Protein AF-0000000071175880 (afdb_homodimer)

Foldseek 3Di:
DQQAQKWKDQPPDDIDRPWDDPPDFKTKDKAAQQPPGFKMKMFTPPNDFAPPQKWKWKWKWFQDVVDDTDTDTFAIAHPVRGMDMGTCVVVPPPPPPPPPPPPVDDPPPSRSMMMMMMGMDGPVVRVVVRVVVVVVVVVVLVVLLVVVLVVLVVVLVVVCVPDDDPVVCVVDVVDDDDDNVVSVVVNVVVNVQCVVPVCVVVVVD/DQQAQKWKDQPPDDIDRPWDDPPDFKTKDKAAQQPPGFKMKMFTPPNDFAPPQKWKWKWKFFQDVVDDTDTDTFAIAHPVRGMDMGTCVVVPPPPPDPDPPPPVDDPPPSRSMMMMMMGMDGPVVRVVVRVVVVVVVVVVLVVLLVVVLVVLVVVLVVVCVPDDDPVVCVVDVVDDDDDNVVSVVVNVVVNVQCVVPVCVVVVVD

Nearest PDB structures (foldseek):
  3ww0-assembly1_B  TM=6.959E-01  e=1.616E-18  Homo sapiens
  3wvz-assembly1_A  TM=6.122E-01  e=1.719E-18  Homo sapiens
  3wvz-assembly1_B  TM=6.053E-01  e=6.033E-19  Homo sapiens
  3ww0-assembly1_A  TM=6.142E-01  e=4.897E-18  Homo sapiens
  6oe6-assembly1_A  TM=3.733E-01  e=2.068E+00  Leptospira interrogans serovar Copenhageni str. Fiocruz L1-130

Sequence (410 aa):
MANAMFGVIVSGRQVQTNFEFNGSTQFLITIPDADNINHIVVFLTGATLFPDGMAGLVYFSWPDPFAPPSFQLLGCLSNEKPSAIFKISNLKRSGEGDQVNSFPFGTQAISHVAQIGISIEPINIVAQQNQILESASESNKAKFVEFTEKTVQYLFNYVCSFSVSPTQALQNPNEPYIPMSAIKNWYETFRRKLELNPNFWQALNMANAMFGVIVSGRQVQTNFEFNGSTQFLITIPDADNINHIVVFLTGATLFPDGMAGLVYFSWPDPFAPPSFQLLGCLSNEKPSAIFKISNLKRSGEGDQVNSFPFGTQAISHVAQIGISIEPINIVAQQNQILESASESNKAKFVEFTEKTVQYLFNYVCSFSVSPTQALQNPNEPYIPMSAIKNWYETFRRKLELNPNFWQALN

Solvent-accessible surface area (backbone atoms only — not comparable to full-atom values): 22180 Å² total; per-residue (Å²): 115,66,78,28,42,46,35,37,30,46,65,33,34,64,62,44,42,80,56,43,70,76,80,79,47,42,34,37,37,78,39,73,71,39,84,78,49,44,40,38,35,42,31,37,61,71,59,45,75,62,58,88,69,36,24,31,37,33,28,38,23,55,52,39,78,88,41,78,72,55,72,38,80,75,46,65,37,32,82,85,29,22,19,39,73,42,78,42,56,80,66,55,60,78,71,66,60,82,75,67,68,77,68,86,74,83,80,68,74,68,52,47,40,25,36,40,34,37,37,55,38,50,39,70,58,48,52,53,53,48,50,53,52,52,51,50,52,52,48,49,54,51,48,43,48,51,40,50,50,51,50,53,49,49,52,51,49,56,54,54,67,55,49,33,48,21,75,60,34,51,77,42,71,89,44,47,25,24,49,44,67,55,55,51,50,50,52,52,51,48,51,52,46,43,70,74,29,76,55,42,77,69,57,58,101,115,66,78,27,41,46,33,36,30,46,64,32,35,65,63,43,44,78,56,43,71,75,80,77,46,43,34,37,38,78,40,69,72,40,83,77,49,45,41,38,34,43,31,39,61,70,60,44,74,62,58,88,68,35,24,30,38,34,28,38,24,56,50,39,76,87,41,78,72,54,73,39,81,76,46,65,37,32,82,86,28,23,18,39,74,44,78,42,58,79,67,57,59,78,71,66,62,87,76,70,69,78,68,86,72,81,80,69,75,68,49,46,39,24,36,42,32,36,37,55,37,49,39,69,60,47,51,53,54,47,49,52,51,52,51,50,52,50,50,49,54,51,50,42,49,50,41,50,50,49,51,52,49,50,50,52,48,55,54,54,67,54,48,34,47,22,75,59,35,52,78,41,70,88,44,47,26,24,48,44,66,57,55,49,50,50,52,50,50,49,51,51,46,42,70,73,27,76,56,40,76,70,56,58,101

Structure (mmCIF, N/CA/C/O backbone):
data_AF-0000000071175880-model_v1
#
loop_
_entity.id
_entity.type
_entity.pdbx_description
1 polymer 'Hikeshi-like domain-containing protein'
#
loop_
_atom_site.group_PDB
_atom_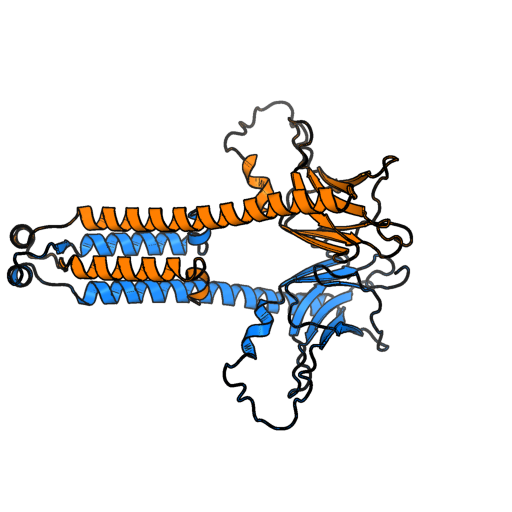site.id
_atom_site.type_symbol
_atom_site.label_atom_id
_atom_site.label_alt_id
_atom_site.label_comp_id
_atom_site.label_asym_id
_atom_site.label_entity_id
_atom_site.label_seq_id
_atom_site.pdbx_PDB_ins_code
_atom_site.Cartn_x
_atom_site.Cartn_y
_atom_site.Cartn_z
_atom_site.occupancy
_atom_site.B_iso_or_equiv
_atom_site.auth_seq_id
_atom_site.auth_comp_id
_atom_site.auth_asym_id
_atom_site.auth_atom_id
_atom_site.pdbx_PDB_model_num
ATOM 1 N N . MET A 1 1 ? -0.58 -27.672 -8.375 1 43.31 1 MET A N 1
ATOM 2 C CA . MET A 1 1 ? -1.008 -26.344 -8.836 1 43.31 1 MET A CA 1
ATOM 3 C C . MET A 1 1 ? -1.712 -26.453 -10.18 1 43.31 1 MET A C 1
ATOM 5 O O . MET A 1 1 ? -2.354 -25.5 -10.625 1 43.31 1 MET A O 1
ATOM 9 N N . ALA A 1 2 ? -1.45 -27.578 -10.898 1 56.16 2 ALA A N 1
ATOM 10 C CA . ALA A 1 2 ? -1.698 -27.625 -12.336 1 56.16 2 ALA A CA 1
ATOM 11 C C . ALA A 1 2 ? -3.188 -27.484 -12.641 1 56.16 2 ALA A C 1
ATOM 13 O O . ALA A 1 2 ? -3.574 -26.875 -13.633 1 56.16 2 ALA A O 1
ATOM 14 N N . ASN A 1 3 ? -4.098 -27.922 -11.75 1 77 3 ASN A N 1
ATOM 15 C CA . ASN A 1 3 ? -5.453 -27.891 -12.281 1 77 3 ASN A CA 1
ATOM 16 C C . ASN A 1 3 ? -6.348 -26.938 -11.492 1 77 3 ASN A C 1
ATOM 18 O O . ASN A 1 3 ? -7.562 -26.906 -11.703 1 77 3 ASN A O 1
ATOM 22 N N . ALA A 1 4 ? -5.75 -26.219 -10.625 1 89.12 4 ALA A N 1
ATOM 23 C CA . ALA A 1 4 ? -6.586 -25.375 -9.789 1 89.12 4 ALA A CA 1
ATOM 24 C C . ALA A 1 4 ? -6.941 -24.078 -10.508 1 89.12 4 ALA A C 1
ATOM 26 O O . ALA A 1 4 ? -6.094 -23.469 -11.18 1 89.12 4 ALA A O 1
ATOM 27 N N . MET A 1 5 ? -8.203 -23.672 -10.328 1 94.31 5 MET A N 1
ATOM 28 C CA . MET A 1 5 ? -8.688 -22.484 -11.031 1 94.31 5 MET A CA 1
ATOM 29 C C . MET A 1 5 ? -8.117 -21.219 -10.406 1 94.31 5 MET A C 1
ATOM 31 O O . MET A 1 5 ? -7.758 -20.281 -11.117 1 94.31 5 MET A O 1
ATOM 35 N N . PHE A 1 6 ? -8.094 -21.25 -9.039 1 96.62 6 PHE A N 1
ATOM 36 C CA . PHE A 1 6 ? -7.688 -20.047 -8.344 1 96.62 6 PHE A CA 1
ATOM 37 C C . PHE A 1 6 ? -6.445 -20.297 -7.496 1 96.62 6 PHE A C 1
ATOM 39 O O . PHE A 1 6 ? -6.195 -21.422 -7.078 1 96.62 6 PHE A O 1
ATOM 46 N N . GLY A 1 7 ? -5.648 -19.219 -7.27 1 96.94 7 GLY A N 1
ATOM 47 C CA . GLY A 1 7 ? -4.559 -19.203 -6.309 1 96.94 7 GLY A CA 1
ATOM 48 C C . GLY A 1 7 ? -4.617 -18.016 -5.371 1 96.94 7 GLY A C 1
ATOM 49 O O . GLY A 1 7 ? -5.25 -17 -5.68 1 96.94 7 GLY A O 1
ATOM 50 N N . VAL A 1 8 ? -3.998 -18.203 -4.254 1 97.44 8 VAL A N 1
ATOM 51 C CA . VAL A 1 8 ? -3.914 -17.125 -3.275 1 97.44 8 VAL A CA 1
ATOM 52 C C . VAL A 1 8 ? -2.508 -17.078 -2.686 1 97.44 8 VAL A C 1
ATOM 54 O O . VAL A 1 8 ? -1.869 -18.109 -2.49 1 97.44 8 VAL A O 1
ATOM 57 N N . ILE A 1 9 ? -2.039 -15.875 -2.457 1 97.31 9 ILE A N 1
ATOM 58 C CA . ILE A 1 9 ? -0.752 -15.641 -1.809 1 97.31 9 ILE A CA 1
ATOM 59 C C . ILE A 1 9 ? -0.926 -14.656 -0.654 1 97.31 9 ILE A C 1
ATOM 61 O O . ILE A 1 9 ? -1.379 -13.531 -0.856 1 97.31 9 ILE A O 1
ATOM 65 N N . VAL A 1 10 ? -0.676 -15.18 0.531 1 95.75 10 VAL A N 1
ATOM 66 C CA . VAL A 1 10 ? -0.424 -14.266 1.64 1 95.75 10 VAL A CA 1
ATOM 67 C C . VAL A 1 10 ? 1.028 -13.797 1.604 1 95.75 10 VAL A C 1
ATOM 69 O O . VAL A 1 10 ? 1.949 -14.617 1.534 1 95.75 10 VAL A O 1
ATOM 72 N N . SER A 1 11 ? 1.186 -12.508 1.604 1 95 11 SER A N 1
ATOM 73 C CA . SER A 1 11 ? 2.537 -11.977 1.47 1 95 11 SER A CA 1
ATOM 74 C C . SER A 1 11 ? 3.51 -12.695 2.396 1 95 11 SER A C 1
ATOM 76 O O . SER A 1 11 ? 3.248 -12.836 3.592 1 95 11 SER A O 1
ATOM 78 N N . GLY A 1 12 ? 4.617 -13.172 1.847 1 96.25 12 GLY A N 1
ATOM 79 C CA . GLY A 1 12 ? 5.656 -13.844 2.613 1 96.25 12 GLY A CA 1
ATOM 80 C C . GLY A 1 12 ? 5.441 -15.344 2.725 1 96.25 12 GLY A C 1
ATOM 81 O O . GLY A 1 12 ? 6.336 -16.062 3.17 1 96.25 12 GLY A O 1
ATOM 82 N N . ARG A 1 13 ? 4.316 -15.812 2.332 1 96.38 13 ARG A N 1
ATOM 83 C CA . ARG A 1 13 ? 3.99 -17.219 2.496 1 96.38 13 ARG A CA 1
ATOM 84 C C . ARG A 1 13 ? 3.928 -17.938 1.146 1 96.38 13 ARG A C 1
ATOM 86 O O . ARG A 1 13 ? 4.031 -17.297 0.098 1 96.38 13 ARG A O 1
ATOM 93 N N . GLN A 1 14 ? 3.818 -19.234 1.262 1 96 14 GLN A N 1
ATOM 94 C CA . GLN A 1 14 ? 3.732 -20.062 0.065 1 96 14 GLN A CA 1
ATOM 95 C C . GLN A 1 14 ? 2.4 -19.859 -0.652 1 96 14 GLN A C 1
ATOM 97 O O . GLN A 1 14 ? 1.359 -19.703 -0.01 1 96 14 GLN A O 1
ATOM 102 N N . VAL A 1 15 ? 2.496 -19.891 -1.94 1 96.44 15 VAL A N 1
ATOM 103 C CA . VAL A 1 15 ? 1.282 -19.844 -2.75 1 96.44 15 VAL A CA 1
ATOM 104 C C . VAL A 1 15 ? 0.399 -21.047 -2.424 1 96.44 15 VAL A C 1
ATOM 106 O O . VAL A 1 15 ? 0.899 -22.156 -2.229 1 96.44 15 VAL A O 1
ATOM 109 N N . GLN A 1 16 ? -0.897 -20.781 -2.328 1 95.5 16 GLN A N 1
ATOM 110 C CA . GLN A 1 16 ? -1.867 -21.844 -2.088 1 95.5 16 GLN A CA 1
ATOM 111 C C . GLN A 1 16 ? -2.889 -21.922 -3.217 1 95.5 16 GLN A C 1
ATOM 113 O O . GLN A 1 16 ? -3.355 -20.906 -3.713 1 95.5 16 GLN A O 1
ATOM 118 N N . THR A 1 17 ? -3.207 -23.125 -3.672 1 94.81 17 THR A N 1
ATOM 119 C CA . THR A 1 17 ? -4.16 -23.312 -4.758 1 94.81 17 THR A CA 1
ATOM 120 C C . THR A 1 17 ? -5.223 -24.344 -4.383 1 94.81 17 THR A C 1
ATOM 122 O O . THR A 1 17 ? -5.992 -24.781 -5.234 1 94.81 17 THR A O 1
ATOM 125 N N . ASN A 1 18 ? -5.27 -24.75 -3.107 1 93.25 18 ASN A N 1
ATOM 126 C CA . ASN A 1 18 ? -6.16 -25.812 -2.68 1 93.25 18 ASN A CA 1
ATOM 127 C C . ASN A 1 18 ? -7.523 -25.281 -2.252 1 93.25 18 ASN A C 1
ATOM 129 O O . ASN A 1 18 ? -8 -25.594 -1.162 1 93.25 18 ASN A O 1
ATOM 133 N N . PHE A 1 19 ? -8.195 -24.562 -3.1 1 93.81 19 PHE A N 1
ATOM 134 C CA . PHE A 1 19 ? -9.555 -24.094 -2.857 1 93.81 19 PHE A CA 1
ATOM 135 C C . PHE A 1 19 ? -10.539 -25.25 -2.861 1 93.81 19 PHE A C 1
ATOM 137 O O . PHE A 1 19 ? -10.438 -26.156 -3.701 1 93.81 19 PHE A O 1
ATOM 144 N N . GLU A 1 20 ? -11.32 -25.25 -1.889 1 90.06 20 GLU A N 1
ATOM 145 C CA . GLU A 1 20 ? -12.367 -26.266 -1.832 1 90.06 20 GLU A CA 1
ATOM 146 C C . GLU A 1 20 ? -13.602 -25.828 -2.615 1 90.06 20 GLU A C 1
ATOM 148 O O . GLU A 1 20 ? -14.117 -24.734 -2.414 1 90.06 20 GLU A O 1
ATOM 153 N N . PHE A 1 21 ? -13.938 -26.719 -3.562 1 81.12 21 PHE A N 1
ATOM 154 C CA . PHE A 1 21 ? -15.125 -26.469 -4.371 1 81.12 21 PHE A CA 1
ATOM 155 C C . PHE A 1 21 ? -16.375 -27.016 -3.686 1 81.12 21 PHE A C 1
ATOM 157 O O . PHE A 1 21 ? -16.391 -28.172 -3.264 1 81.12 21 PHE A O 1
ATOM 164 N N . ASN A 1 22 ? -17.297 -26.219 -3.359 1 74.38 22 ASN A N 1
A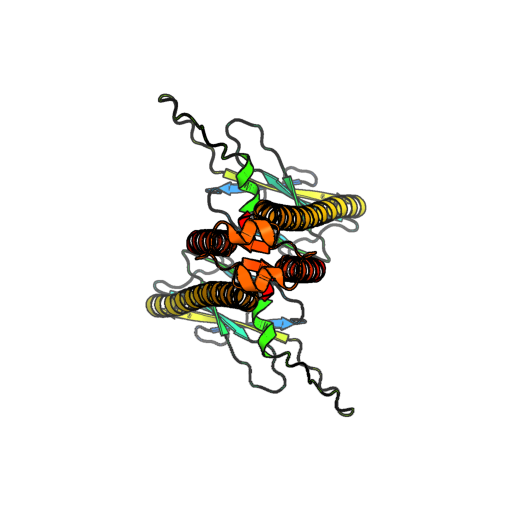TOM 165 C CA . ASN A 1 22 ? -18.484 -26.672 -2.648 1 74.38 22 ASN A CA 1
ATOM 166 C C . ASN A 1 22 ? -19.641 -26.953 -3.607 1 74.38 22 ASN A C 1
ATOM 168 O O . ASN A 1 22 ? -20.797 -27 -3.193 1 74.38 22 ASN A O 1
ATOM 172 N N . GLY A 1 23 ? -19.359 -27.375 -4.918 1 63.66 23 GLY A N 1
ATOM 173 C CA . GLY A 1 23 ? -20.359 -27.828 -5.863 1 63.66 23 GLY A CA 1
ATOM 174 C C . GLY A 1 23 ? -20.781 -26.75 -6.852 1 63.66 23 GLY A C 1
ATOM 175 O O . GLY A 1 23 ? -21.078 -27.047 -8.008 1 63.66 23 GLY A O 1
ATOM 176 N N . SER A 1 24 ? -21.219 -25.672 -6.602 1 71.25 24 SER A N 1
ATOM 177 C CA . SER A 1 24 ? -21.875 -24.828 -7.594 1 71.25 24 SER A CA 1
ATOM 178 C C . SER A 1 24 ? -20.922 -23.766 -8.141 1 71.25 24 SER A C 1
ATOM 180 O O . SER A 1 24 ? -20.469 -23.859 -9.273 1 71.25 24 SER A O 1
ATOM 182 N N . THR A 1 25 ? -20.766 -22.688 -7.684 1 86.31 25 THR A N 1
ATOM 183 C CA . THR A 1 25 ? -20.062 -21.5 -8.172 1 86.31 25 THR A CA 1
ATOM 184 C C . THR A 1 25 ? -19.234 -20.859 -7.062 1 86.31 25 THR A C 1
ATOM 186 O O . THR A 1 25 ? -18.844 -19.703 -7.168 1 86.31 25 THR A O 1
ATOM 189 N N . GLN A 1 26 ? -19.047 -21.75 -5.961 1 92 26 GLN A N 1
ATOM 190 C CA . GLN A 1 26 ? -18.375 -21.141 -4.824 1 92 26 GLN A CA 1
ATOM 191 C C . GLN A 1 26 ? -17.109 -21.906 -4.449 1 92 26 GLN A C 1
ATOM 193 O O . GLN A 1 26 ? -17.094 -23.141 -4.441 1 92 26 GLN A O 1
ATOM 198 N N . PHE A 1 27 ? -16.078 -21.188 -4.164 1 94.62 27 PHE A N 1
ATOM 199 C CA . PHE A 1 27 ? -14.773 -21.719 -3.758 1 94.62 27 PHE A CA 1
ATOM 200 C C . PHE A 1 27 ? -14.344 -21.125 -2.418 1 94.62 27 PHE A C 1
ATOM 202 O O . PHE A 1 27 ? -14.547 -19.938 -2.164 1 94.62 27 PHE A O 1
ATOM 209 N N . LEU A 1 28 ? -13.828 -21.984 -1.567 1 93.56 28 LEU A N 1
ATOM 210 C CA . LEU A 1 28 ? -13.422 -21.547 -0.24 1 93.56 28 LEU A CA 1
ATOM 211 C C . LEU A 1 28 ? -12.016 -22.047 0.093 1 93.56 28 LEU A C 1
ATOM 213 O O . LEU A 1 28 ? -11.664 -23.172 -0.243 1 93.56 28 LEU A O 1
ATOM 217 N N . ILE A 1 29 ? -11.211 -21.219 0.716 1 94.44 29 ILE A N 1
ATOM 218 C CA . ILE A 1 29 ? -9.922 -21.641 1.234 1 94.44 29 ILE A CA 1
ATOM 219 C C . ILE A 1 29 ? -9.695 -21.047 2.619 1 94.44 29 ILE A C 1
ATOM 221 O O . ILE A 1 29 ? -10.117 -19.922 2.891 1 94.44 29 ILE A O 1
ATOM 225 N N . THR A 1 30 ? -9.07 -21.797 3.455 1 92.12 30 THR A N 1
ATOM 226 C CA . THR A 1 30 ? -8.789 -21.359 4.82 1 92.12 30 THR A CA 1
ATOM 227 C C . THR A 1 30 ? -7.324 -20.953 4.969 1 92.12 30 THR A C 1
ATOM 229 O O . THR A 1 30 ? -6.426 -21.656 4.48 1 92.12 30 THR A O 1
ATOM 232 N N . ILE A 1 31 ? -7.078 -19.828 5.559 1 91.56 31 ILE A N 1
ATOM 233 C CA . ILE A 1 31 ? -5.742 -19.297 5.797 1 91.56 31 ILE A CA 1
ATOM 234 C C . ILE A 1 31 ? -5.441 -19.312 7.297 1 91.56 31 ILE A C 1
ATOM 236 O O . ILE A 1 31 ? -6.027 -18.547 8.055 1 91.56 31 ILE A O 1
ATOM 240 N N . PRO A 1 32 ? -4.531 -20.094 7.66 1 88.62 32 PRO A N 1
ATOM 241 C CA . PRO A 1 32 ? -4.172 -20.125 9.078 1 88.62 32 PRO A CA 1
ATOM 242 C C . PRO A 1 32 ? -3.307 -18.938 9.484 1 88.62 32 PRO A C 1
ATOM 244 O O . PRO A 1 32 ? -2.775 -18.234 8.625 1 88.62 32 PRO A O 1
ATOM 247 N N . ASP A 1 33 ? -3.158 -18.641 10.82 1 86.25 33 ASP A N 1
ATOM 248 C CA . ASP A 1 33 ? -2.307 -17.609 11.383 1 86.25 33 ASP A CA 1
ATOM 249 C C . ASP A 1 33 ? -2.555 -16.266 10.703 1 86.25 33 ASP A C 1
ATOM 251 O O . ASP A 1 33 ? -1.619 -15.625 10.211 1 86.25 33 ASP A O 1
ATOM 255 N N . ALA A 1 34 ? -3.75 -15.875 10.727 1 82.88 34 ALA A N 1
ATOM 256 C CA . ALA A 1 34 ? -4.188 -14.742 9.914 1 82.88 34 ALA A CA 1
ATOM 257 C C . ALA A 1 34 ? -3.939 -13.422 10.648 1 82.88 34 ALA A C 1
ATOM 259 O O . ALA A 1 34 ? -4.137 -12.344 10.078 1 82.88 34 ALA A O 1
ATOM 260 N N . ASP A 1 35 ? -3.443 -13.43 11.844 1 77.31 35 ASP A N 1
ATOM 261 C CA . ASP A 1 35 ? -3.326 -12.227 12.672 1 77.31 35 ASP A CA 1
ATOM 262 C C . ASP A 1 35 ? -2.379 -11.211 12.039 1 77.31 35 ASP A C 1
ATOM 264 O O . ASP A 1 35 ? -2.57 -10.008 12.18 1 77.31 35 ASP A O 1
ATOM 268 N N . ASN A 1 36 ? -1.436 -11.727 11.281 1 80.62 36 ASN A N 1
ATOM 269 C CA . ASN A 1 36 ? -0.403 -10.812 10.805 1 80.62 36 ASN A CA 1
ATOM 270 C C . ASN A 1 36 ? -0.465 -10.633 9.289 1 80.62 36 ASN A C 1
ATOM 272 O O . ASN A 1 36 ? 0.515 -10.211 8.672 1 80.62 36 ASN A O 1
ATOM 276 N N . ILE A 1 37 ? -1.615 -10.906 8.781 1 86.25 37 ILE A N 1
ATOM 277 C CA . ILE A 1 37 ? -1.74 -10.773 7.332 1 86.25 37 ILE A CA 1
ATOM 278 C C . ILE A 1 37 ? -1.943 -9.297 6.969 1 86.25 37 ILE A C 1
ATOM 280 O O . ILE A 1 37 ? -2.84 -8.641 7.5 1 86.25 37 ILE A O 1
ATOM 284 N N . ASN A 1 38 ? -1.103 -8.875 6.07 1 87.31 38 ASN A N 1
ATOM 285 C CA . ASN A 1 38 ? -1.25 -7.496 5.617 1 87.31 38 ASN A CA 1
ATOM 286 C C . ASN A 1 38 ? -1.848 -7.426 4.215 1 87.31 38 ASN A C 1
ATOM 288 O O . ASN A 1 38 ? -2.771 -6.648 3.969 1 87.31 38 ASN A O 1
ATOM 292 N N . HIS A 1 39 ? -1.346 -8.164 3.33 1 92.62 39 HIS A N 1
ATOM 293 C CA . HIS A 1 39 ? -1.808 -8.188 1.947 1 92.62 39 HIS A CA 1
ATOM 294 C C . HIS A 1 39 ? -2.045 -9.617 1.47 1 92.62 39 HIS A C 1
ATOM 296 O O . HIS A 1 39 ? -1.313 -10.531 1.85 1 92.62 39 HIS A O 1
ATOM 302 N N . ILE A 1 40 ? -3.012 -9.719 0.671 1 95.06 40 ILE A N 1
ATOM 303 C CA . ILE A 1 40 ? -3.285 -10.992 0.023 1 95.06 40 ILE A CA 1
ATOM 304 C C . ILE A 1 40 ? -3.455 -10.781 -1.48 1 95.06 40 ILE A C 1
ATOM 306 O O . ILE A 1 40 ? -4.012 -9.773 -1.914 1 95.06 40 ILE A O 1
ATOM 310 N N . VAL A 1 41 ? -2.99 -11.734 -2.246 1 97.25 41 VAL A N 1
ATOM 311 C CA . VAL A 1 41 ? -3.158 -11.75 -3.697 1 97.25 41 VAL A CA 1
ATOM 312 C C . VAL A 1 41 ? -4.043 -12.922 -4.105 1 97.25 41 VAL A C 1
ATOM 314 O O . VAL A 1 41 ? -3.82 -14.055 -3.672 1 97.25 41 VAL A O 1
ATOM 317 N N . VAL A 1 42 ? -5.051 -12.641 -4.84 1 98.12 42 VAL A N 1
ATOM 318 C CA . VAL A 1 42 ? -5.895 -13.68 -5.418 1 98.12 42 VAL A CA 1
ATOM 319 C C . VAL A 1 42 ? -5.809 -13.633 -6.941 1 98.12 42 VAL A C 1
ATOM 321 O O . VAL A 1 42 ? -5.824 -12.547 -7.535 1 98.12 42 VAL A O 1
ATOM 324 N N . PHE A 1 43 ? -5.699 -14.781 -7.566 1 98.12 43 PHE A N 1
ATOM 325 C CA . PHE A 1 43 ? -5.496 -14.742 -9.008 1 98.12 43 PHE A CA 1
ATOM 326 C C . PHE A 1 43 ? -6.012 -16.016 -9.664 1 98.12 43 PHE A C 1
ATOM 328 O O . PHE A 1 43 ? -6.184 -17.047 -8.984 1 98.12 43 PHE A O 1
ATOM 335 N N . LEU A 1 44 ? -6.324 -15.961 -10.969 1 97.5 44 LEU A N 1
ATOM 336 C CA . LEU A 1 44 ? -6.551 -17.125 -11.805 1 97.5 44 LEU A CA 1
ATOM 337 C C . LEU A 1 44 ? -5.234 -17.828 -12.141 1 97.5 44 LEU A C 1
ATOM 339 O O . LEU A 1 44 ? -4.258 -17.172 -12.516 1 97.5 44 LEU A O 1
ATOM 343 N N . THR A 1 45 ? -5.172 -19.109 -12.023 1 94.38 45 THR A N 1
ATOM 344 C CA . THR A 1 45 ? -3.939 -19.844 -12.289 1 94.38 45 THR A CA 1
ATOM 345 C C . THR A 1 45 ? -3.691 -19.953 -13.789 1 94.38 45 THR A C 1
ATOM 347 O O . THR A 1 45 ? -2.572 -20.234 -14.219 1 94.38 45 THR A O 1
ATOM 350 N N . GLY A 1 46 ? -4.777 -19.766 -14.586 1 90.81 46 GLY A N 1
ATOM 351 C CA . GLY A 1 46 ? -4.691 -19.938 -16.031 1 90.81 46 GLY A CA 1
ATOM 352 C C . GLY A 1 46 ? -5.098 -21.312 -16.484 1 90.81 46 GLY A C 1
ATOM 353 O O . GLY A 1 46 ? -5.258 -21.562 -17.688 1 90.81 46 GLY A O 1
ATOM 354 N N . ALA A 1 47 ? -5.262 -22.25 -15.609 1 90.12 47 ALA A N 1
ATOM 355 C CA . ALA A 1 47 ? -5.684 -23.609 -15.953 1 90.12 47 ALA A CA 1
ATOM 356 C C . ALA A 1 47 ? -7.125 -23.625 -16.453 1 90.12 47 ALA A C 1
ATOM 358 O O . ALA A 1 47 ? -7.453 -24.328 -17.406 1 90.12 47 ALA A O 1
ATOM 359 N N . THR A 1 48 ? -7.98 -22.922 -15.781 1 90.94 48 THR A N 1
ATOM 360 C CA . THR A 1 48 ? -9.383 -22.766 -16.141 1 90.94 48 THR A CA 1
ATOM 361 C C . THR A 1 48 ? -9.805 -21.297 -16.078 1 90.94 48 THR A C 1
ATOM 363 O O . THR A 1 48 ? -9.531 -20.609 -15.094 1 90.94 48 THR A O 1
ATOM 366 N N . LEU A 1 49 ? -10.383 -20.844 -17.109 1 94.12 49 LEU A N 1
ATOM 367 C CA . LEU A 1 49 ? -10.906 -19.484 -17.156 1 94.12 49 LEU A CA 1
ATOM 368 C C . LEU A 1 49 ? -12.352 -19.438 -16.672 1 94.12 49 LEU A C 1
ATOM 370 O O . LEU A 1 49 ? -12.984 -20.484 -16.5 1 94.12 49 LEU A O 1
ATOM 374 N N . PHE A 1 50 ? -12.789 -18.266 -16.438 1 96.12 50 PHE A N 1
ATOM 375 C CA . PHE A 1 50 ? -14.211 -18.125 -16.141 1 96.12 50 PHE A CA 1
ATOM 376 C C . PHE A 1 50 ? -15.055 -18.469 -17.359 1 96.12 50 PHE A C 1
ATOM 378 O O . PHE A 1 50 ? -14.68 -18.172 -18.5 1 96.12 50 PHE A O 1
ATOM 385 N N . PRO A 1 51 ? -16.266 -19.094 -17.125 1 94.81 51 PRO A N 1
ATOM 386 C CA . PRO A 1 51 ? -17.188 -19.266 -18.25 1 94.81 51 PRO A CA 1
ATOM 387 C C . PRO A 1 51 ? -17.594 -17.922 -18.875 1 94.81 51 PRO A C 1
ATOM 389 O O . PRO A 1 51 ? -17.484 -16.875 -18.234 1 94.81 51 PRO A O 1
ATOM 392 N N . ASP A 1 52 ? -18.047 -18.047 -20.078 1 96.06 52 ASP A N 1
ATOM 393 C CA . ASP A 1 52 ? -18.469 -16.844 -20.766 1 96.06 52 ASP A CA 1
ATOM 394 C C . ASP A 1 52 ? -19.562 -16.125 -19.984 1 96.06 52 ASP A C 1
ATOM 396 O O . ASP A 1 52 ? -20.516 -16.75 -19.516 1 96.06 52 ASP A O 1
ATOM 400 N N . GLY A 1 53 ? -19.406 -14.797 -19.844 1 96.44 53 GLY A N 1
ATOM 401 C CA . GLY A 1 53 ? -20.391 -13.969 -19.172 1 96.44 53 GLY A CA 1
ATOM 402 C C . GLY A 1 53 ? -20.312 -14.047 -17.656 1 96.44 53 GLY A C 1
ATOM 403 O O . GLY A 1 53 ? -21.188 -13.523 -16.953 1 96.44 53 GLY A O 1
ATOM 404 N N . MET A 1 54 ? -19.266 -14.742 -17.141 1 97.62 54 MET A N 1
ATOM 405 C CA . MET A 1 54 ? -19.141 -14.906 -15.695 1 97.62 54 MET A CA 1
ATOM 406 C C . MET A 1 54 ? -17.859 -14.266 -15.172 1 97.62 54 MET A C 1
ATOM 408 O O . MET A 1 54 ? -16.922 -14.031 -15.938 1 97.62 54 MET A O 1
ATOM 412 N N . ALA A 1 55 ? -17.859 -13.953 -13.898 1 98 55 ALA A N 1
ATOM 413 C CA . ALA A 1 55 ? -16.703 -13.422 -13.172 1 98 55 ALA A CA 1
ATOM 414 C C . ALA A 1 55 ? -16.75 -13.812 -11.703 1 98 55 ALA A C 1
ATOM 416 O O . ALA A 1 55 ? -17.594 -14.617 -11.297 1 98 55 ALA A O 1
ATOM 417 N N . GLY A 1 56 ? -15.758 -13.344 -10.953 1 97.62 56 GLY A N 1
ATOM 418 C CA . GLY A 1 56 ? -15.672 -13.781 -9.57 1 97.62 56 GLY A CA 1
ATOM 419 C C . GLY A 1 56 ? -15.742 -12.648 -8.57 1 97.62 56 GLY A C 1
ATOM 420 O O . GLY A 1 56 ? -15.109 -11.602 -8.766 1 97.62 56 GLY A O 1
ATOM 421 N N . LEU A 1 57 ? -16.562 -12.828 -7.551 1 97 57 LEU A N 1
ATOM 422 C CA . LEU A 1 57 ? -16.531 -11.969 -6.371 1 97 57 LEU A CA 1
ATOM 423 C C . LEU A 1 57 ? -15.664 -12.578 -5.277 1 97 57 LEU A C 1
ATOM 425 O O . LEU A 1 57 ? -15.805 -13.758 -4.949 1 97 57 LEU A O 1
ATOM 429 N N . VAL A 1 58 ? -14.742 -11.828 -4.742 1 97.06 58 VAL A N 1
ATOM 430 C CA . VAL A 1 58 ? -13.812 -12.297 -3.723 1 97.06 58 VAL A CA 1
ATOM 431 C C . VAL A 1 58 ? -14.242 -11.781 -2.35 1 97.06 58 VAL A C 1
ATOM 433 O O . VAL A 1 58 ? -14.422 -10.578 -2.162 1 97.06 58 VAL A O 1
ATOM 436 N N . TYR A 1 59 ? -14.32 -12.68 -1.417 1 94.12 59 TYR A N 1
ATOM 437 C CA . TYR A 1 59 ? -14.734 -12.352 -0.058 1 94.12 59 TYR A CA 1
ATOM 438 C C . TYR A 1 59 ? -13.672 -12.766 0.952 1 94.12 59 TYR A C 1
ATOM 440 O O . TYR A 1 59 ? -12.875 -13.664 0.69 1 94.12 59 TYR A O 1
ATOM 448 N N . PHE A 1 60 ? -13.734 -12.055 2.035 1 92.75 60 PHE A N 1
ATOM 449 C CA . PHE A 1 60 ? -12.836 -12.352 3.148 1 92.75 60 PHE A CA 1
ATOM 450 C C . PHE A 1 60 ? -13.617 -12.438 4.457 1 92.75 60 PHE A C 1
ATOM 452 O O . PHE A 1 60 ? -14.508 -11.633 4.711 1 92.75 60 PHE A O 1
ATOM 459 N N . SER A 1 61 ? -13.281 -13.422 5.203 1 87.75 61 SER A N 1
ATOM 460 C CA . SER A 1 61 ? -13.906 -13.57 6.512 1 87.75 61 SER A CA 1
ATOM 461 C C . SER A 1 61 ? -12.859 -13.75 7.605 1 87.75 61 SER A C 1
ATOM 463 O O . SER A 1 61 ? -11.945 -14.562 7.473 1 87.75 61 SER A O 1
ATOM 465 N N . TRP A 1 62 ? -13 -12.852 8.609 1 78.19 62 TRP A N 1
ATOM 466 C CA . TRP A 1 62 ? -12.133 -12.961 9.781 1 78.19 62 TRP A CA 1
ATOM 467 C C . TRP A 1 62 ? -12.719 -13.938 10.797 1 78.19 62 TRP A C 1
ATOM 469 O O . TRP A 1 62 ? -13.945 -14.062 10.914 1 78.19 62 TRP A O 1
ATOM 479 N N . PRO A 1 63 ? -11.711 -14.547 11.422 1 64.88 63 PRO A N 1
ATOM 480 C CA . PRO A 1 63 ? -12.211 -15.422 12.484 1 64.88 63 PRO A CA 1
ATOM 481 C C . PRO A 1 63 ? -12.82 -14.648 13.648 1 64.88 63 PRO A C 1
ATOM 483 O O . PRO A 1 63 ? -12.273 -13.625 14.07 1 64.88 63 PRO A O 1
ATOM 486 N N . ASP A 1 64 ? -14.078 -14.562 13.82 1 62.22 64 ASP A N 1
ATOM 487 C CA . ASP A 1 64 ? -14.68 -14.102 15.07 1 62.22 64 ASP A CA 1
ATOM 488 C C . ASP A 1 64 ? -15.133 -15.281 15.922 1 62.22 64 ASP A C 1
ATOM 490 O O . ASP A 1 64 ? -16.016 -16.047 15.516 1 62.22 64 ASP A O 1
ATOM 494 N N . PRO A 1 65 ? -14.273 -15.508 16.922 1 57.28 65 PRO A N 1
ATOM 495 C CA . PRO A 1 65 ? -14.656 -16.641 17.75 1 57.28 65 PRO A CA 1
ATOM 496 C C . PRO A 1 65 ? -16.094 -16.562 18.25 1 57.28 65 PRO A C 1
ATOM 498 O O . PRO A 1 65 ? -16.703 -17.578 18.578 1 57.28 65 PRO A O 1
ATOM 501 N N . PHE A 1 66 ? -16.516 -15.336 18.422 1 61.12 66 PHE A N 1
ATOM 502 C CA . PHE A 1 66 ? -17.812 -15.164 19.062 1 61.12 66 PHE A CA 1
ATOM 503 C C . PHE A 1 66 ? -18.891 -14.836 18.047 1 61.12 66 PHE A C 1
ATOM 505 O O . PHE A 1 66 ? -20.031 -14.562 18.406 1 61.12 66 PHE A O 1
ATOM 512 N N . ALA A 1 67 ? -18.484 -14.734 16.875 1 60.22 67 ALA A N 1
ATOM 513 C CA . ALA A 1 67 ? -19.484 -14.414 15.859 1 60.22 67 ALA A CA 1
ATOM 514 C C . ALA A 1 67 ? -19.297 -15.273 14.617 1 60.22 67 ALA A C 1
ATOM 516 O O . ALA A 1 67 ? -18.203 -15.758 14.344 1 60.22 67 ALA A O 1
ATOM 517 N N . PRO A 1 68 ? -20.516 -15.648 14.062 1 62.69 68 PRO A N 1
ATOM 518 C CA . PRO A 1 68 ? -20.391 -16.359 12.789 1 62.69 68 PRO A CA 1
ATOM 519 C C . PRO A 1 68 ? -19.5 -15.617 11.797 1 62.69 68 PRO A C 1
ATOM 521 O O . PRO A 1 68 ? -19.297 -14.406 11.914 1 62.69 68 PRO A O 1
ATOM 524 N N . PRO A 1 69 ? -18.844 -16.359 10.938 1 64.06 69 PRO A N 1
ATOM 525 C CA . PRO A 1 69 ? -18 -15.688 9.938 1 64.06 69 PRO A CA 1
ATOM 526 C C . PRO A 1 69 ? -18.766 -14.617 9.148 1 64.06 69 PRO A C 1
ATOM 528 O O . PRO A 1 69 ? -19.906 -14.828 8.766 1 64.06 69 PRO A O 1
ATOM 531 N N . SER A 1 70 ? -18.344 -13.484 9.219 1 79.69 70 SER A N 1
ATOM 532 C CA . SER A 1 70 ? -18.859 -12.391 8.398 1 79.69 70 SER A CA 1
ATOM 533 C C . SER A 1 70 ? -17.953 -12.133 7.199 1 79.69 70 SER A C 1
ATOM 535 O O . SER A 1 70 ? -16.766 -11.812 7.363 1 79.69 70 SER A O 1
ATOM 537 N N . PHE A 1 71 ? -18.562 -12.547 6.008 1 86.44 71 PHE A N 1
ATOM 538 C CA . PHE A 1 71 ? -17.781 -12.367 4.789 1 86.44 71 PHE A CA 1
ATOM 539 C C . PHE A 1 71 ? -17.891 -10.938 4.273 1 86.44 71 PHE A C 1
ATOM 541 O O . PHE A 1 71 ? -19 -10.406 4.156 1 86.44 71 PHE A O 1
ATOM 548 N N . GLN A 1 72 ? -16.766 -10.414 4.121 1 88.81 72 GLN A N 1
ATOM 549 C CA . GLN A 1 72 ? -16.688 -9.07 3.551 1 88.81 72 GLN A CA 1
ATOM 550 C C . GLN A 1 72 ? -16.188 -9.117 2.109 1 88.81 72 GLN A C 1
ATOM 552 O O . GLN A 1 72 ? -15.242 -9.844 1.795 1 88.81 72 GLN A O 1
ATOM 557 N N . LEU A 1 73 ? -16.922 -8.383 1.255 1 93.06 73 LEU A N 1
ATOM 558 C CA . LEU A 1 73 ? -16.484 -8.297 -0.137 1 93.06 73 LEU A CA 1
ATOM 559 C C . LEU A 1 73 ? -15.18 -7.523 -0.259 1 93.06 73 LEU A C 1
ATOM 561 O O . LEU A 1 73 ? -15.086 -6.387 0.216 1 93.06 73 LEU A O 1
ATOM 565 N N . LEU A 1 74 ? -14.195 -8.117 -0.855 1 93.06 74 LEU A N 1
ATOM 566 C CA . LEU A 1 74 ? -12.906 -7.453 -1.07 1 93.06 74 LEU A CA 1
ATOM 567 C C . LEU A 1 74 ? -12.844 -6.828 -2.461 1 93.06 74 LEU A C 1
ATOM 569 O O . LEU A 1 74 ? -12.312 -5.73 -2.627 1 93.06 74 LEU A O 1
ATOM 573 N N . GLY A 1 75 ? -13.359 -7.605 -3.477 1 96.38 75 GLY A N 1
ATOM 574 C CA . GLY A 1 75 ? -13.281 -7.172 -4.863 1 96.38 75 GLY A CA 1
ATOM 575 C C . GLY A 1 75 ? -13.68 -8.25 -5.848 1 96.38 75 GLY A C 1
ATOM 576 O O . GLY A 1 75 ? -14.539 -9.086 -5.551 1 96.38 75 GLY A O 1
ATOM 577 N N . CYS A 1 76 ? -13.133 -8.102 -7.027 1 97.38 76 CYS A N 1
ATOM 578 C CA . CYS A 1 76 ? -13.586 -9.031 -8.062 1 97.38 76 CYS A CA 1
ATOM 579 C C . CYS A 1 76 ? -12.43 -9.477 -8.938 1 97.38 76 CYS A C 1
ATOM 581 O O . CYS A 1 76 ? -11.352 -8.883 -8.906 1 97.38 76 CYS A O 1
ATOM 583 N N . LEU A 1 77 ? -12.617 -10.578 -9.617 1 97.75 77 LEU A N 1
ATOM 584 C CA . LEU A 1 77 ? -11.75 -11.133 -10.656 1 97.75 77 LEU A CA 1
ATOM 585 C C . LEU A 1 77 ? -12.523 -11.367 -11.945 1 97.75 77 LEU A C 1
ATOM 587 O O . LEU A 1 77 ? -13.719 -11.672 -11.906 1 97.75 77 LEU A O 1
ATOM 591 N N . SER A 1 78 ? -11.906 -11.227 -13.031 1 97.88 78 SER A N 1
ATOM 592 C CA . SER A 1 78 ? -12.453 -11.555 -14.344 1 97.88 78 SER A CA 1
ATOM 593 C C . SER A 1 78 ? -11.367 -12.07 -15.281 1 97.88 78 SER A C 1
ATOM 595 O O . SER A 1 78 ? -10.188 -12.094 -14.922 1 97.88 78 SER A O 1
ATOM 597 N N . ASN A 1 79 ? -11.828 -12.562 -16.422 1 97.44 79 ASN A N 1
ATOM 598 C CA . ASN A 1 79 ? -10.836 -13 -17.406 1 97.44 79 ASN A CA 1
ATOM 599 C C . ASN A 1 79 ? -9.977 -11.836 -17.891 1 97.44 79 ASN A C 1
ATOM 601 O O . ASN A 1 79 ? -8.82 -12.023 -18.25 1 97.44 79 ASN A O 1
ATOM 605 N N . GLU A 1 80 ? -10.484 -10.602 -17.828 1 95.56 80 GLU A N 1
ATOM 606 C CA . GLU A 1 80 ? -9.766 -9.398 -18.25 1 95.56 80 GLU A CA 1
ATOM 607 C C . GLU A 1 80 ? -8.867 -8.883 -17.125 1 95.56 80 GLU A C 1
ATOM 609 O O . GLU A 1 80 ? -7.852 -8.227 -17.391 1 95.56 80 GLU A O 1
ATOM 614 N N . LYS A 1 81 ? -9.258 -9.18 -15.945 1 96.5 81 LYS A N 1
ATOM 615 C CA . LYS A 1 81 ? -8.492 -8.82 -14.75 1 96.5 81 LYS A CA 1
ATOM 616 C C . LYS A 1 81 ? -8.312 -10.023 -13.828 1 96.5 81 LYS A C 1
ATOM 618 O O . LYS A 1 81 ? -8.953 -10.117 -12.781 1 96.5 81 LYS A O 1
ATOM 623 N N . PRO A 1 82 ? -7.367 -10.867 -14.164 1 98.06 82 PRO A N 1
ATOM 624 C CA . PRO A 1 82 ? -7.332 -12.203 -13.555 1 98.06 82 PRO A CA 1
ATOM 625 C C . PRO A 1 82 ? -6.582 -12.227 -12.227 1 98.06 82 PRO A C 1
ATOM 627 O O . PRO A 1 82 ? -6.363 -13.297 -11.656 1 98.06 82 PRO A O 1
ATOM 630 N N . SER A 1 83 ? -6.156 -11.078 -11.719 1 98.06 83 SER A N 1
ATOM 631 C CA . SER A 1 83 ? -5.535 -11.031 -10.398 1 98.06 83 SER A CA 1
ATOM 632 C C . SER A 1 83 ? -5.848 -9.719 -9.688 1 98.06 83 SER A C 1
ATOM 634 O O . SER A 1 83 ? -6.25 -8.742 -10.32 1 98.06 83 SER A O 1
ATOM 636 N N . ALA A 1 84 ? -5.707 -9.75 -8.375 1 97.19 84 ALA A N 1
ATOM 637 C CA . ALA A 1 84 ? -5.902 -8.547 -7.566 1 97.19 84 ALA A CA 1
ATOM 638 C C . ALA A 1 84 ? -5.164 -8.656 -6.238 1 97.19 84 ALA A C 1
ATOM 640 O O . ALA A 1 84 ? -5.023 -9.742 -5.68 1 97.19 84 ALA A O 1
ATOM 641 N N . ILE A 1 85 ? -4.668 -7.562 -5.789 1 95.62 85 ILE A N 1
ATOM 642 C CA . ILE A 1 85 ? -4.035 -7.441 -4.48 1 95.62 85 ILE A CA 1
ATOM 643 C C . ILE A 1 85 ? -4.973 -6.715 -3.518 1 95.62 85 ILE A C 1
ATOM 645 O O . ILE A 1 85 ? -5.516 -5.656 -3.85 1 95.62 85 ILE A O 1
ATOM 649 N N . PHE A 1 86 ? -5.152 -7.219 -2.367 1 92.69 86 PHE A N 1
ATOM 650 C CA . PHE A 1 86 ? -6.027 -6.629 -1.359 1 92.69 86 PHE A CA 1
ATOM 651 C C . PHE A 1 86 ? -5.25 -6.316 -0.086 1 92.69 86 PHE A C 1
ATOM 653 O O . PHE A 1 86 ? -4.496 -7.156 0.41 1 92.69 86 PHE A O 1
ATOM 660 N N . LYS A 1 87 ? -5.402 -5.176 0.438 1 88.56 87 LYS A N 1
ATOM 661 C CA . LYS A 1 87 ? -4.895 -4.828 1.763 1 88.56 87 LYS A CA 1
ATOM 662 C C . LYS A 1 87 ? -5.852 -5.289 2.855 1 88.56 87 LYS A C 1
ATOM 664 O O . LYS A 1 87 ? -7.023 -4.906 2.865 1 88.56 87 LYS A O 1
ATOM 669 N N . ILE A 1 88 ? -5.363 -6.055 3.791 1 85.81 88 ILE A N 1
ATOM 670 C CA . ILE A 1 88 ? -6.207 -6.68 4.801 1 85.81 88 ILE A CA 1
ATOM 671 C C . ILE A 1 88 ? -6.012 -5.973 6.145 1 85.81 88 ILE A C 1
ATOM 673 O O . ILE A 1 88 ? -6.914 -5.973 6.984 1 85.81 88 ILE A O 1
ATOM 677 N N . SER A 1 89 ? -4.859 -5.418 6.422 1 72.88 89 SER A N 1
ATOM 678 C CA . SER A 1 89 ? -4.531 -4.816 7.711 1 72.88 89 SER A CA 1
ATOM 679 C C . SER A 1 89 ? -5.594 -3.809 8.141 1 72.88 89 SER A C 1
ATOM 681 O O . SER A 1 89 ? -5.848 -3.637 9.336 1 72.88 89 SER A O 1
ATOM 683 N N . ASN A 1 90 ? -6.254 -3.223 7.223 1 63.22 90 ASN A N 1
ATOM 684 C CA . ASN A 1 90 ? -7.258 -2.211 7.523 1 63.22 90 ASN A CA 1
ATOM 685 C C . ASN A 1 90 ? -8.578 -2.844 7.953 1 63.22 90 ASN A C 1
ATOM 687 O O . ASN A 1 90 ? -9.469 -2.154 8.461 1 63.22 90 ASN A O 1
ATOM 691 N N . LEU A 1 91 ? -8.672 -4.055 7.781 1 62.88 91 LEU A N 1
ATOM 692 C CA . LEU A 1 91 ? -9.938 -4.715 8.047 1 62.88 91 LEU A CA 1
ATOM 693 C C . LEU A 1 91 ? -9.984 -5.242 9.484 1 62.88 91 LEU A C 1
ATOM 695 O O . LEU A 1 91 ? -11.07 -5.461 10.031 1 62.88 91 LEU A O 1
ATOM 699 N N . LYS A 1 92 ? -8.891 -5.367 10.148 1 56.25 92 LYS A N 1
ATOM 700 C CA . LYS A 1 92 ? -8.781 -5.914 11.5 1 56.25 92 LYS A CA 1
ATOM 701 C C . LYS A 1 92 ? -9.297 -4.918 12.539 1 56.25 92 LYS A C 1
ATOM 703 O O . LYS A 1 92 ? -9.805 -5.316 13.586 1 56.25 92 LYS A O 1
ATOM 708 N N . ARG A 1 93 ? -9.219 -3.654 12.391 1 50.06 93 ARG A N 1
ATOM 709 C CA . ARG A 1 93 ? -9.453 -2.703 13.477 1 50.06 93 ARG A CA 1
ATOM 710 C C . ARG A 1 93 ? -10.836 -2.898 14.086 1 50.06 93 ARG A C 1
ATOM 712 O O . ARG A 1 93 ? -11.07 -2.5 15.234 1 50.06 93 ARG A O 1
ATOM 719 N N . SER A 1 94 ? -11.789 -3.23 13.453 1 41.78 94 SER A N 1
ATOM 720 C CA . SER A 1 94 ? -13.023 -3.027 14.211 1 41.78 94 SER A CA 1
ATOM 721 C C . SER A 1 94 ? -13.07 -3.928 15.438 1 41.78 94 SER A C 1
ATOM 723 O O . SER A 1 94 ? -13.797 -3.645 16.391 1 41.78 94 SER A O 1
ATOM 725 N N . GLY A 1 95 ? -12.508 -5.078 15.43 1 38.78 95 GLY A N 1
ATOM 726 C CA . GLY A 1 95 ? -12.734 -5.91 16.609 1 38.78 95 GLY A CA 1
ATOM 727 C C . GLY A 1 95 ? -11.789 -5.602 17.75 1 38.78 95 GLY A C 1
ATOM 728 O O . GLY A 1 95 ? -11.828 -6.262 18.781 1 38.78 95 GLY A O 1
ATOM 729 N N . GLU A 1 96 ? -10.68 -5.074 17.469 1 36.53 96 GLU A N 1
ATOM 730 C CA . GLU A 1 96 ? -9.898 -4.91 18.703 1 36.53 96 GLU A CA 1
ATOM 731 C C . GLU A 1 96 ? -10.477 -3.812 19.578 1 36.53 96 GLU A C 1
ATOM 733 O O . GLU A 1 96 ? -10.172 -2.633 19.406 1 36.53 96 GLU A O 1
ATOM 738 N N . GLY A 1 97 ? -11.703 -3.584 19.875 1 33.53 97 GLY A N 1
ATOM 739 C CA . GLY A 1 97 ? -11.961 -3.066 21.203 1 33.53 97 GLY A CA 1
ATOM 740 C C . GLY A 1 97 ? -10.922 -3.496 22.219 1 33.53 97 GLY A C 1
ATOM 741 O O . GLY A 1 97 ? -10.312 -4.562 22.078 1 33.53 97 GLY A O 1
ATOM 742 N N . ASP A 1 98 ? -10.219 -2.486 22.969 1 34.38 98 ASP A N 1
ATOM 743 C CA . ASP A 1 98 ? -9.328 -2.59 24.109 1 34.38 98 ASP A CA 1
ATOM 744 C C . ASP A 1 98 ? -9.672 -3.809 24.969 1 34.38 98 ASP A C 1
ATOM 746 O O . ASP A 1 98 ? -8.781 -4.453 25.531 1 34.38 98 ASP A O 1
ATOM 750 N N . GLN A 1 99 ? -11.016 -3.725 25.469 1 33.28 99 GLN A N 1
ATOM 751 C CA . GLN A 1 99 ? -11.258 -4.359 26.75 1 33.28 99 GLN A CA 1
ATOM 752 C C . GLN A 1 99 ? -11.195 -5.883 26.641 1 33.28 99 GLN A C 1
ATOM 754 O O . GLN A 1 99 ? -12.234 -6.543 26.531 1 33.28 99 GLN A O 1
ATOM 759 N N . VAL A 1 100 ? -10.555 -6.453 25.781 1 33.97 100 VAL A N 1
ATOM 760 C CA . VAL A 1 100 ? -10.586 -7.848 26.219 1 33.97 100 VAL A CA 1
ATOM 761 C C . VAL A 1 100 ? -10.133 -7.957 27.672 1 33.97 100 VAL A C 1
ATOM 763 O O . VAL A 1 100 ? -8.984 -7.66 27.984 1 33.97 100 VAL A O 1
ATOM 766 N N . ASN A 1 101 ? -11.039 -7.633 28.562 1 32.66 101 ASN A N 1
ATOM 767 C CA . ASN A 1 101 ? -10.891 -8.18 29.906 1 32.66 101 ASN A CA 1
ATOM 768 C C . ASN A 1 101 ? -10.383 -9.625 29.859 1 32.66 101 ASN A C 1
ATOM 770 O O . ASN A 1 101 ? -10.984 -10.477 29.203 1 32.66 101 ASN A O 1
ATOM 774 N N . SER A 1 102 ? -9.117 -9.844 29.938 1 34.88 102 SER A N 1
ATOM 775 C CA . SER A 1 102 ? -8.578 -11.109 30.422 1 34.88 102 SER A CA 1
ATOM 776 C C . SER A 1 102 ? -9.492 -11.75 31.453 1 34.88 102 SER A C 1
ATOM 778 O O . SER A 1 102 ? -9.5 -11.344 32.625 1 34.88 102 SER A O 1
ATOM 780 N N . PHE A 1 103 ? -10.781 -12.125 31.203 1 32.31 103 PHE A N 1
ATOM 781 C CA . PHE A 1 103 ? -11.273 -13.031 32.219 1 32.31 103 PHE A CA 1
ATOM 782 C C . PHE A 1 103 ? -10.312 -14.188 32.438 1 32.31 103 PHE A C 1
ATOM 784 O O . PHE A 1 103 ? -9.602 -14.594 31.516 1 32.31 103 PHE A O 1
ATOM 791 N N . PRO A 1 104 ? -9.883 -14.555 33.719 1 35.94 104 PRO A N 1
ATOM 792 C CA . PRO A 1 104 ? -9.008 -15.648 34.125 1 35.94 104 PRO A CA 1
ATOM 793 C C . PRO A 1 104 ? -9.273 -16.938 33.375 1 35.94 104 PRO A C 1
ATOM 795 O O . PRO A 1 104 ? -8.508 -17.906 33.469 1 35.94 104 PRO A O 1
ATOM 798 N N . PHE A 1 105 ? -10.703 -17.297 33.25 1 35.59 105 PHE A N 1
ATOM 799 C CA . PHE A 1 105 ? -10.922 -18.719 33 1 35.59 105 PHE A CA 1
ATOM 800 C C . PHE A 1 105 ? -10.383 -19.109 31.625 1 35.59 105 PHE A C 1
ATOM 802 O O . PHE A 1 105 ? -9.391 -19.844 31.516 1 35.59 105 PHE A O 1
ATOM 809 N N . GLY A 1 106 ? -11.352 -19.703 30.688 1 35.44 106 GLY A N 1
ATOM 810 C CA . GLY A 1 106 ? -11.07 -20.578 29.547 1 35.44 106 GLY A CA 1
ATOM 811 C C . GLY A 1 106 ? -10.453 -19.844 28.375 1 35.44 106 GLY A C 1
ATOM 812 O O . GLY A 1 106 ? -10.875 -18.734 28.031 1 35.44 106 GLY A O 1
ATOM 813 N N . THR A 1 107 ? -9.125 -19.766 28.219 1 37.78 107 THR A N 1
ATOM 814 C CA . THR A 1 107 ? -8.297 -19.391 27.062 1 37.78 107 THR A CA 1
ATOM 815 C C . THR A 1 107 ? -8.977 -19.797 25.766 1 37.78 107 THR A C 1
ATOM 817 O O . THR A 1 107 ? -8.992 -20.984 25.406 1 37.78 107 THR A O 1
ATOM 820 N N . GLN A 1 108 ? -10.281 -19.641 25.562 1 36.38 108 GLN A N 1
ATOM 821 C CA . GLN A 1 108 ? -10.734 -20.094 24.25 1 36.38 108 GLN A CA 1
ATOM 822 C C . GLN A 1 108 ? -9.805 -19.609 23.156 1 36.38 108 GLN A C 1
ATOM 824 O O . GLN A 1 108 ? -9.375 -18.453 23.141 1 36.38 108 GLN A O 1
ATOM 829 N N . ALA A 1 109 ? -9.172 -20.469 22.438 1 41.38 109 ALA A N 1
ATOM 830 C CA . ALA A 1 109 ? -8.242 -20.359 21.328 1 41.38 109 ALA A CA 1
ATOM 831 C C . ALA A 1 109 ? -8.75 -19.359 20.281 1 41.38 109 ALA A C 1
ATOM 833 O O . ALA A 1 109 ? -9.82 -19.547 19.703 1 41.38 109 ALA A O 1
ATOM 834 N N . ILE A 1 110 ? -8.875 -18.062 20.516 1 47.62 110 ILE A N 1
ATOM 835 C CA . ILE A 1 110 ? -9.195 -17.078 19.5 1 47.62 110 ILE A CA 1
ATOM 836 C C . ILE A 1 110 ? -8.82 -17.609 18.125 1 47.62 110 ILE A C 1
ATOM 838 O O . ILE A 1 110 ? -7.68 -18.016 17.891 1 47.62 110 ILE A O 1
ATOM 842 N N . SER A 1 111 ? -9.711 -18.391 17.453 1 53.62 111 SER A N 1
ATOM 843 C CA . SER A 1 111 ? -9.523 -18.984 16.125 1 53.62 111 SER A CA 1
ATOM 844 C C . SER A 1 111 ? -8.797 -18.031 15.188 1 53.62 111 SER A C 1
ATOM 846 O O . SER A 1 111 ? -9.273 -16.922 14.93 1 53.62 111 SER A O 1
ATOM 848 N N . HIS A 1 112 ? -7.457 -17.969 15.023 1 73.06 112 HIS A N 1
ATOM 849 C CA . HIS A 1 112 ? -6.496 -17.188 14.242 1 73.06 112 HIS A CA 1
ATOM 850 C C . HIS A 1 112 ? -6.551 -17.578 12.766 1 73.06 112 HIS A C 1
ATOM 852 O O . HIS A 1 112 ? -5.52 -17.609 12.086 1 73.06 112 HIS A O 1
ATOM 858 N N . VAL A 1 113 ? -7.828 -18.062 12.305 1 82.06 113 VAL A N 1
ATOM 859 C CA . VAL A 1 113 ? -7.953 -18.578 10.945 1 82.06 113 VAL A CA 1
ATOM 860 C C . VAL A 1 113 ? -8.852 -17.656 10.117 1 82.06 113 VAL A C 1
ATOM 862 O O . VAL A 1 113 ? -9.945 -17.297 10.555 1 82.06 113 VAL A O 1
ATOM 865 N N . ALA A 1 114 ? -8.438 -17.297 9.047 1 89.25 114 ALA A N 1
ATOM 866 C CA . ALA A 1 114 ? -9.227 -16.516 8.094 1 89.25 114 ALA A CA 1
ATOM 867 C C . ALA A 1 114 ? -9.625 -17.359 6.883 1 89.25 114 ALA A C 1
ATOM 869 O O . ALA A 1 114 ? -9.07 -18.438 6.668 1 89.25 114 ALA A O 1
ATOM 870 N N . GLN A 1 115 ? -10.664 -16.875 6.215 1 91.19 115 GLN A N 1
ATOM 871 C CA . GLN A 1 115 ? -11.094 -17.594 5.016 1 91.19 115 GLN A CA 1
ATOM 872 C C . GLN A 1 115 ? -11.25 -16.641 3.832 1 91.19 115 GLN A C 1
ATOM 874 O O . GLN A 1 115 ? -11.656 -15.484 4 1 91.19 115 GLN A O 1
ATOM 879 N N . ILE A 1 116 ? -10.945 -17.141 2.691 1 94.56 116 ILE A N 1
ATOM 880 C CA . ILE A 1 116 ? -11.211 -16.469 1.428 1 94.56 116 ILE A CA 1
ATOM 881 C C . ILE A 1 116 ? -12.258 -17.25 0.633 1 94.56 116 ILE A C 1
ATOM 883 O O . ILE A 1 116 ? -12.133 -18.469 0.463 1 94.56 116 ILE A O 1
ATOM 887 N N . GLY A 1 117 ? -13.25 -16.547 0.282 1 94.75 117 GLY A N 1
ATOM 888 C CA . GLY A 1 117 ? -14.266 -17.141 -0.574 1 94.75 117 GLY A CA 1
ATOM 889 C C . GLY A 1 117 ? -14.367 -16.469 -1.93 1 94.75 117 GLY A C 1
ATOM 890 O O . GLY A 1 117 ? -14.25 -15.242 -2.031 1 94.75 117 GLY A O 1
ATOM 891 N N . ILE A 1 118 ? -14.57 -17.219 -2.953 1 96.19 118 ILE A N 1
ATOM 892 C CA . ILE A 1 118 ? -14.789 -16.703 -4.297 1 96.19 118 ILE A CA 1
ATOM 893 C C . ILE A 1 118 ? -16.109 -17.234 -4.848 1 96.19 118 ILE A C 1
ATOM 895 O O . ILE A 1 118 ? -16.359 -18.438 -4.848 1 96.19 118 ILE A O 1
ATOM 899 N N . SER A 1 119 ? -16.953 -16.344 -5.227 1 95.56 119 SER A N 1
ATOM 900 C CA . SER A 1 119 ? -18.219 -16.703 -5.84 1 95.56 119 SER A CA 1
ATOM 901 C C . SER A 1 119 ? -18.234 -16.359 -7.328 1 95.56 119 SER A C 1
ATOM 903 O O . SER A 1 119 ? -17.984 -15.219 -7.715 1 95.56 119 SER A O 1
ATOM 905 N N . ILE A 1 120 ? -18.5 -17.328 -8.164 1 96.19 120 ILE A N 1
ATOM 906 C CA . ILE A 1 120 ? -18.641 -17.078 -9.602 1 96.19 120 ILE A CA 1
ATOM 907 C C . ILE A 1 120 ? -20.062 -16.609 -9.906 1 96.19 120 ILE A C 1
ATOM 909 O O . ILE A 1 120 ? -21.031 -17.297 -9.586 1 96.19 120 ILE A O 1
ATOM 913 N N . GLU A 1 121 ? -20.172 -15.406 -10.461 1 96.69 121 GLU A N 1
ATOM 914 C CA . GLU A 1 121 ? -21.453 -14.742 -10.711 1 96.69 121 GLU A CA 1
ATOM 915 C C . GLU A 1 121 ? -21.484 -14.125 -12.109 1 96.69 121 GLU A C 1
ATOM 917 O O . GLU A 1 121 ? -20.453 -13.906 -12.727 1 96.69 121 GLU A O 1
ATOM 922 N N . PRO A 1 122 ? -22.766 -13.93 -12.648 1 97 122 PRO A N 1
ATOM 923 C CA . PRO A 1 122 ? -22.859 -13.188 -13.906 1 97 122 PRO A CA 1
ATOM 924 C C . PRO A 1 122 ? -22.125 -11.844 -13.852 1 97 122 PRO A C 1
ATOM 926 O O . PRO A 1 122 ? -22.172 -11.156 -12.82 1 97 122 PRO A O 1
ATOM 929 N N . ILE A 1 123 ? -21.5 -11.461 -14.93 1 96.75 123 ILE A N 1
ATOM 930 C CA . I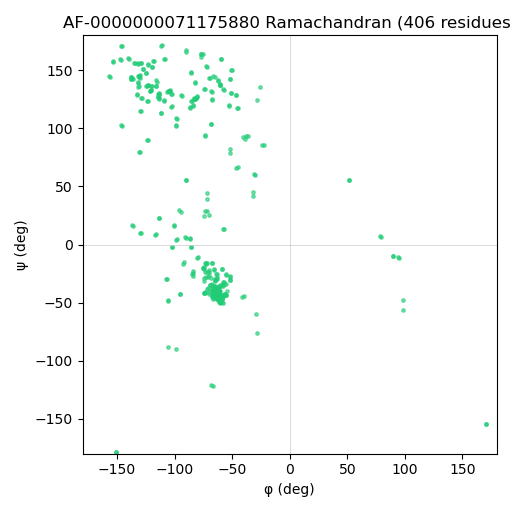LE A 1 123 ? -20.625 -10.289 -15 1 96.75 123 ILE A CA 1
ATOM 931 C C . ILE A 1 123 ? -21.406 -9.039 -14.586 1 96.75 123 ILE A C 1
ATOM 933 O O . ILE A 1 123 ? -20.844 -8.133 -13.961 1 96.75 123 ILE A O 1
ATOM 937 N N . ASN A 1 124 ? -22.719 -9.055 -14.938 1 96.25 124 ASN A N 1
ATOM 938 C CA . ASN A 1 124 ? -23.516 -7.895 -14.57 1 96.25 124 ASN A CA 1
ATOM 939 C C . ASN A 1 124 ? -23.641 -7.746 -13.055 1 96.25 124 ASN A C 1
ATOM 941 O O . ASN A 1 124 ? -23.609 -6.629 -12.539 1 96.25 124 ASN A O 1
ATOM 945 N N . ILE A 1 125 ? -23.797 -8.789 -12.352 1 95.62 125 ILE A N 1
ATOM 946 C CA . ILE A 1 125 ? -23.859 -8.789 -10.891 1 95.62 125 ILE A CA 1
ATOM 947 C C . ILE A 1 125 ? -22.531 -8.359 -10.305 1 95.62 125 ILE A C 1
ATOM 949 O O . ILE A 1 125 ? -22.469 -7.539 -9.383 1 95.62 125 ILE A O 1
ATOM 953 N N . VAL A 1 126 ? -21.453 -8.875 -10.82 1 96.5 126 VAL A N 1
ATOM 954 C CA . VAL A 1 126 ? -20.109 -8.57 -10.352 1 96.5 126 VAL A CA 1
ATOM 955 C C . VAL A 1 126 ? -19.828 -7.082 -10.539 1 96.5 126 VAL A C 1
ATOM 957 O O . VAL A 1 126 ? -19.297 -6.426 -9.633 1 96.5 126 VAL A O 1
ATOM 960 N N . ALA A 1 127 ? -20.156 -6.598 -11.68 1 94.56 127 ALA A N 1
ATOM 961 C CA . ALA A 1 127 ? -19.938 -5.188 -11.992 1 94.56 127 ALA A CA 1
ATOM 962 C C . ALA A 1 127 ? -20.688 -4.289 -11.008 1 94.56 127 ALA A C 1
ATOM 964 O O . ALA A 1 127 ? -20.156 -3.27 -10.562 1 94.56 127 ALA A O 1
ATOM 965 N N . GLN A 1 128 ? -21.891 -4.66 -10.758 1 93.75 128 GLN A N 1
ATOM 966 C CA . GLN A 1 128 ? -22.703 -3.885 -9.828 1 93.75 128 GLN A CA 1
ATOM 967 C C . GLN A 1 128 ? -22.094 -3.871 -8.43 1 93.75 128 GLN A C 1
ATOM 969 O O . GLN A 1 128 ? -22 -2.82 -7.793 1 93.75 128 GLN A O 1
ATOM 974 N N . GLN A 1 129 ? -21.688 -5.02 -7.988 1 92.81 129 GLN A N 1
ATOM 975 C CA . GLN A 1 129 ? -21.078 -5.125 -6.664 1 92.81 129 GLN A CA 1
ATOM 976 C C . GLN A 1 129 ? -19.766 -4.352 -6.594 1 92.81 129 GLN A C 1
ATOM 978 O O . GLN A 1 129 ? -19.453 -3.725 -5.578 1 92.81 129 GLN A O 1
ATOM 983 N N . ASN A 1 130 ? -19 -4.449 -7.637 1 92.19 130 ASN A N 1
ATOM 984 C CA . ASN A 1 130 ? -17.734 -3.719 -7.691 1 92.19 130 ASN A CA 1
ATOM 985 C C . ASN A 1 130 ? -17.969 -2.211 -7.613 1 92.19 130 ASN A C 1
ATOM 987 O O . ASN A 1 130 ? -17.188 -1.498 -6.973 1 92.19 130 ASN A O 1
ATOM 991 N N . GLN A 1 131 ? -19 -1.786 -8.289 1 91.12 131 GLN A N 1
ATOM 992 C CA . GLN A 1 131 ? -19.328 -0.365 -8.258 1 91.12 131 GLN A CA 1
ATOM 993 C C . GLN A 1 131 ? -19.656 0.094 -6.84 1 91.12 131 GLN A C 1
ATOM 995 O O . GLN A 1 131 ? -19.281 1.191 -6.43 1 91.12 131 GLN A O 1
ATOM 1000 N N . ILE A 1 132 ? -20.344 -0.701 -6.152 1 90.06 132 ILE A N 1
ATOM 1001 C CA . ILE A 1 132 ? -20.703 -0.387 -4.773 1 90.06 132 ILE A CA 1
ATOM 1002 C C . ILE A 1 132 ? -19.438 -0.279 -3.926 1 90.06 132 ILE A C 1
ATOM 1004 O O . ILE A 1 132 ? -19.297 0.653 -3.131 1 90.06 132 ILE A O 1
ATOM 1008 N N . LEU A 1 133 ? -18.578 -1.17 -4.113 1 89.31 133 LEU A N 1
ATOM 1009 C CA . LEU A 1 133 ? -17.312 -1.175 -3.377 1 89.31 133 LEU A CA 1
ATOM 1010 C C . LEU A 1 133 ? -16.5 0.08 -3.68 1 89.31 133 LEU A C 1
ATOM 1012 O O . LEU A 1 133 ? -15.953 0.706 -2.77 1 89.31 133 LEU A O 1
ATOM 1016 N N . GLU A 1 134 ? -16.391 0.385 -4.918 1 88.19 134 GLU A N 1
ATOM 1017 C CA . GLU A 1 134 ? -15.625 1.555 -5.344 1 88.19 134 GLU A CA 1
ATOM 1018 C C . GLU A 1 134 ? -16.234 2.84 -4.789 1 88.19 134 GLU A C 1
ATOM 1020 O O . GLU A 1 134 ? -15.5 3.758 -4.402 1 88.19 134 GLU A O 1
ATOM 1025 N N . SER A 1 135 ? -17.531 2.879 -4.773 1 86.31 135 SER A N 1
ATOM 1026 C CA . SER A 1 135 ? -18.203 4.051 -4.238 1 86.31 135 SER A CA 1
ATOM 1027 C C . SER A 1 135 ? -17.953 4.199 -2.74 1 86.31 135 SER A C 1
ATOM 1029 O O . SER A 1 135 ? -17.797 5.316 -2.24 1 86.31 135 SER A O 1
ATOM 1031 N N . ALA A 1 136 ? -17.891 3.096 -2.092 1 81.88 136 ALA A N 1
ATOM 1032 C CA . ALA A 1 136 ? -17.625 3.117 -0.658 1 81.88 136 ALA A CA 1
ATOM 1033 C C . ALA A 1 136 ? -16.203 3.623 -0.378 1 81.88 136 ALA A C 1
ATOM 1035 O O . ALA A 1 136 ? -15.992 4.395 0.558 1 81.88 136 ALA A O 1
ATOM 1036 N N . SER A 1 137 ? -15.312 3.186 -1.126 1 81.56 137 SER A N 1
ATOM 1037 C CA . SER A 1 137 ? -13.93 3.631 -0.983 1 81.56 137 SER A CA 1
ATOM 1038 C C . SER A 1 137 ? -13.805 5.133 -1.209 1 81.56 137 SER A C 1
ATOM 1040 O O . SER A 1 137 ? -13.086 5.82 -0.48 1 81.56 137 SER A O 1
ATOM 1042 N N . GLU A 1 138 ? -14.43 5.613 -2.168 1 78.56 138 GLU A N 1
ATOM 1043 C CA . GLU A 1 138 ? -14.438 7.047 -2.459 1 78.56 138 GLU A CA 1
ATOM 1044 C C . GLU A 1 138 ? -15.07 7.84 -1.32 1 78.56 138 GLU A C 1
ATOM 1046 O O . GLU A 1 138 ? -14.594 8.93 -0.979 1 78.56 138 GLU A O 1
ATOM 1051 N N . SER A 1 139 ? -16.047 7.277 -0.842 1 76.69 139 SER A N 1
ATOM 1052 C CA . SER A 1 139 ? -16.734 7.918 0.282 1 76.69 139 SER A CA 1
ATOM 1053 C C . SER A 1 139 ? -15.82 7.988 1.505 1 76.69 139 SER A C 1
ATOM 1055 O O . SER A 1 139 ? -15.797 8.992 2.213 1 76.69 139 SER A O 1
ATOM 1057 N N . ASN A 1 140 ? -15.07 6.953 1.678 1 74.69 140 ASN A N 1
ATOM 1058 C CA . ASN A 1 140 ? -14.141 6.941 2.803 1 74.69 140 ASN A CA 1
ATOM 1059 C C . ASN A 1 140 ? -13.047 7.988 2.635 1 74.69 140 ASN A C 1
ATOM 1061 O O . ASN A 1 140 ? -12.672 8.664 3.598 1 74.69 140 ASN A O 1
ATOM 1065 N N . LYS A 1 141 ? -12.492 8.117 1.483 1 69.62 141 LYS A N 1
ATOM 1066 C CA . LYS A 1 141 ? -11.516 9.172 1.19 1 69.62 141 LYS A CA 1
ATOM 1067 C C . LYS A 1 141 ? -12.102 10.555 1.459 1 69.62 141 LYS A C 1
ATOM 1069 O O . LYS A 1 141 ? -11.438 11.414 2.041 1 69.62 141 LYS A O 1
ATOM 1074 N N . ALA A 1 142 ? -13.312 10.664 1.006 1 75 142 ALA A N 1
ATOM 1075 C CA . ALA A 1 142 ? -14 11.938 1.226 1 75 142 ALA A CA 1
ATOM 1076 C C . ALA A 1 142 ? -14.172 12.219 2.715 1 75 142 ALA A C 1
ATOM 1078 O O . ALA A 1 142 ? -14.008 13.359 3.162 1 75 142 ALA A O 1
ATOM 1079 N N . LYS A 1 143 ? -14.43 11.219 3.439 1 74.25 143 LYS A N 1
ATOM 1080 C CA . LYS A 1 143 ? -14.578 11.359 4.883 1 74.25 143 LYS A CA 1
ATOM 1081 C C . LYS A 1 143 ? -13.258 11.742 5.543 1 74.25 143 LYS A C 1
ATOM 1083 O O . LYS A 1 143 ? -13.234 12.555 6.469 1 74.25 143 LYS A O 1
ATOM 1088 N N . PHE A 1 144 ? -12.234 11.219 5.02 1 69 144 PHE A N 1
ATOM 1089 C CA . PHE A 1 144 ? -10.914 11.555 5.543 1 69 144 PHE A CA 1
ATOM 1090 C C . PHE A 1 144 ? -10.586 13.023 5.289 1 69 144 PHE A C 1
ATOM 1092 O O . PHE A 1 144 ? -10.086 13.711 6.18 1 69 144 PHE A O 1
ATOM 1099 N N . VAL A 1 145 ? -10.82 13.445 4.152 1 70.75 145 VAL A N 1
ATOM 1100 C CA . VAL A 1 145 ? -10.586 14.844 3.799 1 70.75 145 VAL A CA 1
ATOM 1101 C C . VAL A 1 145 ? -11.422 15.75 4.703 1 70.75 145 VAL A C 1
ATOM 1103 O O . VAL A 1 145 ? -10.914 16.75 5.223 1 70.75 145 VAL A O 1
ATOM 1106 N N . GLU A 1 146 ? -12.617 15.398 4.895 1 77.31 146 GLU A N 1
ATOM 1107 C CA . GLU A 1 146 ? -13.516 16.172 5.758 1 77.31 146 GLU A CA 1
ATOM 1108 C C . GLU A 1 146 ? -13 16.203 7.195 1 77.31 146 GLU A C 1
ATOM 1110 O O . GLU A 1 146 ? -13.008 17.25 7.836 1 77.31 146 GLU A O 1
ATOM 1115 N N . PHE A 1 147 ? -12.617 15.102 7.637 1 72.94 147 PHE A N 1
ATOM 1116 C CA . PHE A 1 147 ? -12.062 15.016 8.984 1 72.94 147 PHE A CA 1
ATOM 1117 C C . PHE A 1 147 ? -10.844 15.914 9.125 1 72.94 147 PHE A C 1
ATOM 1119 O O . PHE A 1 147 ? -10.719 16.641 10.109 1 72.94 147 PHE A O 1
ATOM 1126 N N . THR A 1 148 ? -9.945 15.859 8.18 1 73.56 148 THR A N 1
ATOM 1127 C CA . THR A 1 148 ? -8.734 16.672 8.211 1 73.56 148 THR A CA 1
ATOM 1128 C C . THR A 1 148 ? -9.078 18.156 8.203 1 73.56 148 THR A C 1
ATOM 1130 O O . THR A 1 148 ? -8.516 18.938 8.977 1 73.56 148 THR A O 1
ATOM 1133 N N . GLU A 1 149 ? -10.008 18.469 7.434 1 77 149 GLU A N 1
ATOM 1134 C CA . GLU A 1 149 ? -10.453 19.859 7.344 1 77 149 GLU A CA 1
ATOM 1135 C C . GLU A 1 149 ? -11.047 20.328 8.664 1 77 149 GLU A C 1
ATOM 1137 O O . GLU A 1 149 ? -10.742 21.422 9.133 1 77 149 GLU A O 1
ATOM 1142 N N . LYS A 1 150 ? -11.812 19.562 9.266 1 80.25 150 LYS A N 1
ATOM 1143 C CA . LYS A 1 150 ? -12.453 19.922 10.523 1 80.25 150 LYS A CA 1
ATOM 1144 C C . LYS A 1 150 ? -11.43 20.031 11.648 1 80.25 150 LYS A C 1
ATOM 1146 O O . LYS A 1 150 ? -11.531 20.906 12.508 1 80.25 150 LYS A O 1
ATOM 1151 N N . THR A 1 151 ? -10.531 19.172 11.586 1 77 151 THR A N 1
ATOM 1152 C CA . THR A 1 151 ? -9.484 19.203 12.602 1 77 151 THR A CA 1
ATOM 1153 C C . THR A 1 151 ? -8.68 20.5 12.508 1 77 151 THR A C 1
ATOM 1155 O O . THR A 1 151 ? -8.445 21.156 13.516 1 77 151 THR A O 1
ATOM 1158 N N . VAL A 1 152 ? -8.305 20.828 11.32 1 75.56 152 VAL A N 1
ATOM 1159 C CA . VAL A 1 152 ? -7.535 22.047 11.109 1 75.56 152 VAL A CA 1
ATOM 1160 C C . VAL A 1 152 ? -8.383 23.266 11.477 1 75.56 152 VAL A C 1
ATOM 1162 O O . VAL A 1 152 ? -7.887 24.219 12.07 1 75.56 152 VAL A O 1
ATOM 1165 N N . GLN A 1 153 ? -9.641 23.203 11.117 1 84.31 153 GLN A N 1
ATOM 1166 C CA . GLN A 1 153 ? -10.562 24.281 11.469 1 84.31 153 GLN A CA 1
ATOM 1167 C C . GLN A 1 153 ? -10.68 24.422 12.984 1 84.31 153 GLN A C 1
ATOM 1169 O O . GLN A 1 153 ? -10.727 25.547 13.5 1 84.31 153 GLN A O 1
ATOM 1174 N N . TYR A 1 154 ? -10.695 23.328 13.656 1 81.19 154 TYR A N 1
ATOM 1175 C CA . TYR A 1 154 ? -10.742 23.359 15.117 1 81.19 154 TYR A CA 1
ATOM 1176 C C . TYR A 1 154 ? -9.5 24.016 15.688 1 81.19 154 TYR A C 1
ATOM 1178 O O . TYR A 1 154 ? -9.602 24.875 16.578 1 81.19 154 TYR A O 1
ATOM 1186 N N . LEU A 1 155 ? -8.422 23.672 15.141 1 76.31 155 LEU A N 1
ATOM 1187 C CA . LEU A 1 155 ? -7.164 24.25 15.602 1 76.31 155 LEU A CA 1
ATOM 1188 C C . LEU A 1 155 ? -7.125 25.75 15.312 1 76.31 155 LEU A C 1
ATOM 1190 O O . LEU A 1 155 ? -6.707 26.531 16.172 1 76.31 155 LEU A O 1
ATOM 1194 N N . PHE A 1 156 ? -7.566 26.094 14.164 1 82.12 156 PHE A N 1
ATOM 1195 C CA . PHE A 1 156 ? -7.664 27.5 13.797 1 82.12 156 PHE A CA 1
ATOM 1196 C C . PHE A 1 156 ? -8.57 28.266 14.758 1 82.12 156 PHE A C 1
ATOM 1198 O O . PHE A 1 156 ? -8.195 29.312 15.281 1 82.12 156 PHE A O 1
ATOM 1205 N N . ASN A 1 157 ? -9.664 27.625 15 1 86.25 157 ASN A N 1
ATOM 1206 C CA . ASN A 1 157 ? -10.617 28.25 15.914 1 86.25 157 ASN A CA 1
ATOM 1207 C C . ASN A 1 157 ? -10.039 28.375 17.312 1 86.25 157 ASN A C 1
ATOM 1209 O O . ASN A 1 157 ? -10.25 29.391 17.984 1 86.25 157 ASN A O 1
ATOM 1213 N N . TYR A 1 158 ? -9.406 27.438 17.75 1 82.75 158 TYR A N 1
ATOM 1214 C CA . TYR A 1 158 ? -8.758 27.469 19.047 1 82.75 158 TYR A CA 1
ATOM 1215 C C . TYR A 1 158 ? -7.762 28.625 19.141 1 82.75 158 TYR A C 1
ATOM 1217 O O . TYR A 1 158 ? -7.809 29.422 20.078 1 82.75 158 TYR A O 1
ATOM 1225 N N . VAL A 1 159 ? -6.898 28.719 18.141 1 82.88 159 VAL A N 1
ATOM 1226 C CA . VAL A 1 159 ? -5.902 29.797 18.125 1 82.88 159 VAL A CA 1
ATOM 1227 C C . VAL A 1 159 ? -6.598 31.156 18.078 1 82.88 159 VAL A C 1
ATOM 1229 O O . VAL A 1 159 ? -6.219 32.094 18.797 1 82.88 159 VAL A O 1
ATOM 1232 N N . CYS A 1 160 ? -7.688 31.188 17.359 1 87.31 160 CYS A N 1
ATOM 1233 C CA . CYS A 1 160 ? -8.406 32.438 17.203 1 87.31 160 CYS A CA 1
ATOM 1234 C C . CYS A 1 160 ? -9.125 32.844 18.484 1 87.31 160 CYS A C 1
ATOM 1236 O O . CYS A 1 160 ? -9.391 34.031 18.719 1 87.31 160 CYS A O 1
ATOM 1238 N N . SER A 1 161 ? -9.359 31.828 19.25 1 91 161 SER A N 1
ATOM 1239 C CA . SER A 1 161 ? -10.062 32.125 20.5 1 91 161 SER A CA 1
ATOM 1240 C C . SER A 1 161 ? -9.195 32.938 21.438 1 91 161 SER A C 1
ATOM 1242 O O . SER A 1 161 ? -9.703 33.562 22.375 1 91 161 SER A O 1
ATOM 1244 N N . PHE A 1 162 ? -7.938 33 21.203 1 91.19 162 PHE A N 1
ATOM 1245 C CA . PHE A 1 162 ? -7.02 33.781 22.016 1 91.19 162 PHE A CA 1
ATOM 1246 C C . PHE A 1 162 ? -6.883 35.188 21.484 1 91.19 162 PHE A C 1
ATOM 1248 O O . PHE A 1 162 ? -6.078 36 21.984 1 91.19 162 PHE A O 1
ATOM 1255 N N . SER A 1 163 ? -7.668 35.5 20.484 1 93.75 163 SER A N 1
ATOM 1256 C CA . SER A 1 163 ? -7.547 36.812 19.844 1 93.75 163 SER A CA 1
ATOM 1257 C C . SER A 1 163 ? -7.848 37.938 20.828 1 93.75 163 SER A C 1
ATOM 1259 O O . SER A 1 163 ? -8.727 37.812 21.688 1 93.75 163 SER A O 1
ATOM 1261 N N . VAL A 1 164 ? -7.059 39.094 20.719 1 94.06 164 VAL A N 1
ATOM 1262 C CA . VAL A 1 164 ? -7.242 40.281 21.562 1 94.06 164 VAL A CA 1
ATOM 1263 C C . VAL A 1 164 ? -7.262 41.531 20.688 1 94.06 164 VAL A C 1
ATOM 1265 O O . VAL A 1 164 ? -6.75 41.531 19.578 1 94.06 164 VAL A O 1
ATOM 1268 N N . SER A 1 165 ? -7.922 42.562 21.281 1 94.12 165 SER A N 1
ATOM 1269 C CA . SER A 1 165 ? -7.859 43.844 20.625 1 94.12 165 SER A CA 1
ATOM 1270 C C . SER A 1 165 ? -6.512 44.531 20.859 1 94.12 165 SER A C 1
ATOM 1272 O O . SER A 1 165 ? -5.773 44.156 21.766 1 94.12 165 SER A O 1
ATOM 1274 N N . PRO A 1 166 ? -6.203 45.5 20.016 1 92.69 166 PRO A N 1
ATOM 1275 C CA . PRO A 1 166 ? -4.961 46.25 20.234 1 92.69 166 PRO A CA 1
ATOM 1276 C C . PRO A 1 166 ? -4.863 46.875 21.625 1 92.69 166 PRO A C 1
ATOM 1278 O O . PRO A 1 166 ? -3.791 46.844 22.234 1 92.69 166 PRO A O 1
ATOM 1281 N N . THR A 1 167 ? -5.965 47.281 22.156 1 92.56 167 THR A N 1
ATOM 1282 C CA . THR A 1 167 ? -5.965 47.906 23.484 1 92.56 167 THR A CA 1
ATOM 1283 C C . THR A 1 167 ? -5.703 46.844 24.562 1 92.56 167 THR A C 1
ATOM 1285 O O . THR A 1 167 ? -4.98 47.125 25.531 1 92.56 167 THR A O 1
ATOM 1288 N N . GLN A 1 168 ? -6.277 45.688 24.328 1 93.38 168 GLN A N 1
ATOM 1289 C CA . GLN A 1 168 ? -6.09 44.594 25.281 1 93.38 168 GLN A CA 1
ATOM 1290 C C . GLN A 1 168 ? -4.652 44.062 25.25 1 93.38 168 GLN A C 1
ATOM 1292 O O . GLN A 1 168 ? -4.125 43.625 26.266 1 93.38 168 GLN A O 1
ATOM 1297 N N . ALA A 1 169 ? -4.008 44.219 24.125 1 92.06 169 ALA A N 1
ATOM 1298 C CA . ALA A 1 169 ? -2.631 43.75 23.969 1 92.06 169 ALA A CA 1
ATOM 1299 C C . ALA A 1 169 ? -1.678 44.531 24.859 1 92.06 169 ALA A C 1
ATOM 1301 O O . ALA A 1 169 ? -0.635 44 25.266 1 92.06 169 ALA A O 1
ATOM 1302 N N . LEU A 1 170 ? -2.096 45.656 25.234 1 91.19 170 LEU A N 1
ATOM 1303 C CA . LEU A 1 170 ? -1.251 46.531 26.047 1 91.19 170 LEU A CA 1
ATOM 1304 C C . LEU A 1 170 ? -1.146 46.031 27.484 1 91.19 170 LEU A C 1
ATOM 1306 O O . LEU A 1 170 ? -0.248 46.406 28.219 1 91.19 170 LEU A O 1
ATOM 1310 N N . GLN A 1 171 ? -2.057 45.125 27.828 1 91 171 GLN A N 1
ATOM 1311 C CA . GLN A 1 171 ? -2.102 44.625 29.203 1 91 171 GLN A CA 1
ATOM 1312 C C . GLN A 1 171 ? -0.903 43.75 29.5 1 91 171 GLN A C 1
ATOM 1314 O O . GLN A 1 171 ? -0.547 43.531 30.656 1 91 171 GLN A O 1
ATOM 1319 N N . ASN A 1 172 ? -0.318 43.188 28.453 1 91.56 172 ASN A N 1
ATOM 1320 C CA . ASN A 1 172 ? 0.894 42.375 28.562 1 91.56 172 ASN A CA 1
ATOM 1321 C C . ASN A 1 172 ? 2.016 42.938 27.688 1 91.56 172 ASN A C 1
ATOM 1323 O O . ASN A 1 172 ? 2.248 42.438 26.578 1 91.56 172 ASN A O 1
ATOM 1327 N N . PRO A 1 173 ? 2.783 43.812 28.266 1 88.19 173 PRO A N 1
ATOM 1328 C CA . PRO A 1 173 ? 3.736 44.562 27.438 1 88.19 173 PRO A CA 1
ATOM 1329 C C . PRO A 1 173 ? 4.898 43.688 26.953 1 88.19 173 PRO A C 1
ATOM 1331 O O . PRO A 1 173 ? 5.555 44.031 25.969 1 88.19 173 PRO A O 1
ATOM 1334 N N . ASN A 1 174 ? 5.137 42.531 27.531 1 91.94 174 ASN A N 1
ATOM 1335 C CA . ASN A 1 174 ? 6.285 41.719 27.172 1 91.94 174 ASN A CA 1
ATOM 1336 C C . ASN A 1 174 ? 5.891 40.594 26.188 1 91.94 174 ASN A C 1
ATOM 1338 O O . ASN A 1 174 ? 6.742 39.812 25.766 1 91.94 174 ASN A O 1
ATOM 1342 N N . GLU A 1 175 ? 4.633 40.656 25.812 1 94.06 175 GLU A N 1
ATOM 1343 C CA . GLU A 1 175 ? 4.121 39.625 24.922 1 94.06 175 GLU A CA 1
ATOM 1344 C C . GLU A 1 175 ? 4.02 40.125 23.484 1 94.06 175 GLU A C 1
ATOM 1346 O O . GLU A 1 175 ? 3.354 41.125 23.219 1 94.06 175 GLU A O 1
ATOM 1351 N N . PRO A 1 176 ? 4.836 39.375 22.562 1 94.5 176 PRO A N 1
ATOM 1352 C CA . PRO A 1 176 ? 4.602 39.719 21.156 1 94.5 176 PRO A CA 1
ATOM 1353 C C . PRO A 1 1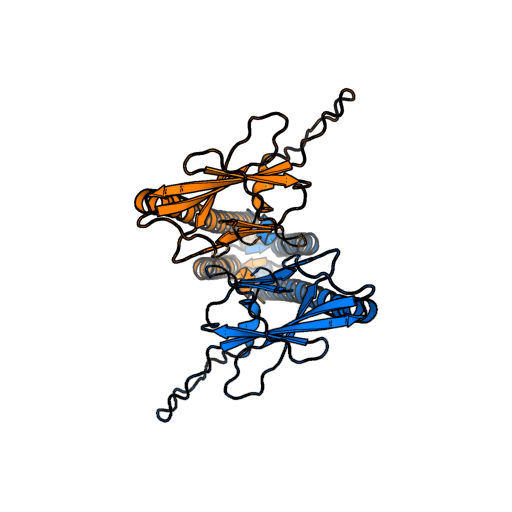76 ? 3.264 39.188 20.641 1 94.5 176 PRO A C 1
ATOM 1355 O O . PRO A 1 176 ? 2.709 38.25 21.219 1 94.5 176 PRO A O 1
ATOM 1358 N N . TYR A 1 177 ? 2.676 39.875 19.594 1 94.56 177 TYR A N 1
ATOM 1359 C CA . TYR A 1 177 ? 1.37 39.5 19.047 1 94.56 177 TYR A CA 1
ATOM 1360 C C . TYR A 1 177 ? 1.435 39.312 17.547 1 94.56 177 TYR A C 1
ATOM 1362 O O . TYR A 1 177 ? 2.291 39.906 16.875 1 94.56 177 TYR A O 1
ATOM 1370 N N . ILE A 1 178 ? 0.544 38.438 17.094 1 94.12 178 ILE A N 1
ATOM 1371 C CA . ILE A 1 178 ? 0.442 38.156 15.664 1 94.12 178 ILE A CA 1
ATOM 1372 C C . ILE A 1 178 ? -0.9 38.656 15.133 1 94.12 178 ILE A C 1
ATOM 1374 O O . ILE A 1 178 ? -1.949 38.375 15.711 1 94.12 178 ILE A O 1
ATOM 1378 N N . PRO A 1 179 ? -0.75 39.438 14.008 1 93.81 179 PRO A N 1
ATOM 1379 C CA . PRO A 1 179 ? -2.029 39.844 13.43 1 93.81 179 PRO A CA 1
ATOM 1380 C C . PRO A 1 179 ? -2.889 38.656 12.992 1 93.81 179 PRO A C 1
ATOM 1382 O O . PRO A 1 179 ? -2.371 37.688 12.438 1 93.81 179 PRO A O 1
ATOM 1385 N N . MET A 1 180 ? -4.191 38.688 13.266 1 91.94 180 MET A N 1
ATOM 1386 C CA . MET A 1 180 ? -5.129 37.625 12.906 1 91.94 180 MET A CA 1
ATOM 1387 C C . MET A 1 180 ? -5.113 37.375 11.398 1 91.94 180 MET A C 1
ATOM 1389 O O . MET A 1 180 ? -5.301 36.25 10.953 1 91.94 180 MET A O 1
ATOM 1393 N N . SER A 1 181 ? -4.887 38.375 10.68 1 91.31 181 SER A N 1
ATOM 1394 C CA . SER A 1 181 ? -4.867 38.281 9.227 1 91.31 181 SER A CA 1
ATOM 1395 C C . SER A 1 181 ? -3.787 37.281 8.766 1 91.31 181 SER A C 1
ATOM 1397 O O . SER A 1 181 ? -3.975 36.562 7.785 1 91.31 181 SER A O 1
ATOM 1399 N N . ALA A 1 182 ? -2.691 37.281 9.508 1 88.94 182 ALA A N 1
ATOM 1400 C CA . ALA A 1 182 ? -1.616 36.344 9.156 1 88.94 182 ALA A CA 1
ATOM 1401 C C . ALA A 1 182 ? -2.049 34.906 9.375 1 88.94 182 ALA A C 1
ATOM 1403 O O . ALA A 1 182 ? -1.781 34.031 8.531 1 88.94 182 ALA A O 1
ATOM 1404 N N . ILE A 1 183 ? -2.734 34.656 10.391 1 86.44 183 ILE A N 1
ATOM 1405 C CA . ILE A 1 183 ? -3.219 33.312 10.719 1 86.44 183 ILE A CA 1
ATOM 1406 C C . ILE A 1 183 ? -4.305 32.906 9.727 1 86.44 183 ILE A C 1
ATOM 1408 O O . ILE A 1 183 ? -4.336 31.75 9.273 1 86.44 183 ILE A O 1
ATOM 1412 N N . LYS A 1 184 ? -5.113 33.781 9.453 1 88.75 184 LYS A N 1
ATOM 1413 C CA . LYS A 1 184 ? -6.18 33.531 8.484 1 88.75 184 LYS A CA 1
ATOM 1414 C C . LYS A 1 184 ? -5.605 33.188 7.113 1 88.75 184 LYS A C 1
ATOM 1416 O O . LYS A 1 184 ? -6.09 32.281 6.441 1 88.75 184 LYS A O 1
ATOM 1421 N N . ASN A 1 185 ? -4.625 33.906 6.738 1 88.38 185 ASN A N 1
ATOM 1422 C CA . ASN A 1 185 ? -3.986 33.656 5.453 1 88.38 185 ASN A CA 1
ATOM 1423 C C . ASN A 1 185 ? -3.369 32.25 5.398 1 88.38 185 ASN A C 1
ATOM 1425 O O . ASN A 1 185 ? -3.49 31.562 4.395 1 88.38 185 ASN A O 1
ATOM 1429 N N . TRP A 1 186 ? -2.758 31.969 6.426 1 82.06 186 TRP A N 1
ATOM 1430 C CA . TRP A 1 186 ? -2.182 30.625 6.52 1 82.06 186 TRP A CA 1
ATOM 1431 C C . TRP A 1 186 ? -3.266 29.562 6.434 1 82.06 186 TRP A C 1
ATOM 1433 O O . TRP A 1 186 ? -3.119 28.578 5.703 1 82.06 186 TRP A O 1
ATOM 1443 N N . TYR A 1 187 ? -4.254 29.703 7.184 1 84.12 187 TYR A N 1
ATOM 1444 C CA . TYR A 1 187 ? -5.371 28.766 7.195 1 84.12 187 TYR A CA 1
ATOM 1445 C C . TYR A 1 187 ? -5.973 28.609 5.801 1 84.12 187 TYR A C 1
ATOM 1447 O O . TYR A 1 187 ? -6.23 27.5 5.348 1 84.12 187 TYR A O 1
ATOM 1455 N N . GLU A 1 188 ? -6.137 29.672 5.121 1 86.94 188 GLU A N 1
ATOM 1456 C CA . GLU A 1 188 ? -6.707 29.641 3.777 1 86.94 188 GLU A CA 1
ATOM 1457 C C . GLU A 1 188 ? -5.781 28.938 2.795 1 86.94 188 GLU A C 1
ATOM 1459 O O . GLU A 1 188 ? -6.238 28.219 1.91 1 86.94 188 GLU A O 1
ATOM 1464 N N . THR A 1 189 ? -4.613 29.188 2.957 1 80.25 189 THR A N 1
ATOM 1465 C CA . THR A 1 189 ? -3.625 28.531 2.113 1 80.25 189 THR A CA 1
ATOM 1466 C C . THR A 1 189 ? -3.652 27.016 2.332 1 80.25 189 THR A C 1
ATOM 1468 O O . THR A 1 189 ? -3.633 26.234 1.372 1 80.25 189 THR A O 1
ATOM 1471 N N . PHE A 1 190 ? -3.703 26.656 3.502 1 77.06 190 PHE A N 1
ATOM 1472 C CA . PHE A 1 190 ? -3.768 25.25 3.85 1 77.06 190 PHE A CA 1
ATOM 1473 C C . PHE A 1 190 ? -5.02 24.594 3.266 1 77.06 190 PHE A C 1
ATOM 1475 O O . PHE A 1 190 ? -4.949 23.516 2.686 1 77.06 190 PHE A O 1
ATOM 1482 N N . ARG A 1 191 ? -6.074 25.266 3.521 1 79.38 191 ARG A N 1
ATOM 1483 C CA . ARG A 1 191 ? -7.348 24.766 3.023 1 79.38 191 ARG A CA 1
ATOM 1484 C C . ARG A 1 191 ? -7.309 24.578 1.511 1 79.38 191 ARG A C 1
ATOM 1486 O O . ARG A 1 191 ? -7.797 23.562 0.99 1 79.38 191 ARG A O 1
ATOM 1493 N N . ARG A 1 192 ? -6.762 25.484 0.875 1 81.44 192 ARG A N 1
ATOM 1494 C CA . ARG A 1 192 ? -6.645 25.406 -0.579 1 81.44 192 ARG A CA 1
ATOM 1495 C C . ARG A 1 192 ? -5.777 24.234 -1.004 1 81.44 192 ARG A C 1
ATOM 1497 O O . ARG A 1 192 ? -6.129 23.5 -1.928 1 81.44 192 ARG A O 1
ATOM 1504 N N . LYS A 1 193 ? -4.691 24 -0.34 1 74.31 193 LYS A N 1
ATOM 1505 C CA . LYS A 1 193 ? -3.789 22.906 -0.651 1 74.31 193 LYS A CA 1
ATOM 1506 C C . LYS A 1 193 ? -4.461 21.547 -0.412 1 74.31 193 LYS A C 1
ATOM 1508 O O . LYS A 1 193 ? -4.324 20.625 -1.219 1 74.31 193 LYS A O 1
ATOM 1513 N N . LEU A 1 194 ? -5.141 21.5 0.67 1 73.19 194 LEU A N 1
ATOM 1514 C CA . LEU A 1 194 ? -5.855 20.281 1.015 1 73.19 194 LEU A CA 1
ATOM 1515 C C . LEU A 1 194 ? -6.918 19.953 -0.032 1 73.19 194 LEU A C 1
ATOM 1517 O O . LEU A 1 194 ? -7.105 18.797 -0.394 1 73.19 194 LEU A O 1
ATOM 1521 N N . GLU A 1 195 ? -7.59 21.016 -0.437 1 74.38 195 GLU A N 1
ATOM 1522 C CA . GLU A 1 195 ? -8.625 20.844 -1.455 1 74.38 195 GLU A CA 1
ATOM 1523 C C . GLU A 1 195 ? -8.023 20.359 -2.771 1 74.38 195 GLU A C 1
ATOM 1525 O O . GLU A 1 195 ? -8.633 19.547 -3.471 1 74.38 195 GLU A O 1
ATOM 1530 N N . LEU A 1 196 ? -6.922 20.828 -3.055 1 73.19 196 LEU A N 1
ATOM 1531 C CA . LEU A 1 196 ? -6.27 20.469 -4.309 1 73.19 196 LEU A CA 1
ATOM 1532 C C . LEU A 1 196 ? -5.723 19.047 -4.25 1 73.19 196 LEU A C 1
ATOM 1534 O O . LEU A 1 196 ? -5.801 18.297 -5.23 1 73.19 196 LEU A O 1
ATOM 1538 N N . ASN A 1 197 ? -5.152 18.641 -3.229 1 71.25 197 ASN A N 1
ATOM 1539 C CA . ASN A 1 197 ? -4.582 17.312 -3.037 1 71.25 197 ASN A CA 1
ATOM 1540 C C . ASN A 1 197 ? -4.719 16.844 -1.589 1 71.25 197 ASN A C 1
ATOM 1542 O O . ASN A 1 197 ? -3.959 17.281 -0.721 1 71.25 197 ASN A O 1
ATOM 1546 N N . PRO A 1 198 ? -5.75 15.961 -1.511 1 65.81 198 PRO A N 1
ATOM 1547 C CA . PRO A 1 198 ? -5.965 15.5 -0.139 1 65.81 198 PRO A CA 1
ATOM 1548 C C . PRO A 1 198 ? -4.734 14.82 0.457 1 65.81 198 PRO A C 1
ATOM 1550 O O . PRO A 1 198 ? -4.609 14.727 1.681 1 65.81 198 PRO A O 1
ATOM 1553 N N . ASN A 1 199 ? -3.887 14.383 -0.572 1 60.97 199 ASN A N 1
ATOM 1554 C CA . ASN A 1 199 ? -2.668 13.727 -0.114 1 60.97 199 ASN A CA 1
ATOM 1555 C C . ASN A 1 199 ? -1.47 14.672 -0.157 1 60.97 199 ASN A C 1
ATOM 1557 O O . ASN A 1 199 ? -0.323 14.227 -0.224 1 60.97 199 ASN A O 1
ATOM 1561 N N . PHE A 1 200 ? -1.827 15.93 -0.268 1 60.81 200 PHE A N 1
ATOM 1562 C CA . PHE A 1 200 ? -0.761 16.906 -0.451 1 60.81 200 PHE A CA 1
ATOM 1563 C C . PHE A 1 200 ? 0.267 16.812 0.67 1 60.81 200 PHE A C 1
ATOM 1565 O O . PHE A 1 200 ? 1.44 17.125 0.474 1 60.81 200 PHE A O 1
ATOM 1572 N N . TRP A 1 201 ? -0.334 16.312 1.726 1 56.56 201 TRP A N 1
ATOM 1573 C CA . TRP A 1 201 ? 0.573 16.203 2.863 1 56.56 201 TRP A CA 1
ATOM 1574 C C . TRP A 1 201 ? 1.574 15.07 2.654 1 56.56 201 TRP A C 1
ATOM 1576 O O . TRP A 1 201 ? 2.648 15.07 3.258 1 56.56 201 TRP A O 1
ATOM 1586 N N . GLN A 1 202 ? 1.061 14.117 1.862 1 53.22 202 GLN A N 1
ATOM 1587 C CA . GLN A 1 202 ? 1.993 13.047 1.518 1 53.22 202 GLN A CA 1
ATOM 1588 C C . GLN A 1 202 ? 3.086 13.555 0.581 1 53.22 202 GLN A C 1
ATOM 1590 O O . GLN A 1 202 ? 4.188 13 0.548 1 53.22 202 GLN A O 1
ATOM 1595 N N . ALA A 1 203 ? 2.725 14.484 -0.3 1 46.62 203 ALA A N 1
ATOM 1596 C CA . ALA A 1 203 ? 3.643 15.07 -1.276 1 46.62 203 ALA A CA 1
ATOM 1597 C C . ALA A 1 203 ? 4.602 16.047 -0.609 1 46.62 203 ALA A C 1
ATOM 1599 O O . ALA A 1 203 ? 5.535 16.547 -1.248 1 46.62 203 ALA A O 1
ATOM 1600 N N . LEU A 1 204 ? 4.262 16.5 0.46 1 42.59 204 LEU A N 1
ATOM 1601 C CA . LEU A 1 204 ? 5.195 17.438 1.071 1 42.59 204 LEU A CA 1
ATOM 1602 C C . LEU A 1 204 ? 6.566 16.797 1.26 1 42.59 204 LEU A C 1
ATOM 1604 O O . LEU A 1 204 ? 7.484 17.422 1.789 1 42.59 204 LEU A O 1
ATOM 1608 N N . ASN A 1 205 ? 6.852 15.641 0.64 1 35.19 205 ASN A N 1
ATOM 1609 C CA . ASN A 1 205 ? 8.234 15.188 0.552 1 35.19 205 ASN A CA 1
ATOM 1610 C C . ASN A 1 205 ? 9.047 16.062 -0.397 1 35.19 205 ASN A C 1
ATOM 1612 O O . ASN A 1 205 ? 8.594 16.391 -1.495 1 35.19 205 ASN A O 1
ATOM 1616 N N . MET B 1 1 ? 2.688 -24.219 -15.797 1 43 1 MET B N 1
ATOM 1617 C CA . MET B 1 1 ? 3.045 -23.656 -14.5 1 43 1 MET B CA 1
ATOM 1618 C C . MET B 1 1 ? 3.789 -24.688 -13.656 1 43 1 MET B C 1
ATOM 1620 O O . MET B 1 1 ? 4.352 -24.359 -12.609 1 43 1 MET B O 1
ATOM 1624 N N . ALA B 1 2 ? 3.633 -25.984 -14.039 1 56.09 2 ALA B N 1
ATOM 1625 C CA . ALA B 1 2 ? 3.926 -27.078 -13.102 1 56.09 2 ALA B CA 1
ATOM 1626 C C . ALA B 1 2 ? 5.41 -27.109 -12.75 1 56.09 2 ALA B C 1
ATOM 1628 O O . ALA B 1 2 ? 5.777 -27.406 -11.617 1 56.09 2 ALA B O 1
ATOM 1629 N N . ASN B 1 3 ? 6.324 -26.688 -13.648 1 77.06 3 ASN B N 1
ATOM 1630 C CA . ASN B 1 3 ? 7.688 -26.984 -13.227 1 77.06 3 ASN B CA 1
ATOM 1631 C C . ASN B 1 3 ? 8.5 -25.703 -13 1 77.06 3 ASN B C 1
ATOM 1633 O O . ASN B 1 3 ? 9.711 -25.766 -12.773 1 77.06 3 ASN B O 1
ATOM 1637 N N . ALA B 1 4 ? 7.844 -24.625 -13.039 1 89.19 4 ALA B N 1
ATOM 1638 C CA . ALA B 1 4 ? 8.602 -23.375 -12.922 1 89.19 4 ALA B CA 1
ATOM 1639 C C . ALA B 1 4 ? 8.891 -23.062 -11.461 1 89.19 4 ALA B C 1
ATOM 1641 O O . ALA B 1 4 ? 8.023 -23.219 -10.594 1 89.19 4 ALA B O 1
ATOM 1642 N N . MET B 1 5 ? 10.117 -22.594 -11.242 1 94.31 5 MET B N 1
ATOM 1643 C CA . MET B 1 5 ? 10.547 -22.312 -9.875 1 94.31 5 MET B CA 1
ATOM 1644 C C . MET B 1 5 ? 9.891 -21.047 -9.336 1 94.31 5 MET B C 1
ATOM 1646 O O . MET B 1 5 ? 9.484 -21 -8.172 1 94.31 5 MET B O 1
ATOM 1650 N N . PHE B 1 6 ? 9.828 -20.047 -10.25 1 96.62 6 PHE B N 1
ATOM 1651 C CA . PHE B 1 6 ? 9.336 -18.75 -9.797 1 96.62 6 PHE B CA 1
ATOM 1652 C C . PHE B 1 6 ? 8.086 -18.344 -10.578 1 96.62 6 PHE B C 1
ATOM 1654 O O . PHE B 1 6 ? 7.887 -18.781 -11.711 1 96.62 6 PHE B O 1
ATOM 1661 N N . GLY B 1 7 ? 7.219 -17.531 -9.945 1 96.94 7 GLY B N 1
ATOM 1662 C CA . GLY B 1 7 ? 6.098 -16.859 -10.578 1 96.94 7 GLY B CA 1
ATOM 1663 C C . GLY B 1 7 ? 6.059 -15.367 -10.281 1 96.94 7 GLY B C 1
ATOM 1664 O O . GLY B 1 7 ? 6.637 -14.906 -9.297 1 96.94 7 GLY B O 1
ATOM 1665 N N . VAL B 1 8 ? 5.426 -14.688 -11.172 1 97.44 8 VAL B N 1
ATOM 1666 C CA . VAL B 1 8 ? 5.254 -13.25 -11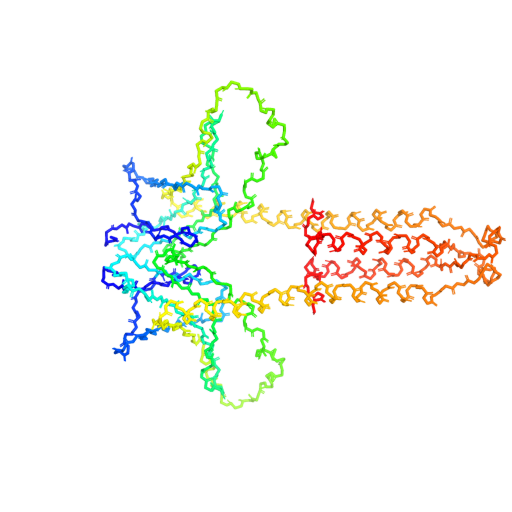 1 97.44 8 VAL B CA 1
ATOM 1667 C C . VAL B 1 8 ? 3.83 -12.852 -11.383 1 97.44 8 VAL B C 1
ATOM 1669 O O . VAL B 1 8 ? 3.248 -13.414 -12.305 1 97.44 8 VAL B O 1
ATOM 1672 N N . ILE B 1 9 ? 3.287 -11.922 -10.641 1 97.31 9 ILE B N 1
ATOM 1673 C CA . ILE B 1 9 ? 1.971 -11.359 -10.922 1 97.31 9 ILE B CA 1
ATOM 1674 C C . ILE B 1 9 ? 2.051 -9.836 -10.922 1 97.31 9 ILE B C 1
ATOM 1676 O O . ILE B 1 9 ? 2.434 -9.227 -9.922 1 97.31 9 ILE B O 1
ATOM 1680 N N . VAL B 1 10 ? 1.806 -9.297 -12.102 1 95.75 10 VAL B N 1
ATOM 1681 C CA . VAL B 1 10 ? 1.469 -7.875 -12.133 1 95.75 10 VAL B CA 1
ATOM 1682 C C . VAL B 1 10 ? -0.007 -7.688 -11.789 1 95.75 10 VAL B C 1
ATOM 1684 O O . VAL B 1 10 ? -0.876 -8.328 -12.383 1 95.75 10 VAL B O 1
ATOM 1687 N N . SER B 1 11 ? -0.24 -6.852 -10.812 1 95.06 11 SER B N 1
ATOM 1688 C CA . SER B 1 11 ? -1.616 -6.688 -10.359 1 95.06 11 SER B CA 1
ATOM 1689 C C . SER B 1 11 ? -2.572 -6.516 -11.531 1 95.06 11 SER B C 1
ATOM 1691 O O . SER B 1 11 ? -2.34 -5.68 -12.414 1 95.06 11 SER B O 1
ATOM 1693 N N . GLY B 1 12 ? -3.629 -7.309 -11.562 1 96.25 12 GLY B N 1
ATOM 1694 C CA . GLY B 1 12 ? -4.648 -7.227 -12.594 1 96.25 12 GLY B CA 1
ATOM 1695 C C . GLY B 1 12 ? -4.355 -8.102 -13.797 1 96.25 12 GLY B C 1
ATOM 1696 O O . GLY B 1 12 ? -5.215 -8.289 -14.664 1 96.25 12 GLY B O 1
ATOM 1697 N N . ARG B 1 13 ? -3.189 -8.648 -13.867 1 96.44 13 ARG B N 1
ATOM 1698 C CA . ARG B 1 13 ? -2.785 -9.422 -15.039 1 96.44 13 ARG B CA 1
ATOM 1699 C C . ARG B 1 13 ? -2.643 -10.898 -14.695 1 96.44 13 ARG B C 1
ATOM 1701 O O . ARG B 1 13 ? -2.746 -11.281 -13.531 1 96.44 13 ARG B O 1
ATOM 1708 N N . GLN B 1 14 ? -2.465 -11.641 -15.75 1 96 14 GLN B N 1
ATOM 1709 C CA . GLN B 1 14 ? -2.297 -13.086 -15.602 1 96 14 GLN B CA 1
ATOM 1710 C C . GLN B 1 14 ? -0.959 -13.414 -14.945 1 96 14 GLN B C 1
ATOM 1712 O O . GLN B 1 14 ? 0.052 -12.766 -15.227 1 96 14 GLN B O 1
ATOM 1717 N N . VAL B 1 15 ? -0.999 -14.414 -14.133 1 96.44 15 VAL B N 1
ATOM 1718 C CA . VAL B 1 15 ? 0.233 -14.93 -13.547 1 96.44 15 VAL B CA 1
ATOM 1719 C C . VAL B 1 15 ? 1.174 -15.406 -14.648 1 96.44 15 VAL B C 1
ATOM 1721 O O . VAL B 1 15 ? 0.734 -16.016 -15.625 1 96.44 15 VAL B O 1
ATOM 1724 N N . GLN B 1 16 ? 2.443 -15.078 -14.484 1 95.44 16 GLN B N 1
ATOM 1725 C CA . GLN B 1 16 ? 3.467 -15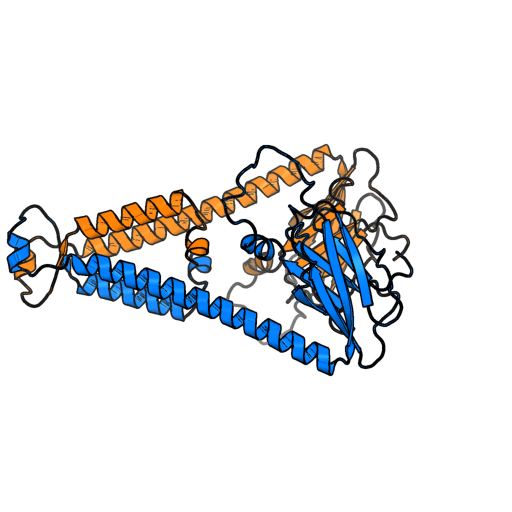.531 -15.422 1 95.44 16 GLN B CA 1
ATOM 1726 C C . GLN B 1 16 ? 4.523 -16.375 -14.719 1 95.44 16 GLN B C 1
ATOM 1728 O O . GLN B 1 16 ? 4.938 -16.062 -13.602 1 95.44 16 GLN B O 1
ATOM 1733 N N . THR B 1 17 ? 4.93 -17.484 -15.32 1 94.75 17 THR B N 1
ATOM 1734 C CA . THR B 1 17 ? 5.926 -18.375 -14.727 1 94.75 17 THR B CA 1
ATOM 1735 C C . THR B 1 17 ? 7.035 -18.688 -15.719 1 94.75 17 THR B C 1
ATOM 1737 O O . THR B 1 17 ? 7.855 -19.578 -15.484 1 94.75 17 THR B O 1
ATOM 1740 N N . ASN B 1 18 ? 7.07 -17.984 -16.859 1 93.19 18 ASN B N 1
ATOM 1741 C CA . ASN B 1 18 ? 8.008 -18.297 -17.922 1 93.19 18 ASN B CA 1
ATOM 1742 C C . ASN B 1 18 ? 9.32 -17.547 -17.766 1 93.19 18 ASN B C 1
ATOM 1744 O O . ASN B 1 18 ? 9.797 -16.891 -18.688 1 93.19 18 ASN B O 1
ATOM 1748 N N . PHE B 1 19 ? 9.977 -17.672 -16.625 1 93.81 19 PHE B N 1
ATOM 1749 C CA . PHE B 1 19 ? 11.297 -17.109 -16.391 1 93.81 19 PHE B CA 1
ATOM 1750 C C . PHE B 1 19 ? 12.352 -17.812 -17.25 1 93.81 19 PHE B C 1
ATOM 1752 O O . PHE B 1 19 ? 12.328 -19.031 -17.375 1 93.81 19 PHE B O 1
ATOM 1759 N N . GLU B 1 20 ? 13.094 -17.016 -17.859 1 89.94 20 GLU B N 1
ATOM 1760 C CA . GLU B 1 20 ? 14.203 -17.578 -18.641 1 89.94 20 GLU B CA 1
ATOM 1761 C C . GLU B 1 20 ? 15.43 -17.812 -17.766 1 89.94 20 GLU B C 1
ATOM 1763 O O . GLU B 1 20 ? 15.867 -16.906 -17.031 1 89.94 20 GLU B O 1
ATOM 1768 N N . PHE B 1 21 ? 15.844 -19.078 -17.797 1 80.94 21 PHE B N 1
ATOM 1769 C CA . PHE B 1 21 ? 17.031 -19.469 -17.047 1 80.94 21 PHE B CA 1
ATOM 1770 C C . PHE B 1 21 ? 18.297 -19.234 -17.875 1 80.94 21 PHE B C 1
ATOM 1772 O O . PHE B 1 21 ? 18.375 -19.656 -19.031 1 80.94 21 PHE B O 1
ATOM 1779 N N . ASN B 1 22 ? 19.156 -18.406 -17.453 1 74.56 22 ASN B N 1
ATOM 1780 C CA . ASN B 1 22 ? 20.359 -18.094 -18.219 1 74.56 22 ASN B CA 1
ATOM 1781 C C . ASN B 1 22 ? 21.547 -18.953 -17.781 1 74.56 22 ASN B C 1
ATOM 1783 O O . ASN B 1 22 ? 22.688 -18.609 -18.062 1 74.56 22 ASN B O 1
ATOM 1787 N N . GLY B 1 23 ? 21.328 -20.234 -17.234 1 64.75 23 GLY B N 1
ATOM 1788 C CA . GLY B 1 23 ? 22.375 -21.219 -16.953 1 64.75 23 GLY B CA 1
ATOM 1789 C C . GLY B 1 23 ? 22.797 -21.234 -15.5 1 64.75 23 GLY B C 1
ATOM 1790 O O . GLY B 1 23 ? 23.188 -22.266 -14.977 1 64.75 23 GLY B O 1
ATOM 1791 N N . SER B 1 24 ? 23.062 -20.281 -14.828 1 71.69 24 SER B N 1
ATOM 1792 C CA . SER B 1 24 ? 23.719 -20.453 -13.523 1 71.69 24 SER B CA 1
ATOM 1793 C C . SER B 1 24 ? 22.734 -20.219 -12.391 1 71.69 24 SER B C 1
ATOM 1795 O O . SER B 1 24 ? 22.312 -21.156 -11.711 1 71.69 24 SER B O 1
ATOM 1797 N N . THR B 1 25 ? 22.5 -19.172 -11.891 1 86.25 25 THR B N 1
ATOM 1798 C CA . THR B 1 25 ? 21.75 -18.828 -10.688 1 86.25 25 THR B CA 1
ATOM 1799 C C . THR B 1 25 ? 20.859 -17.609 -10.953 1 86.25 25 THR B C 1
ATOM 1801 O O . THR B 1 25 ? 20.391 -16.969 -10.008 1 86.25 25 THR B O 1
ATOM 1804 N N . GLN B 1 26 ? 20.703 -17.375 -12.336 1 92 26 GLN B N 1
ATOM 1805 C CA . GLN B 1 26 ? 19.953 -16.156 -12.633 1 92 26 GLN B CA 1
ATOM 1806 C C . GLN B 1 26 ? 18.734 -16.438 -13.492 1 92 26 GLN B C 1
ATOM 1808 O O . GLN B 1 26 ? 18.797 -17.234 -14.43 1 92 26 GLN B O 1
ATOM 1813 N N . PHE B 1 27 ? 17.656 -15.82 -13.164 1 94.62 27 PHE B N 1
ATOM 1814 C CA . PHE B 1 27 ? 16.375 -15.93 -13.859 1 94.62 27 PHE B CA 1
ATOM 1815 C C . PHE B 1 27 ? 15.883 -14.562 -14.297 1 94.62 27 PHE B C 1
ATOM 1817 O O . PHE B 1 27 ? 16 -13.586 -13.555 1 94.62 27 PHE B O 1
ATOM 1824 N N . LEU B 1 28 ? 15.391 -14.508 -15.523 1 93.56 28 LEU B N 1
ATOM 1825 C CA . LEU B 1 28 ? 14.914 -13.234 -16.062 1 93.56 28 LEU B CA 1
ATOM 1826 C C . LEU B 1 28 ? 13.539 -13.398 -16.703 1 93.56 28 LEU B C 1
ATOM 1828 O O . LEU B 1 28 ? 13.258 -14.406 -17.344 1 93.56 28 LEU B O 1
ATOM 1832 N N . ILE B 1 29 ? 12.68 -12.43 -16.5 1 94.44 29 ILE B N 1
ATOM 1833 C CA . ILE B 1 29 ? 11.398 -12.391 -17.188 1 94.44 29 ILE B CA 1
ATOM 1834 C C . ILE B 1 29 ? 11.094 -10.961 -17.641 1 94.44 29 ILE B C 1
ATOM 1836 O O . ILE B 1 29 ? 11.445 -10 -16.953 1 94.44 29 ILE B O 1
ATOM 1840 N N . THR B 1 30 ? 10.477 -10.859 -18.781 1 92.06 30 THR B N 1
ATOM 1841 C CA . THR B 1 30 ? 10.133 -9.562 -19.344 1 92.06 30 THR B CA 1
ATOM 1842 C C . THR B 1 30 ? 8.641 -9.273 -19.172 1 92.06 30 THR B C 1
ATOM 1844 O O . THR B 1 30 ? 7.805 -10.148 -19.406 1 92.06 30 THR B O 1
ATOM 1847 N N . ILE B 1 31 ? 8.32 -8.102 -18.719 1 91.5 31 ILE B N 1
ATOM 1848 C CA . ILE B 1 31 ? 6.949 -7.656 -18.5 1 91.5 31 ILE B CA 1
ATOM 1849 C C . ILE B 1 31 ? 6.605 -6.547 -19.5 1 91.5 31 ILE B C 1
ATOM 1851 O O . ILE B 1 31 ? 7.121 -5.434 -19.391 1 91.5 31 ILE B O 1
ATOM 1855 N N . PRO B 1 32 ? 5.734 -6.844 -20.359 1 88.5 32 PRO B N 1
ATOM 1856 C CA . PRO B 1 32 ? 5.336 -5.805 -21.312 1 88.5 32 PRO B CA 1
ATOM 1857 C C . PRO B 1 32 ? 4.387 -4.777 -20.703 1 88.5 32 PRO B C 1
ATOM 1859 O O . PRO B 1 32 ? 3.838 -5.004 -19.609 1 88.5 32 PRO B O 1
ATOM 1862 N N . ASP B 1 33 ? 4.188 -3.586 -21.344 1 86.25 33 ASP B N 1
ATOM 1863 C CA . ASP B 1 33 ? 3.258 -2.533 -20.953 1 86.25 33 ASP B CA 1
ATOM 1864 C C . ASP B 1 33 ? 3.441 -2.164 -19.484 1 86.25 33 ASP B C 1
ATOM 1866 O O . ASP B 1 33 ? 2.482 -2.176 -18.703 1 86.25 33 ASP B O 1
ATOM 1870 N N . ALA B 1 34 ? 4.613 -1.818 -19.172 1 82.5 34 ALA B N 1
ATOM 1871 C CA . ALA B 1 34 ? 5 -1.664 -17.781 1 82.5 34 ALA B CA 1
ATOM 1872 C C . ALA B 1 34 ? 4.66 -0.269 -17.266 1 82.5 34 ALA B C 1
ATOM 1874 O O . ALA B 1 34 ? 4.816 0.016 -16.078 1 82.5 34 ALA B O 1
ATOM 1875 N N . ASP B 1 35 ? 4.133 0.604 -18.062 1 77.06 35 ASP B N 1
ATOM 1876 C CA . ASP B 1 35 ? 3.922 2.002 -17.703 1 77.06 35 ASP B CA 1
ATOM 1877 C C . ASP B 1 35 ? 2.938 2.123 -16.531 1 77.06 35 ASP B C 1
ATOM 1879 O O . ASP B 1 35 ? 3.057 3.027 -15.711 1 77.06 35 ASP B O 1
ATOM 1883 N N . ASN B 1 36 ? 2.041 1.161 -16.453 1 80.31 36 ASN B N 1
ATOM 1884 C CA . ASN B 1 36 ? 0.974 1.34 -15.477 1 80.31 36 ASN B CA 1
ATOM 1885 C C . ASN B 1 36 ? 1.06 0.305 -14.352 1 80.31 36 ASN B C 1
ATOM 1887 O O . ASN B 1 36 ? 0.068 0.038 -13.672 1 80.31 36 ASN B O 1
ATOM 1891 N N . ILE B 1 37 ? 2.238 -0.193 -14.195 1 86.25 37 ILE B N 1
ATOM 1892 C CA . ILE B 1 37 ? 2.393 -1.2 -13.148 1 86.25 37 ILE B CA 1
ATOM 1893 C C . ILE B 1 37 ? 2.523 -0.518 -11.789 1 86.25 37 ILE B C 1
ATOM 1895 O O . ILE B 1 37 ? 3.369 0.362 -11.609 1 86.25 37 ILE B O 1
ATOM 1899 N N . ASN B 1 38 ? 1.679 -0.971 -10.906 1 87.44 38 ASN B N 1
ATOM 1900 C CA . ASN B 1 38 ? 1.759 -0.411 -9.562 1 87.44 38 ASN B CA 1
ATOM 1901 C C . ASN B 1 38 ? 2.387 -1.396 -8.578 1 87.44 38 ASN B C 1
ATOM 1903 O O . ASN B 1 38 ? 3.273 -1.03 -7.805 1 87.44 38 ASN B O 1
ATOM 1907 N N . HIS B 1 39 ? 1.964 -2.576 -8.586 1 92.69 39 HIS B N 1
ATOM 1908 C CA . HIS B 1 39 ? 2.461 -3.611 -7.688 1 92.69 39 HIS B CA 1
ATOM 1909 C C . HIS B 1 39 ? 2.799 -4.887 -8.453 1 92.69 39 HIS B C 1
ATOM 1911 O O . HIS B 1 39 ? 2.111 -5.238 -9.414 1 92.69 39 HIS B O 1
ATOM 1917 N N . ILE B 1 40 ? 3.797 -5.496 -7.98 1 95.06 40 ILE B N 1
ATOM 1918 C CA . ILE B 1 40 ? 4.168 -6.797 -8.523 1 95.06 40 ILE B CA 1
ATOM 1919 C C . ILE B 1 40 ? 4.367 -7.793 -7.383 1 95.06 40 ILE B C 1
ATOM 1921 O O . ILE B 1 40 ? 4.871 -7.434 -6.316 1 95.06 40 ILE B O 1
ATOM 1925 N N . VAL B 1 41 ? 3.977 -9.016 -7.617 1 97.25 41 VAL B N 1
ATOM 1926 C CA . VAL B 1 41 ? 4.184 -10.109 -6.68 1 97.25 41 VAL B CA 1
ATOM 1927 C C . VAL B 1 41 ? 5.148 -11.133 -7.277 1 97.25 41 VAL B C 1
ATOM 1929 O O . VAL B 1 41 ? 4.988 -11.547 -8.43 1 97.25 41 VAL B O 1
ATOM 1932 N N . VAL B 1 42 ? 6.172 -11.445 -6.551 1 98.12 42 VAL B N 1
ATOM 1933 C CA . VAL B 1 42 ? 7.09 -12.508 -6.941 1 98.12 42 VAL B CA 1
ATOM 1934 C C . VAL B 1 42 ? 7.047 -13.633 -5.914 1 98.12 42 VAL B C 1
ATOM 1936 O O . VAL B 1 42 ? 7.012 -13.383 -4.707 1 98.12 42 VAL B O 1
ATOM 1939 N N . PHE B 1 43 ? 7.016 -14.859 -6.379 1 98.06 43 PHE B N 1
ATOM 1940 C CA . PHE B 1 43 ? 6.852 -15.945 -5.418 1 98.06 43 PHE B CA 1
ATOM 1941 C C . PHE B 1 43 ? 7.461 -17.234 -5.949 1 98.06 43 PHE B C 1
ATOM 1943 O O . PHE B 1 43 ? 7.68 -17.375 -7.152 1 98.06 43 PHE B O 1
ATOM 1950 N N . LEU B 1 44 ? 7.809 -18.156 -5.039 1 97.5 44 LEU B N 1
ATOM 1951 C CA . LEU B 1 44 ? 8.125 -19.547 -5.375 1 97.5 44 LEU B CA 1
ATOM 1952 C C . LEU B 1 44 ? 6.863 -20.328 -5.719 1 97.5 44 LEU B C 1
ATOM 1954 O O . LEU B 1 44 ? 5.859 -20.234 -5.004 1 97.5 44 LEU B O 1
ATOM 1958 N N . THR B 1 45 ? 6.871 -21.078 -6.773 1 94.38 45 THR B N 1
ATOM 1959 C CA . THR B 1 45 ? 5.691 -21.828 -7.188 1 94.38 45 THR B CA 1
ATOM 1960 C C . THR B 1 45 ? 5.488 -23.047 -6.305 1 94.38 45 THR B C 1
ATOM 1962 O O . THR B 1 45 ? 4.398 -23.625 -6.27 1 94.38 45 THR B O 1
ATOM 1965 N N . GLY B 1 46 ? 6.574 -23.469 -5.613 1 90.81 46 GLY B N 1
ATOM 1966 C CA . GLY B 1 46 ? 6.539 -24.688 -4.809 1 90.81 46 GLY B CA 1
ATOM 1967 C C . GLY B 1 46 ? 7.039 -25.906 -5.551 1 90.81 46 GLY B C 1
ATOM 1968 O O . GLY B 1 46 ? 7.238 -26.969 -4.953 1 90.81 46 GLY B O 1
ATOM 1969 N N . ALA B 1 47 ? 7.234 -25.828 -6.824 1 90.25 47 ALA B N 1
ATOM 1970 C CA . ALA B 1 47 ? 7.75 -26.938 -7.621 1 90.25 47 ALA B CA 1
ATOM 1971 C C . ALA B 1 47 ? 9.203 -27.25 -7.258 1 90.25 47 ALA B C 1
ATOM 1973 O O . ALA B 1 47 ? 9.594 -28.422 -7.176 1 90.25 47 ALA B O 1
ATOM 1974 N N . THR B 1 48 ? 9.992 -26.234 -7.137 1 90.94 48 THR B N 1
ATOM 1975 C CA . THR B 1 48 ? 11.391 -26.328 -6.746 1 90.94 48 THR B CA 1
ATOM 1976 C C . THR B 1 48 ? 11.719 -25.297 -5.664 1 90.94 48 THR B C 1
ATOM 1978 O O . THR B 1 48 ? 11.383 -24.125 -5.793 1 90.94 48 THR B O 1
ATOM 1981 N N . LEU B 1 49 ? 12.312 -25.75 -4.629 1 94.06 49 LEU B N 1
ATOM 1982 C CA . LEU B 1 49 ? 12.75 -24.875 -3.551 1 94.06 49 LEU B CA 1
ATOM 1983 C C . LEU B 1 49 ? 14.18 -24.391 -3.793 1 94.06 49 LEU B C 1
ATOM 1985 O O . LEU B 1 49 ? 14.867 -24.891 -4.68 1 94.06 49 LEU B O 1
ATOM 1989 N N . PHE B 1 50 ? 14.539 -23.406 -3.055 1 96.12 50 PHE B N 1
ATOM 1990 C CA . PHE B 1 50 ? 15.938 -23.016 -3.09 1 96.12 50 PHE B CA 1
ATOM 1991 C C . PHE B 1 50 ? 16.828 -24.109 -2.543 1 96.12 50 PHE B C 1
ATOM 1993 O O . PHE B 1 50 ? 16.469 -24.797 -1.583 1 96.12 50 PHE B O 1
ATOM 2000 N N . PRO B 1 51 ? 18.062 -24.266 -3.145 1 94.81 51 PRO B N 1
ATOM 2001 C CA . PRO B 1 51 ? 19.016 -25.172 -2.51 1 94.81 51 PRO B CA 1
ATOM 2002 C C . PRO B 1 51 ? 19.375 -24.766 -1.083 1 94.81 51 PRO B C 1
ATOM 2004 O O . PRO B 1 51 ? 19.188 -23.594 -0.71 1 94.81 51 PRO B O 1
ATOM 2007 N N . ASP B 1 52 ? 19.859 -25.719 -0.373 1 96.06 52 ASP B N 1
ATOM 2008 C CA . ASP B 1 52 ? 20.234 -25.438 1.01 1 96.06 52 ASP B CA 1
ATOM 2009 C C . ASP B 1 52 ? 21.25 -24.312 1.083 1 96.06 52 ASP B C 1
ATOM 2011 O O . ASP B 1 52 ? 22.234 -24.297 0.333 1 96.06 52 ASP B O 1
ATOM 2015 N N . GLY B 1 53 ? 21 -23.359 1.99 1 96.5 53 GLY B N 1
ATOM 2016 C CA . GLY B 1 53 ? 21.922 -22.25 2.215 1 96.5 53 GLY B CA 1
ATOM 2017 C C . GLY B 1 53 ? 21.797 -21.172 1.167 1 96.5 53 GLY B C 1
ATOM 2018 O O . GLY B 1 53 ? 22.609 -20.234 1.141 1 96.5 53 GLY B O 1
ATOM 2019 N N . MET B 1 54 ? 20.797 -21.281 0.27 1 97.62 54 MET B N 1
ATOM 2020 C CA . MET B 1 54 ? 20.656 -20.297 -0.802 1 97.62 54 MET B CA 1
ATOM 2021 C C . MET B 1 54 ? 19.312 -19.562 -0.691 1 97.62 54 MET B C 1
ATOM 2023 O O . MET B 1 54 ? 18.391 -20.047 -0.046 1 97.62 54 MET B O 1
ATOM 2027 N N . ALA B 1 55 ? 19.25 -18.391 -1.272 1 98 55 ALA B N 1
ATOM 2028 C CA . ALA B 1 55 ? 18.062 -17.578 -1.375 1 98 55 ALA B CA 1
ATOM 2029 C C . ALA B 1 55 ? 18.094 -16.703 -2.631 1 98 55 ALA B C 1
ATOM 2031 O O . ALA B 1 55 ? 18.969 -16.859 -3.479 1 98 55 ALA B O 1
ATOM 2032 N N . GLY B 1 56 ? 17.047 -15.891 -2.801 1 97.62 56 GLY B N 1
ATOM 2033 C CA . GLY B 1 56 ? 16.953 -15.133 -4.039 1 97.62 56 GLY B CA 1
ATOM 2034 C C . GLY B 1 56 ? 16.922 -13.633 -3.824 1 97.62 56 GLY B C 1
ATOM 2035 O O . GLY B 1 56 ? 16.234 -13.141 -2.932 1 97.62 56 GLY B O 1
ATOM 2036 N N . LEU B 1 57 ? 17.734 -12.93 -4.594 1 96.94 57 LEU B N 1
ATOM 2037 C CA . LEU B 1 57 ? 17.625 -11.484 -4.719 1 96.94 57 LEU B CA 1
ATOM 2038 C C . LEU B 1 57 ? 16.766 -11.102 -5.914 1 96.94 57 LEU B C 1
ATOM 2040 O O . LEU B 1 57 ? 16.969 -11.617 -7.02 1 96.94 57 LEU B O 1
ATOM 2044 N N . VAL B 1 58 ? 15.773 -10.266 -5.723 1 97 58 VAL B N 1
ATOM 2045 C CA . VAL B 1 58 ? 14.844 -9.852 -6.77 1 97 58 VAL B CA 1
ATOM 2046 C C . VAL B 1 58 ? 15.211 -8.453 -7.262 1 97 58 VAL B C 1
ATOM 2048 O O . VAL B 1 58 ? 15.32 -7.516 -6.465 1 97 58 VAL B O 1
ATOM 2051 N N . TYR B 1 59 ? 15.32 -8.32 -8.547 1 94.12 59 TYR B N 1
ATOM 2052 C CA . TYR B 1 59 ? 15.68 -7.055 -9.172 1 94.12 59 TYR B CA 1
ATOM 2053 C C . TYR B 1 59 ? 14.609 -6.617 -10.172 1 94.12 59 TYR B C 1
ATOM 2055 O O . TYR B 1 59 ? 13.883 -7.453 -10.711 1 94.12 59 TYR B O 1
ATOM 2063 N N . PHE B 1 60 ? 14.609 -5.332 -10.344 1 92.69 60 PHE B N 1
ATOM 2064 C CA . PHE B 1 60 ? 13.703 -4.73 -11.312 1 92.69 60 PHE B CA 1
ATOM 2065 C C . PHE B 1 60 ? 14.445 -3.752 -12.211 1 92.69 60 PHE B C 1
ATOM 2067 O O . PHE B 1 60 ? 15.289 -2.984 -11.742 1 92.69 60 PHE B O 1
ATOM 2074 N N . SER B 1 61 ? 14.148 -3.852 -13.453 1 87.69 61 SER B N 1
ATOM 2075 C CA . SER B 1 61 ? 14.742 -2.914 -14.398 1 87.69 61 SER B CA 1
ATOM 2076 C C . SER B 1 61 ? 13.68 -2.264 -15.273 1 87.69 61 SER B C 1
ATOM 2078 O O . SER B 1 61 ? 12.828 -2.953 -15.836 1 87.69 61 SER B O 1
ATOM 2080 N N . TRP B 1 62 ? 13.727 -0.902 -15.242 1 78.19 62 TRP B N 1
ATOM 2081 C CA . TRP B 1 62 ? 12.828 -0.147 -16.125 1 78.19 62 TRP B CA 1
ATOM 2082 C C . TRP B 1 62 ? 13.438 0.023 -17.5 1 78.19 62 TRP B C 1
ATOM 2084 O O . TRP B 1 62 ? 14.664 0.08 -17.656 1 78.19 62 TRP B O 1
ATOM 2094 N N . PRO B 1 63 ? 12.453 0.052 -18.406 1 64.81 63 PRO B N 1
ATOM 2095 C CA . PRO B 1 63 ? 12.969 0.32 -19.75 1 64.81 63 PRO B CA 1
ATOM 2096 C C . PRO B 1 63 ? 13.516 1.736 -19.906 1 64.81 63 PRO B C 1
ATOM 2098 O O . PRO B 1 63 ? 12.914 2.693 -19.406 1 64.81 63 PRO B O 1
ATOM 2101 N N . ASP B 1 64 ? 14.75 1.977 -19.922 1 62.12 64 ASP B N 1
ATOM 2102 C CA . ASP B 1 64 ? 15.305 3.252 -20.375 1 62.12 64 ASP B CA 1
ATOM 2103 C C . ASP B 1 64 ? 15.805 3.16 -21.812 1 62.12 64 ASP B C 1
ATOM 2105 O O . ASP B 1 64 ? 16.734 2.404 -22.109 1 62.12 64 ASP B O 1
ATOM 2109 N N . PRO B 1 65 ? 14.93 3.723 -22.672 1 57.06 65 PRO B N 1
ATOM 2110 C CA . PRO B 1 65 ? 15.359 3.646 -24.062 1 57.06 65 PRO B CA 1
ATOM 2111 C C . PRO B 1 65 ? 16.781 4.164 -24.281 1 57.06 65 PRO B C 1
ATOM 2113 O O . PRO B 1 65 ? 17.438 3.797 -25.25 1 57.06 65 PRO B O 1
ATOM 2116 N N . PHE B 1 66 ? 17.109 5.109 -23.438 1 60.91 66 PHE B N 1
ATOM 2117 C CA . PHE B 1 66 ? 18.375 5.797 -23.688 1 60.91 66 PHE B CA 1
ATOM 2118 C C . PHE B 1 66 ? 19.469 5.293 -22.75 1 60.91 66 PHE B C 1
ATOM 2120 O O . PHE B 1 66 ? 20.594 5.805 -22.766 1 60.91 66 PHE B O 1
ATOM 2127 N N . ALA B 1 67 ? 19.109 4.441 -21.922 1 60.19 67 ALA B N 1
ATOM 2128 C CA . ALA B 1 67 ? 20.125 3.939 -20.984 1 60.19 67 ALA B CA 1
ATOM 2129 C C . ALA B 1 67 ? 20.016 2.424 -20.828 1 60.19 67 ALA B C 1
ATOM 2131 O O . ALA B 1 67 ? 18.953 1.841 -21.062 1 60.19 67 ALA B O 1
ATOM 2132 N N . PRO B 1 68 ? 21.266 1.823 -20.703 1 62.62 68 PRO B N 1
ATOM 2133 C CA . PRO B 1 68 ? 21.219 0.39 -20.406 1 62.62 68 PRO B CA 1
ATOM 2134 C C . PRO B 1 68 ? 20.297 0.066 -19.234 1 62.62 68 PRO B C 1
ATOM 2136 O O . PRO B 1 68 ? 20.031 0.935 -18.391 1 62.62 68 PRO B O 1
ATOM 2139 N N . PRO B 1 69 ? 19.719 -1.109 -19.25 1 63.91 69 PRO B N 1
ATOM 2140 C CA . PRO B 1 69 ? 18.875 -1.481 -18.109 1 63.91 69 PRO B CA 1
ATOM 2141 C C . PRO B 1 69 ? 19.578 -1.32 -16.766 1 63.91 69 PRO B C 1
ATOM 2143 O O . PRO B 1 69 ? 20.75 -1.684 -16.641 1 63.91 69 PRO B O 1
ATOM 2146 N N . SER B 1 70 ? 19.094 -0.552 -15.969 1 79.81 70 SER B N 1
ATOM 2147 C CA . SER B 1 70 ? 19.547 -0.425 -14.586 1 79.81 70 SER B CA 1
ATOM 2148 C C . SER B 1 70 ? 18.672 -1.215 -13.633 1 79.81 70 SER B C 1
ATOM 2150 O O . SER B 1 70 ? 17.469 -0.948 -13.523 1 79.81 70 SER B O 1
ATOM 2152 N N . PHE B 1 71 ? 19.344 -2.344 -13.148 1 86.5 71 PHE B N 1
ATOM 2153 C CA . PHE B 1 71 ? 18.578 -3.199 -12.242 1 86.5 71 PHE B CA 1
ATOM 2154 C C . PHE B 1 71 ? 18.625 -2.65 -10.82 1 86.5 71 PHE B C 1
ATOM 2156 O O . PHE B 1 71 ? 19.688 -2.314 -10.312 1 86.5 71 PHE B O 1
ATOM 2163 N N . GLN B 1 72 ? 17.469 -2.504 -10.352 1 88.81 72 GLN B N 1
ATOM 2164 C CA . GLN B 1 72 ? 17.312 -2.07 -8.969 1 88.81 72 GLN B CA 1
ATOM 2165 C C . GLN B 1 72 ? 16.859 -3.223 -8.078 1 88.81 72 GLN B C 1
ATOM 2167 O O . GLN B 1 72 ? 15.977 -3.992 -8.453 1 88.81 72 GLN B O 1
ATOM 2172 N N . LEU B 1 73 ? 17.578 -3.346 -6.949 1 93 73 LEU B N 1
ATOM 2173 C CA . LEU B 1 73 ? 17.188 -4.371 -5.988 1 93 73 LEU B CA 1
ATOM 2174 C C . LEU B 1 73 ? 15.836 -4.039 -5.359 1 93 73 LEU B C 1
ATOM 2176 O O . LEU B 1 73 ? 15.656 -2.949 -4.809 1 93 73 LEU B O 1
ATOM 2180 N N . LEU B 1 74 ? 14.906 -4.938 -5.449 1 93 74 LEU B N 1
ATOM 2181 C CA . LEU B 1 74 ? 13.586 -4.75 -4.848 1 93 74 LEU B CA 1
ATOM 2182 C C . LEU B 1 74 ? 13.523 -5.402 -3.469 1 93 74 LEU B C 1
ATOM 2184 O O . LEU B 1 74 ? 12.938 -4.844 -2.541 1 93 74 LEU B O 1
ATOM 2188 N N . GLY B 1 75 ? 14.109 -6.645 -3.387 1 96.38 75 GLY B N 1
ATOM 2189 C CA . GLY B 1 75 ? 14.047 -7.418 -2.156 1 96.38 75 GLY B CA 1
ATOM 2190 C C . GLY B 1 75 ? 14.539 -8.844 -2.322 1 96.38 75 GLY B C 1
ATOM 2191 O O . GLY B 1 75 ? 15.438 -9.109 -3.123 1 96.38 75 GLY B O 1
ATOM 2192 N N . CYS B 1 76 ? 14.016 -9.672 -1.447 1 97.38 76 CYS B N 1
ATOM 2193 C CA . CYS B 1 76 ? 14.555 -11.023 -1.461 1 97.38 76 CYS B CA 1
ATOM 2194 C C . CYS B 1 76 ? 13.445 -12.055 -1.266 1 97.38 76 CYS B C 1
ATOM 2196 O O . CYS B 1 76 ? 12.328 -11.711 -0.874 1 97.38 76 CYS B O 1
ATOM 2198 N N . LEU B 1 77 ? 13.711 -13.273 -1.657 1 97.69 77 LEU B N 1
ATOM 2199 C CA . LEU B 1 77 ? 12.906 -14.469 -1.423 1 97.69 77 LEU B CA 1
ATOM 2200 C C . LEU B 1 77 ? 13.734 -15.555 -0.744 1 97.69 77 LEU B C 1
ATOM 2202 O O . LEU B 1 77 ? 14.945 -15.656 -0.964 1 97.69 77 LEU B O 1
ATOM 2206 N N . SER B 1 78 ? 13.148 -16.328 0.059 1 97.88 78 SER B N 1
ATOM 2207 C CA . SER B 1 78 ? 13.742 -17.5 0.681 1 97.88 78 SER B CA 1
ATOM 2208 C C . SER B 1 78 ? 12.719 -18.609 0.865 1 97.88 78 SER B C 1
ATOM 2210 O O . SER B 1 78 ? 11.531 -18.422 0.572 1 97.88 78 SER B O 1
ATOM 2212 N N . ASN B 1 79 ? 13.234 -19.766 1.248 1 97.38 79 ASN B N 1
ATOM 2213 C CA . ASN B 1 79 ? 12.305 -20.844 1.525 1 97.38 79 ASN B CA 1
ATOM 2214 C C . ASN B 1 79 ? 11.391 -20.516 2.703 1 97.38 79 ASN B C 1
ATOM 2216 O O . ASN B 1 79 ? 10.25 -20.984 2.766 1 97.38 79 ASN B O 1
ATOM 2220 N N . GLU B 1 80 ? 11.82 -19.641 3.621 1 95.56 80 GLU B N 1
ATOM 2221 C CA . GLU B 1 80 ? 11.039 -19.234 4.781 1 95.56 80 GLU B CA 1
ATOM 2222 C C . GLU B 1 80 ? 10.086 -18.094 4.426 1 95.56 80 GLU B C 1
ATOM 2224 O O . GLU B 1 80 ? 9.039 -17.922 5.066 1 95.56 80 GLU B O 1
ATOM 2229 N N . LYS B 1 81 ? 10.453 -17.359 3.43 1 96.44 81 LYS B N 1
ATOM 2230 C CA . LYS B 1 81 ? 9.641 -16.266 2.904 1 96.44 81 LYS B CA 1
ATOM 2231 C C . LYS B 1 81 ? 9.508 -16.359 1.388 1 96.44 81 LYS B C 1
ATOM 2233 O O . LYS B 1 81 ? 10.125 -15.594 0.655 1 96.44 81 LYS B O 1
ATOM 2238 N N . PRO B 1 82 ? 8.625 -17.219 0.93 1 98 82 PRO B N 1
ATOM 2239 C CA . PRO B 1 82 ? 8.648 -17.625 -0.476 1 98 82 PRO B CA 1
ATOM 2240 C C . PRO B 1 82 ? 7.871 -16.688 -1.382 1 98 82 PRO B C 1
ATOM 2242 O O . PRO B 1 82 ? 7.699 -16.953 -2.572 1 98 82 PRO B O 1
ATOM 2245 N N . SER B 1 83 ? 7.359 -15.578 -0.85 1 98.06 83 SER B N 1
ATOM 2246 C CA . SER B 1 83 ? 6.699 -14.586 -1.69 1 98.06 83 SER B CA 1
ATOM 2247 C C . SER B 1 83 ? 6.914 -13.172 -1.152 1 98.06 83 SER B C 1
ATOM 2249 O O . SER B 1 83 ? 7.277 -13 0.013 1 98.06 83 SER B O 1
ATOM 2251 N N . ALA B 1 84 ? 6.746 -12.203 -2.041 1 97.19 84 ALA B N 1
ATOM 2252 C CA . ALA B 1 84 ? 6.852 -10.805 -1.652 1 97.19 84 ALA B CA 1
ATOM 2253 C C . ALA B 1 84 ? 6.078 -9.906 -2.617 1 97.19 84 ALA B C 1
ATOM 2255 O O . ALA B 1 84 ? 5.988 -10.203 -3.811 1 97.19 84 ALA B O 1
ATOM 2256 N N . ILE B 1 85 ? 5.504 -8.891 -2.102 1 95.62 85 ILE B N 1
ATOM 2257 C CA . ILE B 1 85 ? 4.824 -7.863 -2.881 1 95.62 85 ILE B CA 1
ATOM 2258 C C . ILE B 1 85 ? 5.684 -6.602 -2.93 1 95.62 85 ILE B C 1
ATOM 2260 O O . ILE B 1 85 ? 6.168 -6.133 -1.896 1 95.62 85 ILE B O 1
ATOM 2264 N N . PHE B 1 86 ? 5.867 -6.051 -4.059 1 92.69 86 PHE B N 1
ATOM 2265 C CA . PHE B 1 86 ? 6.676 -4.852 -4.242 1 92.69 86 PHE B CA 1
ATOM 2266 C C . PHE B 1 86 ? 5.844 -3.729 -4.855 1 92.69 86 PHE B C 1
ATOM 2268 O O . PHE B 1 86 ? 5.125 -3.943 -5.832 1 92.69 86 PHE B O 1
ATOM 2275 N N . LYS B 1 87 ? 5.914 -2.584 -4.32 1 88.5 87 LYS B N 1
ATOM 2276 C CA . LYS B 1 87 ? 5.348 -1.385 -4.934 1 88.5 87 LYS B CA 1
ATOM 2277 C C . LYS B 1 87 ? 6.297 -0.795 -5.973 1 88.5 87 LYS B C 1
ATOM 2279 O O . LYS B 1 87 ? 7.441 -0.46 -5.652 1 88.5 87 LYS B O 1
ATOM 2284 N N . ILE B 1 88 ? 5.828 -0.6 -7.176 1 85.88 88 ILE B N 1
ATOM 2285 C CA . ILE B 1 88 ? 6.68 -0.189 -8.289 1 85.88 88 ILE B CA 1
ATOM 2286 C C . ILE B 1 88 ? 6.402 1.271 -8.641 1 85.88 88 ILE B C 1
ATOM 2288 O O . ILE B 1 88 ? 7.273 1.966 -9.164 1 85.88 88 ILE B O 1
ATOM 2292 N N . SER B 1 89 ? 5.199 1.764 -8.43 1 72.88 89 SER B N 1
ATOM 2293 C CA . SER B 1 89 ? 4.793 3.105 -8.836 1 72.88 89 SER B CA 1
ATOM 2294 C C . SER B 1 89 ? 5.777 4.156 -8.328 1 72.88 89 SER B C 1
ATOM 2296 O O . SER B 1 89 ? 5.98 5.184 -8.977 1 72.88 89 SER B O 1
ATOM 2298 N N . ASN B 1 90 ? 6.426 3.896 -7.273 1 63.38 90 ASN B N 1
ATOM 2299 C CA . ASN B 1 90 ? 7.355 4.852 -6.68 1 63.38 90 ASN B CA 1
ATOM 2300 C C . ASN B 1 90 ? 8.703 4.844 -7.395 1 63.38 90 ASN B C 1
ATOM 2302 O O . ASN B 1 90 ? 9.523 5.738 -7.188 1 63.38 90 ASN B O 1
ATOM 2306 N N . LEU B 1 91 ? 8.891 3.926 -8.18 1 62.91 91 LEU B N 1
ATOM 2307 C CA . LEU B 1 91 ? 10.195 3.777 -8.812 1 62.91 91 LEU B CA 1
ATOM 2308 C C . LEU B 1 91 ? 10.242 4.52 -10.141 1 62.91 91 LEU B C 1
ATOM 2310 O O . LEU B 1 91 ? 11.32 4.836 -10.641 1 62.91 91 LEU B O 1
ATOM 2314 N N . LYS B 1 92 ? 9.141 4.906 -10.695 1 56.16 92 LYS B N 1
ATOM 2315 C CA . LYS B 1 92 ? 9.039 5.578 -11.992 1 56.16 92 LYS B CA 1
ATOM 2316 C C . LYS B 1 92 ? 9.5 7.027 -11.898 1 56.16 92 LYS B C 1
ATOM 2318 O O . LYS B 1 92 ? 9.969 7.602 -12.883 1 56.16 92 LYS B O 1
ATOM 2323 N N . ARG B 1 93 ? 9.422 7.734 -10.836 1 49.41 93 ARG B N 1
ATOM 2324 C CA . ARG B 1 93 ? 9.609 9.18 -10.812 1 49.41 93 ARG B CA 1
ATOM 2325 C C . ARG B 1 93 ? 10.953 9.57 -11.43 1 49.41 93 ARG B C 1
ATOM 2327 O O . ARG B 1 93 ? 11.125 10.703 -11.891 1 49.41 93 ARG B O 1
ATOM 2334 N N . SER B 1 94 ? 11.945 8.953 -11.242 1 41.44 94 SER B N 1
ATOM 2335 C CA . SER B 1 94 ? 13.133 9.734 -11.562 1 41.44 94 SER B CA 1
ATOM 2336 C C . SER B 1 94 ? 13.172 10.078 -13.047 1 41.44 94 SER B C 1
ATOM 2338 O O . SER B 1 94 ? 13.867 11.016 -13.453 1 41.44 94 SER B O 1
ATOM 2340 N N . GLY B 1 95 ? 12.648 9.305 -13.93 1 38.66 95 GLY B N 1
ATOM 2341 C CA . GLY B 1 95 ? 12.875 9.688 -15.312 1 38.66 95 GLY B CA 1
ATOM 2342 C C . GLY B 1 95 ? 11.898 10.727 -15.82 1 38.66 95 GLY B C 1
ATOM 2343 O O . GLY B 1 95 ? 11.922 11.094 -17 1 38.66 95 GLY B O 1
ATOM 2344 N N . GLU B 1 96 ? 10.781 10.844 -15.25 1 36.91 96 GLU B N 1
ATOM 2345 C CA . GLU B 1 96 ? 9.992 11.883 -15.891 1 36.91 96 GLU B CA 1
ATOM 2346 C C . GLU B 1 96 ? 10.547 13.273 -15.586 1 36.91 96 GLU B C 1
ATOM 2348 O O . GLU B 1 96 ? 10.203 13.875 -14.57 1 36.91 96 GLU B O 1
ATOM 2353 N N . GLY B 1 97 ? 11.766 13.664 -15.5 1 33.31 97 GLY B N 1
ATOM 2354 C CA . GLY B 1 97 ? 12.039 15.031 -15.914 1 33.31 97 GLY B CA 1
ATOM 2355 C C . GLY B 1 97 ? 11.039 15.562 -16.922 1 33.31 97 GLY B C 1
ATOM 2356 O O . GLY B 1 97 ? 10.383 14.781 -17.625 1 33.31 97 GLY B O 1
ATOM 2357 N N . ASP B 1 98 ? 10.508 16.938 -16.734 1 34.41 98 ASP B N 1
ATOM 2358 C CA . ASP B 1 98 ? 9.688 17.797 -17.578 1 34.41 98 ASP B CA 1
ATOM 2359 C C . ASP B 1 98 ? 9.898 17.484 -19.062 1 34.41 98 ASP B C 1
ATOM 2361 O O . ASP B 1 98 ? 8.93 17.344 -19.812 1 34.41 98 ASP B O 1
ATOM 2365 N N . GLN B 1 99 ? 11.164 18.047 -19.516 1 33.06 99 GLN B N 1
ATOM 2366 C CA . GLN B 1 99 ? 11.359 18.625 -20.844 1 33.06 99 GLN B CA 1
ATOM 2367 C C . GLN B 1 99 ? 11.438 17.531 -21.906 1 33.06 99 GLN B C 1
ATOM 2369 O O . GLN B 1 99 ? 12.531 17.125 -22.312 1 33.06 99 GLN B O 1
ATOM 2374 N N . VAL B 1 100 ? 10.945 16.438 -21.766 1 33.84 100 VAL B N 1
ATOM 2375 C CA . VAL B 1 100 ? 11.109 15.867 -23.094 1 33.84 100 VAL B CA 1
ATOM 2376 C C . VAL B 1 100 ? 10.547 16.812 -24.141 1 33.84 100 VAL B C 1
ATOM 2378 O O . VAL B 1 100 ? 9.344 17.094 -24.156 1 33.84 100 VAL B O 1
ATOM 2381 N N . ASN B 1 101 ? 11.336 17.781 -24.5 1 32.88 101 ASN B N 1
ATOM 2382 C CA . ASN B 1 101 ? 11.156 18.422 -25.797 1 32.88 101 ASN B CA 1
ATOM 2383 C C . ASN B 1 101 ? 10.727 17.406 -26.859 1 32.88 101 ASN B C 1
ATOM 2385 O O . ASN B 1 101 ? 11.391 16.391 -27.047 1 32.88 101 ASN B O 1
ATOM 2389 N N . SER B 1 102 ? 9.477 17.234 -27.094 1 35.25 102 SER B N 1
ATOM 2390 C CA . SER B 1 102 ? 8.984 16.719 -28.375 1 35.25 102 SER B CA 1
ATOM 2391 C C . SER B 1 102 ? 9.914 17.109 -29.516 1 35.25 102 SER B C 1
ATOM 2393 O O . SER B 1 102 ? 9.883 18.25 -30 1 35.25 102 SER B O 1
ATOM 2395 N N . PHE B 1 103 ? 11.242 16.734 -29.578 1 32.66 103 PHE B N 1
ATOM 2396 C CA . PHE B 1 103 ? 11.766 16.922 -30.922 1 32.66 103 PHE B CA 1
ATOM 2397 C C . PHE B 1 103 ? 10.867 16.266 -31.953 1 32.66 103 PHE B C 1
ATOM 2399 O O . PHE B 1 103 ? 10.195 15.273 -31.656 1 32.66 103 PHE B O 1
ATOM 2406 N N . PRO B 1 104 ? 10.438 16.969 -33.094 1 36.25 104 PRO B N 1
ATOM 2407 C CA . PRO B 1 104 ? 9.609 16.516 -34.219 1 36.25 104 PRO B CA 1
ATOM 2408 C C . PRO B 1 104 ? 9.945 15.094 -34.656 1 36.25 104 PRO B C 1
ATOM 2410 O O . PRO B 1 104 ? 9.242 14.523 -35.5 1 36.25 104 PRO B O 1
ATOM 2413 N N . PHE B 1 105 ? 11.398 14.82 -34.75 1 35.91 105 PHE B N 1
ATOM 2414 C CA . PHE B 1 105 ? 11.672 13.695 -35.656 1 35.91 105 PHE B CA 1
ATOM 2415 C C . PHE B 1 105 ? 11.164 12.391 -35.062 1 35.91 105 PHE B C 1
ATOM 2417 O O . PHE B 1 105 ? 10.203 11.805 -35.562 1 35.91 105 PHE B O 1
ATOM 2424 N N . GLY B 1 106 ? 12.156 11.328 -34.844 1 35.91 106 GLY B N 1
ATOM 2425 C CA . GLY B 1 106 ? 11.93 9.891 -34.75 1 35.91 106 GLY B CA 1
ATOM 2426 C C . GLY B 1 106 ? 11.289 9.453 -33.469 1 35.91 106 GLY B C 1
ATOM 2427 O O . GLY B 1 106 ? 11.641 9.953 -32.406 1 35.91 106 GLY B O 1
ATOM 2428 N N . THR B 1 107 ? 9.969 9.297 -33.344 1 38 107 THR B N 1
ATOM 2429 C CA . THR B 1 107 ? 9.156 8.625 -32.344 1 38 107 THR B CA 1
ATOM 2430 C C . THR B 1 107 ? 9.898 7.422 -31.766 1 38 107 THR B C 1
ATOM 2432 O O . THR B 1 107 ? 10.016 6.383 -32.406 1 38 107 THR B O 1
ATOM 2435 N N . GLN B 1 108 ? 11.18 7.488 -31.406 1 36.59 108 GLN B N 1
ATOM 2436 C CA . GLN B 1 108 ? 11.703 6.234 -30.875 1 36.59 108 GLN B CA 1
ATOM 2437 C C . GLN B 1 108 ? 10.734 5.621 -29.859 1 36.59 108 GLN B C 1
ATOM 2439 O O . GLN B 1 108 ? 10.156 6.332 -29.031 1 36.59 108 GLN B O 1
ATOM 2444 N N . ALA B 1 109 ? 10.195 4.473 -30.094 1 41.44 109 ALA B N 1
ATOM 2445 C CA . ALA B 1 109 ? 9.281 3.617 -29.344 1 41.44 109 ALA B CA 1
ATOM 2446 C C . ALA B 1 109 ? 9.695 3.512 -27.875 1 41.44 109 ALA B C 1
ATOM 2448 O O . ALA B 1 109 ? 10.789 3.029 -27.578 1 41.44 109 ALA B O 1
ATOM 2449 N N . ILE B 1 110 ? 9.656 4.523 -27.031 1 47.72 110 ILE B N 1
ATOM 2450 C CA . ILE B 1 110 ? 9.891 4.418 -25.594 1 47.72 110 ILE B CA 1
ATOM 2451 C C . ILE B 1 110 ? 9.586 2.994 -25.125 1 47.72 110 ILE B C 1
ATOM 2453 O O . ILE B 1 110 ? 8.492 2.48 -25.359 1 47.72 110 ILE B O 1
ATOM 2457 N N . SER B 1 111 ? 10.555 2.051 -25.219 1 53.91 111 SER B N 1
ATOM 2458 C CA . SER B 1 111 ? 10.438 0.651 -24.828 1 53.91 111 SER B CA 1
ATOM 2459 C C . SER B 1 111 ? 9.656 0.507 -23.516 1 53.91 111 SER B C 1
ATOM 2461 O O . SER B 1 111 ? 10.039 1.077 -22.5 1 53.91 111 SER B O 1
ATOM 2463 N N . HIS B 1 112 ? 8.328 0.303 -23.438 1 73.31 112 HIS B N 1
ATOM 2464 C CA . HIS B 1 112 ? 7.328 0.139 -22.375 1 73.31 112 HIS B CA 1
ATOM 2465 C C . HIS B 1 112 ? 7.449 -1.226 -21.719 1 73.31 112 HIS B C 1
ATOM 2467 O O . HIS B 1 112 ? 6.445 -1.81 -21.297 1 73.31 112 HIS B O 1
ATOM 2473 N N . VAL B 1 113 ? 8.773 -1.799 -21.734 1 82.06 113 VAL B N 1
ATOM 2474 C CA . VAL B 1 113 ? 8.969 -3.158 -21.25 1 82.06 113 VAL B CA 1
ATOM 2475 C C . VAL B 1 113 ? 9.828 -3.137 -19.984 1 82.06 113 VAL B C 1
ATOM 2477 O O . VAL B 1 113 ? 10.883 -2.5 -19.953 1 82.06 113 VAL B O 1
ATOM 2480 N N . ALA B 1 114 ? 9.422 -3.744 -19.016 1 89.19 114 ALA B N 1
ATOM 2481 C CA . ALA B 1 114 ? 10.188 -3.91 -17.781 1 89.19 114 ALA B CA 1
ATOM 2482 C C . ALA B 1 114 ? 10.672 -5.348 -17.625 1 89.19 114 ALA B C 1
ATOM 2484 O O . ALA B 1 114 ? 10.203 -6.25 -18.328 1 89.19 114 ALA B O 1
ATOM 2485 N N . GLN B 1 115 ? 11.703 -5.48 -16.781 1 91.25 115 GLN B N 1
ATOM 2486 C CA . GLN B 1 115 ? 12.211 -6.828 -16.547 1 91.25 115 GLN B CA 1
ATOM 2487 C C . GLN B 1 115 ? 12.344 -7.102 -15.047 1 91.25 115 GLN B C 1
ATOM 2489 O O . GLN B 1 115 ? 12.672 -6.203 -14.266 1 91.25 115 GLN B O 1
ATOM 2494 N N . ILE B 1 116 ? 12.094 -8.32 -14.703 1 94.5 116 ILE B N 1
ATOM 2495 C CA . ILE B 1 116 ? 12.352 -8.82 -13.359 1 94.5 116 ILE B CA 1
ATOM 2496 C C . ILE B 1 116 ? 13.469 -9.867 -13.406 1 94.5 116 ILE B C 1
ATOM 2498 O O . ILE B 1 116 ? 13.422 -10.789 -14.219 1 94.5 116 ILE B O 1
ATOM 2502 N N . GLY B 1 117 ? 14.438 -9.609 -12.625 1 94.75 117 GLY B N 1
ATOM 2503 C CA . GLY B 1 117 ? 15.508 -10.57 -12.484 1 94.75 117 GLY B CA 1
ATOM 2504 C C . GLY B 1 117 ? 15.609 -11.164 -11.086 1 94.75 117 GLY B C 1
ATOM 2505 O O . GLY B 1 117 ? 15.414 -10.453 -10.094 1 94.75 117 GLY B O 1
ATOM 2506 N N . ILE B 1 118 ? 15.875 -12.422 -10.992 1 96.19 118 ILE B N 1
ATOM 2507 C CA . ILE B 1 118 ? 16.094 -13.094 -9.711 1 96.19 118 ILE B CA 1
ATOM 2508 C C . ILE B 1 118 ? 17.469 -13.773 -9.719 1 96.19 118 ILE B C 1
ATOM 2510 O O . ILE B 1 118 ? 17.781 -14.539 -10.625 1 96.19 118 ILE B O 1
ATOM 2514 N N . SER B 1 119 ? 18.266 -13.43 -8.766 1 95.5 119 SER B N 1
ATOM 2515 C CA . SER B 1 119 ? 19.578 -14.047 -8.609 1 95.5 119 SER B CA 1
ATOM 2516 C C . SER B 1 119 ? 19.609 -14.961 -7.383 1 95.5 119 SER B C 1
ATOM 2518 O O . SER B 1 119 ? 19.297 -14.523 -6.273 1 95.5 119 SER B O 1
ATOM 2520 N N . ILE B 1 120 ? 19.953 -16.203 -7.559 1 96.25 120 ILE B N 1
ATOM 2521 C CA . ILE B 1 120 ? 20.109 -17.125 -6.441 1 96.25 120 ILE B CA 1
ATOM 2522 C C . ILE B 1 120 ? 21.5 -16.969 -5.836 1 96.25 120 ILE B C 1
ATOM 2524 O O . ILE B 1 120 ? 22.516 -17.109 -6.535 1 96.25 120 ILE B O 1
ATOM 2528 N N . GLU B 1 121 ? 21.562 -16.594 -4.559 1 96.69 121 GLU B N 1
ATOM 2529 C CA . GLU B 1 121 ? 22.797 -16.266 -3.857 1 96.69 121 GLU B CA 1
ATOM 2530 C C . GLU B 1 121 ? 22.844 -16.938 -2.482 1 96.69 121 GLU B C 1
ATOM 2532 O O . GLU B 1 121 ? 21.812 -17.312 -1.939 1 96.69 121 GLU B O 1
ATOM 2537 N N . PRO B 1 122 ? 24.109 -17.141 -1.944 1 97 122 PRO B N 1
ATOM 2538 C CA . PRO B 1 122 ? 24.188 -17.594 -0.558 1 97 122 PRO B CA 1
ATOM 2539 C C . PRO B 1 122 ? 23.391 -16.734 0.405 1 97 122 PRO B C 1
ATOM 2541 O O . PRO B 1 122 ? 23.344 -15.508 0.256 1 97 122 PRO B O 1
ATOM 2544 N N . ILE B 1 123 ? 22.766 -17.344 1.387 1 96.75 123 ILE B N 1
ATOM 2545 C CA . ILE B 1 123 ? 21.828 -16.688 2.291 1 96.75 123 ILE B CA 1
ATOM 2546 C C . ILE B 1 123 ? 22.516 -15.523 2.994 1 96.75 123 ILE B C 1
ATOM 2548 O O . ILE B 1 123 ? 21.891 -14.492 3.258 1 96.75 123 ILE B O 1
ATOM 2552 N N . ASN B 1 124 ? 23.828 -15.727 3.252 1 96.19 124 ASN B N 1
ATOM 2553 C CA . ASN B 1 124 ? 24.547 -14.648 3.922 1 96.19 124 ASN B CA 1
ATOM 2554 C C . ASN B 1 124 ? 24.609 -13.398 3.055 1 96.19 124 ASN B C 1
ATOM 2556 O O . ASN B 1 124 ? 24.516 -12.273 3.561 1 96.19 124 ASN B O 1
ATOM 2560 N N . ILE B 1 125 ? 24.828 -13.539 1.805 1 95.56 125 ILE B N 1
ATOM 2561 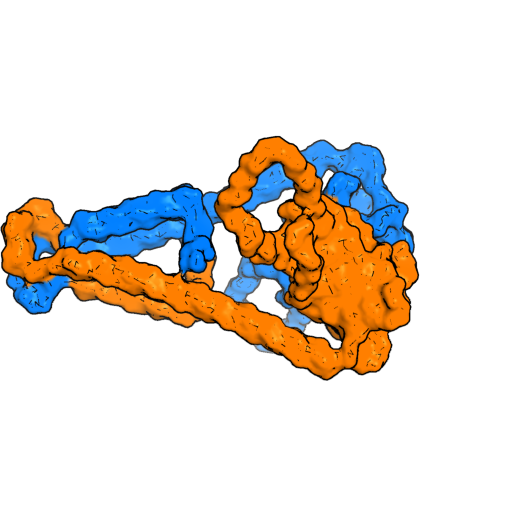C CA . ILE B 1 125 ? 24.859 -12.422 0.862 1 95.56 125 ILE B CA 1
ATOM 2562 C C . ILE B 1 125 ? 23.484 -11.781 0.771 1 95.56 125 ILE B C 1
ATOM 2564 O O . ILE B 1 125 ? 23.359 -10.555 0.792 1 95.56 125 ILE B O 1
ATOM 2568 N N . VAL B 1 126 ? 22.453 -12.562 0.681 1 96.5 126 VAL B N 1
ATOM 2569 C CA . VAL B 1 126 ? 21.078 -12.094 0.57 1 96.5 126 VAL B CA 1
ATOM 2570 C C . VAL B 1 126 ? 20.703 -11.289 1.814 1 96.5 126 VAL B C 1
ATOM 2572 O O . VAL B 1 126 ? 20.109 -10.211 1.712 1 96.5 126 VAL B O 1
ATOM 2575 N N . ALA B 1 127 ? 21.047 -11.82 2.93 1 94.5 127 ALA B N 1
ATOM 2576 C CA . ALA B 1 127 ? 20.75 -11.164 4.195 1 94.5 127 ALA B CA 1
ATOM 2577 C C . ALA B 1 127 ? 21.406 -9.789 4.266 1 94.5 127 ALA B C 1
ATOM 2579 O O . ALA B 1 127 ? 20.797 -8.82 4.734 1 94.5 127 ALA B O 1
ATOM 2580 N N . GLN B 1 128 ? 22.625 -9.758 3.855 1 93.62 128 GLN B N 1
ATOM 2581 C CA . GLN B 1 128 ? 23.375 -8.5 3.865 1 93.62 128 GLN B CA 1
ATOM 2582 C C . GLN B 1 128 ? 22.703 -7.469 2.951 1 93.62 128 GLN B C 1
ATOM 2584 O O . GLN B 1 128 ? 22.547 -6.309 3.334 1 93.62 128 GLN B O 1
ATOM 2589 N N . GLN B 1 129 ? 22.359 -7.906 1.778 1 92.75 129 GLN B N 1
ATOM 2590 C CA . GLN B 1 129 ? 21.719 -7.004 0.823 1 92.75 129 GLN B CA 1
ATOM 2591 C C . GLN B 1 129 ? 20.359 -6.531 1.33 1 92.75 129 GLN B C 1
ATOM 2593 O O . GLN B 1 129 ? 20 -5.371 1.139 1 92.75 129 GLN B O 1
ATOM 2598 N N . ASN B 1 130 ? 19.641 -7.434 1.909 1 92.12 130 ASN B N 1
ATOM 2599 C CA . ASN B 1 130 ? 18.328 -7.082 2.469 1 92.12 130 ASN B CA 1
ATOM 2600 C C . ASN B 1 130 ? 18.453 -6.031 3.566 1 92.12 130 ASN B C 1
ATOM 2602 O O . ASN B 1 130 ? 17.625 -5.129 3.672 1 92.12 130 ASN B O 1
ATOM 2606 N N . GLN B 1 131 ? 19.484 -6.203 4.359 1 91.06 131 GLN B N 1
ATOM 2607 C CA . GLN B 1 131 ? 19.734 -5.242 5.43 1 91.06 131 GLN B CA 1
ATOM 2608 C C . GLN B 1 131 ? 20 -3.846 4.867 1 91.06 131 GLN B C 1
ATOM 2610 O O . GLN B 1 131 ? 19.531 -2.85 5.43 1 91.06 131 GLN B O 1
ATOM 2615 N N . ILE B 1 132 ? 20.719 -3.809 3.84 1 89.88 132 ILE B N 1
ATOM 2616 C CA . ILE B 1 132 ? 21.016 -2.537 3.193 1 89.88 132 ILE B CA 1
ATOM 2617 C C . ILE B 1 132 ? 19.719 -1.897 2.689 1 89.88 132 ILE B C 1
ATOM 2619 O O . ILE B 1 132 ? 19.5 -0.699 2.881 1 89.88 132 ILE B O 1
ATOM 2623 N N . LEU B 1 133 ? 18.906 -2.668 2.109 1 89.06 133 LEU B N 1
ATOM 2624 C CA . LEU B 1 133 ? 17.625 -2.186 1.595 1 89.06 133 LEU B CA 1
ATOM 2625 C C . LEU B 1 133 ? 16.75 -1.658 2.725 1 89.06 133 LEU B C 1
ATOM 2627 O O . LEU B 1 133 ? 16.141 -0.595 2.598 1 89.06 133 LEU B O 1
ATOM 2631 N N . GLU B 1 134 ? 16.656 -2.4 3.746 1 88 134 GLU B N 1
ATOM 2632 C CA . GLU B 1 134 ? 15.828 -2.016 4.891 1 88 134 GLU B CA 1
ATOM 2633 C C . GLU B 1 134 ? 16.344 -0.726 5.527 1 88 134 GLU B C 1
ATOM 2635 O O . GLU B 1 134 ? 15.547 0.115 5.957 1 88 134 GLU B O 1
ATOM 2640 N N . SER B 1 135 ? 17.625 -0.626 5.594 1 86 135 SER B N 1
ATOM 2641 C CA . SER B 1 135 ? 18.219 0.582 6.156 1 86 135 SER B CA 1
ATOM 2642 C C . SER B 1 135 ? 17.922 1.803 5.297 1 86 135 SER B C 1
ATOM 2644 O O . SER B 1 135 ? 17.672 2.891 5.82 1 86 135 SER B O 1
ATOM 2646 N N . ALA B 1 136 ? 17.906 1.572 4.031 1 81.38 136 ALA B N 1
ATOM 2647 C CA . ALA B 1 136 ? 17.594 2.66 3.111 1 81.38 136 ALA B CA 1
ATOM 2648 C C . ALA B 1 136 ? 16.141 3.109 3.275 1 81.38 136 ALA B C 1
ATOM 2650 O O . ALA B 1 136 ? 15.852 4.309 3.252 1 81.38 136 ALA B O 1
ATOM 2651 N N . SER B 1 137 ? 15.289 2.207 3.402 1 81.19 137 SER B N 1
ATOM 2652 C CA . SER B 1 137 ? 13.883 2.514 3.611 1 81.19 137 SER B CA 1
ATOM 2653 C C . SER B 1 137 ? 13.672 3.299 4.902 1 81.19 137 SER B C 1
ATOM 2655 O O . SER B 1 137 ? 12.883 4.25 4.934 1 81.19 137 SER B O 1
ATOM 2657 N N . GLU B 1 138 ? 14.305 2.92 5.895 1 78 138 GLU B N 1
ATOM 2658 C CA . GLU B 1 138 ? 14.227 3.617 7.176 1 78 138 GLU B CA 1
ATOM 2659 C C . GLU B 1 138 ? 14.773 5.039 7.062 1 78 138 GLU B C 1
ATOM 2661 O O . GLU B 1 138 ? 14.227 5.969 7.66 1 78 138 GLU B O 1
ATOM 2666 N N . SER B 1 139 ? 15.773 5.105 6.359 1 76 139 SER B N 1
ATOM 2667 C CA . SER B 1 139 ? 16.375 6.422 6.137 1 76 139 SER B CA 1
ATOM 2668 C C . SER B 1 139 ? 15.422 7.336 5.379 1 76 139 SER B C 1
ATOM 2670 O O . SER B 1 139 ? 15.32 8.523 5.688 1 76 139 SER B O 1
ATOM 2672 N N . ASN B 1 140 ? 14.734 6.754 4.461 1 73.94 140 ASN B N 1
ATOM 2673 C CA . ASN B 1 140 ? 13.766 7.543 3.703 1 73.94 140 ASN B CA 1
ATOM 2674 C C . ASN B 1 140 ? 12.617 8.016 4.586 1 73.94 140 ASN B C 1
ATOM 2676 O O . ASN B 1 140 ? 12.172 9.164 4.473 1 73.94 140 ASN B O 1
ATOM 2680 N N . LYS B 1 141 ? 12.078 7.184 5.43 1 69.31 141 LYS B N 1
ATOM 2681 C CA . LYS B 1 141 ? 11.055 7.574 6.395 1 69.31 141 LYS B CA 1
ATOM 2682 C C . LYS B 1 141 ? 11.555 8.711 7.289 1 69.31 141 LYS B C 1
ATOM 2684 O O . LYS B 1 141 ? 10.82 9.664 7.551 1 69.31 141 LYS B O 1
ATOM 2689 N N . ALA B 1 142 ? 12.766 8.516 7.684 1 74.19 142 ALA B N 1
ATOM 2690 C CA . ALA B 1 142 ? 13.375 9.547 8.523 1 74.19 142 ALA B CA 1
ATOM 2691 C C . ALA B 1 142 ? 13.469 10.875 7.777 1 74.19 142 ALA B C 1
ATOM 2693 O O . ALA B 1 142 ? 13.234 11.938 8.352 1 74.19 142 ALA B O 1
ATOM 2694 N N . LYS B 1 143 ? 13.75 10.789 6.555 1 73.31 143 LYS B N 1
ATOM 2695 C CA . LYS B 1 143 ? 13.852 11.992 5.73 1 73.31 143 LYS B CA 1
ATOM 2696 C C . LYS B 1 143 ? 12.484 12.656 5.566 1 73.31 143 LYS B C 1
ATOM 2698 O O . LYS B 1 143 ? 12.383 13.883 5.586 1 73.31 143 LYS B O 1
ATOM 2703 N N . PHE B 1 144 ? 11.508 11.867 5.512 1 68.12 144 PHE B N 1
ATOM 2704 C CA . PHE B 1 144 ? 10.148 12.398 5.41 1 68.12 144 PHE B CA 1
ATOM 2705 C C . PHE B 1 144 ? 9.758 13.133 6.684 1 68.12 144 PHE B C 1
ATOM 2707 O O . PHE B 1 144 ? 9.188 14.227 6.625 1 68.12 144 PHE B O 1
ATOM 2714 N N . VAL B 1 145 ? 10 12.555 7.73 1 70.44 145 VAL B N 1
ATOM 2715 C CA . VAL B 1 145 ? 9.711 13.172 9.016 1 70.44 145 VAL B CA 1
ATOM 2716 C C . VAL B 1 145 ? 10.461 14.5 9.133 1 70.44 145 VAL B C 1
ATOM 2718 O O . VAL B 1 145 ? 9.891 15.508 9.547 1 70.44 145 VAL B O 1
ATOM 2721 N N . GLU B 1 146 ? 11.672 14.492 8.766 1 76.5 146 GLU B N 1
ATOM 2722 C CA . GLU B 1 146 ? 12.5 15.695 8.805 1 76.5 146 GLU B CA 1
ATOM 2723 C C . GLU B 1 146 ? 11.93 16.781 7.891 1 76.5 146 GLU B C 1
ATOM 2725 O O . GLU B 1 146 ? 11.867 17.953 8.273 1 76.5 146 GLU B O 1
ATOM 2730 N N . PHE B 1 147 ? 11.594 16.375 6.77 1 71.88 147 PHE B N 1
ATOM 2731 C CA . PHE B 1 147 ? 11 17.312 5.82 1 71.88 147 PHE B CA 1
ATOM 2732 C C . PHE B 1 147 ? 9.727 17.938 6.391 1 71.88 147 PHE B C 1
ATOM 2734 O O . PHE B 1 147 ? 9.523 19.141 6.301 1 71.88 147 PHE B O 1
ATOM 2741 N N . THR B 1 148 ? 8.852 17.109 6.949 1 73.06 148 THR B N 1
ATOM 2742 C CA . THR B 1 148 ? 7.602 17.594 7.527 1 73.06 148 THR B CA 1
ATOM 2743 C C . THR B 1 148 ? 7.871 18.562 8.664 1 73.06 148 THR B C 1
ATOM 2745 O O . THR B 1 148 ? 7.242 19.625 8.75 1 73.06 148 THR B O 1
ATOM 2748 N N . GLU B 1 149 ? 8.82 18.25 9.406 1 76.62 149 GLU B N 1
ATOM 2749 C CA . GLU B 1 149 ? 9.195 19.109 10.523 1 76.62 149 GLU B CA 1
ATOM 2750 C C . GLU B 1 149 ? 9.719 20.453 10.031 1 76.62 149 GLU B C 1
ATOM 2752 O O . GLU B 1 149 ? 9.336 21.5 10.555 1 76.62 149 GLU B O 1
ATOM 2757 N N . LYS B 1 150 ? 10.508 20.453 9.078 1 79.94 150 LYS B N 1
ATOM 2758 C CA . LYS B 1 150 ? 11.078 21.672 8.539 1 79.94 150 LYS B CA 1
ATOM 2759 C C . LYS B 1 150 ? 10.016 22.547 7.875 1 79.94 150 LYS B C 1
ATOM 2761 O O . LYS B 1 150 ? 10.039 23.766 7.988 1 79.94 150 LYS B O 1
ATOM 2766 N N . THR B 1 151 ? 9.148 21.891 7.242 1 76.25 151 THR B N 1
ATOM 2767 C CA . THR B 1 151 ? 8.062 22.609 6.59 1 76.25 151 THR B CA 1
ATOM 2768 C C . THR B 1 151 ? 7.203 23.328 7.617 1 76.25 151 THR B C 1
ATOM 2770 O O . THR B 1 151 ? 6.898 24.516 7.461 1 76.25 151 THR B O 1
ATOM 2773 N N . VAL B 1 152 ? 6.863 22.625 8.641 1 75.38 152 VAL B N 1
ATOM 2774 C CA . VAL B 1 152 ? 6.039 23.219 9.688 1 75.38 152 VAL B CA 1
ATOM 2775 C C . VAL B 1 152 ? 6.812 24.328 10.383 1 75.38 152 VAL B C 1
ATOM 2777 O O . VAL B 1 152 ? 6.246 25.375 10.711 1 75.38 152 VAL B O 1
ATOM 2780 N N . GLN B 1 153 ? 8.07 24.094 10.586 1 84.38 153 GLN B N 1
ATOM 2781 C CA . GLN B 1 153 ? 8.922 25.125 11.195 1 84.38 153 GLN B CA 1
ATOM 2782 C C . GLN B 1 153 ? 8.984 26.375 10.32 1 84.38 153 GLN B C 1
ATOM 2784 O O . GLN B 1 153 ? 8.961 27.484 10.836 1 84.38 153 GLN B O 1
ATOM 2789 N N . TYR B 1 154 ? 9.047 26.172 9.062 1 80.81 154 TYR B N 1
ATOM 2790 C CA . TYR B 1 154 ? 9.047 27.297 8.125 1 80.81 154 TYR B CA 1
ATOM 2791 C C . TYR B 1 154 ? 7.75 28.094 8.234 1 80.81 154 TYR B C 1
ATOM 2793 O O . TYR B 1 154 ? 7.777 29.328 8.297 1 80.81 154 TYR B O 1
ATOM 2801 N N . LEU B 1 155 ? 6.703 27.375 8.305 1 76 155 LEU B N 1
ATOM 2802 C CA . LEU B 1 155 ? 5.402 28.031 8.422 1 76 155 LEU B CA 1
ATOM 2803 C C . LEU B 1 155 ? 5.293 28.781 9.742 1 76 155 LEU B C 1
ATOM 2805 O O . LEU B 1 155 ? 4.809 29.922 9.781 1 76 155 LEU B O 1
ATOM 2809 N N . PHE B 1 156 ? 5.754 28.156 10.766 1 82.19 156 PHE B N 1
ATOM 2810 C CA . PHE B 1 156 ? 5.785 28.812 12.078 1 82.19 156 PHE B CA 1
ATOM 2811 C C . PHE B 1 156 ? 6.621 30.078 12.031 1 82.19 156 PHE B C 1
ATOM 2813 O O . PHE B 1 156 ? 6.176 31.141 12.484 1 82.19 156 PHE B O 1
ATOM 2820 N N . ASN B 1 157 ? 7.746 29.922 11.422 1 86.25 157 ASN B N 1
ATOM 2821 C CA . ASN B 1 157 ? 8.633 31.078 11.312 1 86.25 157 ASN B CA 1
ATOM 2822 C C . ASN B 1 157 ? 8.008 32.188 10.477 1 86.25 157 ASN B C 1
ATOM 2824 O O . ASN B 1 157 ? 8.141 33.375 10.805 1 86.25 157 ASN B O 1
ATOM 2828 N N . TYR B 1 158 ? 7.414 31.859 9.477 1 82.5 158 TYR B N 1
ATOM 2829 C CA . TYR B 1 158 ? 6.727 32.844 8.633 1 82.5 158 TYR B CA 1
ATOM 2830 C C . TYR B 1 158 ? 5.668 33.594 9.422 1 82.5 158 TYR B C 1
ATOM 2832 O O . TYR B 1 158 ? 5.645 34.812 9.414 1 82.5 158 TYR B O 1
ATOM 2840 N N . VAL B 1 159 ? 4.82 32.844 10.133 1 82.81 159 VAL B N 1
ATOM 2841 C CA . VAL B 1 159 ? 3.768 33.469 10.922 1 82.81 159 VAL B CA 1
ATOM 2842 C C . VAL B 1 159 ? 4.391 34.375 12 1 82.81 159 VAL B C 1
ATOM 2844 O O . VAL B 1 159 ? 3.938 35.5 12.227 1 82.81 159 VAL B O 1
ATOM 2847 N N . CYS B 1 160 ? 5.508 33.938 12.516 1 87.44 160 CYS B N 1
ATOM 2848 C CA . CYS B 1 160 ? 6.16 34.656 13.594 1 87.44 160 CYS B CA 1
ATOM 2849 C C . CYS B 1 160 ? 6.812 35.938 13.07 1 87.44 160 CYS B C 1
ATOM 2851 O O . CYS B 1 160 ? 7.008 36.906 13.82 1 87.44 160 CYS B O 1
ATOM 2853 N N . SER B 1 161 ? 7.078 35.875 11.812 1 90.81 161 SER B N 1
ATOM 2854 C CA . SER B 1 161 ? 7.727 37.062 11.234 1 90.81 161 SER B CA 1
ATOM 2855 C C . SER B 1 161 ? 6.785 38.25 11.219 1 90.81 161 SER B C 1
ATOM 2857 O O . SER B 1 161 ? 7.23 39.406 11.094 1 90.81 161 SER B O 1
ATOM 2859 N N . PHE B 1 162 ? 5.539 38 11.391 1 91.12 162 PHE B N 1
ATOM 2860 C CA . PHE B 1 162 ? 4.551 39.094 11.422 1 91.12 162 PHE B CA 1
ATOM 2861 C C . PHE B 1 162 ? 4.348 39.594 12.852 1 91.12 162 PHE B C 1
ATOM 2863 O O . PHE B 1 162 ? 3.48 40.438 13.094 1 91.12 162 PHE B O 1
ATOM 2870 N N . SER B 1 163 ? 5.137 39.094 13.758 1 93.75 163 SER B N 1
ATOM 2871 C CA . SER B 1 163 ? 4.957 39.438 15.156 1 93.75 163 SER B CA 1
ATOM 2872 C C . SER B 1 163 ? 5.156 40.938 15.383 1 93.75 163 SER B C 1
ATOM 2874 O O . SER B 1 163 ? 6.016 41.562 14.75 1 93.75 163 SER B O 1
ATOM 2876 N N . VAL B 1 164 ? 4.297 41.562 16.297 1 94 164 VAL B N 1
ATOM 2877 C CA . VAL B 1 164 ? 4.379 42.969 16.656 1 94 164 VAL B CA 1
ATOM 2878 C C . VAL B 1 164 ? 4.348 43.125 18.172 1 94 164 VAL B C 1
ATOM 2880 O O . VAL B 1 164 ? 3.871 42.25 18.875 1 94 164 VAL B O 1
ATOM 2883 N N . SER B 1 165 ? 4.934 44.25 18.562 1 94.06 165 SER B N 1
ATOM 2884 C CA . SER B 1 165 ? 4.812 44.594 19.984 1 94.06 165 SER B CA 1
ATOM 2885 C C . SER B 1 165 ? 3.42 45.125 20.297 1 94.06 165 SER B C 1
ATOM 2887 O O . SER B 1 165 ? 2.682 45.531 19.406 1 94.06 165 SER B O 1
ATOM 2889 N N . PRO B 1 166 ? 3.084 45.156 21.578 1 92.69 166 PRO B N 1
ATOM 2890 C CA . PRO B 1 166 ? 1.79 45.719 21.969 1 92.69 166 PRO B CA 1
ATOM 2891 C C . PRO B 1 166 ? 1.619 47.156 21.516 1 92.69 166 PRO B C 1
ATOM 2893 O O . PRO B 1 166 ? 0.531 47.562 21.094 1 92.69 166 PRO B O 1
ATOM 2896 N N . THR B 1 167 ? 2.676 47.906 21.531 1 92.56 167 THR B N 1
ATOM 2897 C CA . THR B 1 167 ? 2.602 49.312 21.141 1 92.56 167 THR B CA 1
ATOM 2898 C C . THR B 1 167 ? 2.379 49.438 19.625 1 92.56 167 THR B C 1
ATOM 2900 O O . THR B 1 167 ? 1.617 50.281 19.172 1 92.56 167 THR B O 1
ATOM 2903 N N . GLN B 1 168 ? 3.025 48.531 18.906 1 93.31 168 GLN B N 1
ATOM 2904 C CA . GLN B 1 168 ? 2.879 48.5 17.453 1 93.31 168 GLN B CA 1
ATOM 2905 C C . GLN B 1 168 ? 1.476 48.062 17.047 1 93.31 168 GLN B C 1
ATOM 2907 O O . GLN B 1 168 ? 0.954 48.531 16.016 1 93.31 168 GLN B O 1
ATOM 2912 N N . ALA B 1 169 ? 0.852 47.281 17.859 1 92 169 ALA B N 1
ATOM 2913 C CA . ALA B 1 169 ? -0.487 46.781 17.562 1 92 169 ALA B CA 1
ATOM 2914 C C . ALA B 1 169 ? -1.51 47.906 17.547 1 92 169 ALA B C 1
ATOM 2916 O O . ALA B 1 169 ? -2.527 47.812 16.859 1 92 169 ALA B O 1
ATOM 2917 N N . LEU B 1 170 ? -1.182 48.938 18.172 1 91.12 170 LEU B N 1
ATOM 2918 C CA . LEU B 1 170 ? -2.098 50.062 18.281 1 91.12 170 LEU B CA 1
ATOM 2919 C C . LEU B 1 170 ? -2.211 50.812 16.953 1 91.12 170 LEU B C 1
ATOM 2921 O O . LEU B 1 170 ? -3.15 51.594 16.734 1 91.12 170 LEU B O 1
ATOM 2925 N N . GLN B 1 171 ? -1.247 50.562 16.078 1 91.06 171 GLN B N 1
ATOM 2926 C CA . GLN B 1 171 ? -1.209 51.281 14.812 1 91.06 171 GLN B CA 1
ATOM 2927 C C . GLN B 1 171 ? -2.352 50.844 13.898 1 91.06 171 GLN B C 1
ATOM 2929 O O . GLN B 1 171 ? -2.729 51.562 12.969 1 91.06 171 GLN B O 1
ATOM 2934 N N . ASN B 1 172 ? -2.869 49.656 14.156 1 91.56 172 ASN B N 1
ATOM 2935 C CA . ASN B 1 172 ? -4.027 49.125 13.438 1 91.56 172 ASN B CA 1
ATOM 2936 C C . ASN B 1 172 ? -5.16 48.75 14.391 1 91.56 172 ASN B C 1
ATOM 2938 O O . ASN B 1 172 ? -5.336 47.594 14.727 1 91.56 172 ASN B O 1
ATOM 2942 N N . PRO B 1 173 ? -6.008 49.719 14.641 1 88.19 173 PRO B N 1
ATOM 2943 C CA . PRO B 1 173 ? -6.98 49.5 15.719 1 88.19 173 PRO B CA 1
ATOM 2944 C C . PRO B 1 173 ? -8.078 48.5 15.352 1 88.19 173 PRO B C 1
ATOM 2946 O O . PRO B 1 173 ? -8.727 47.938 16.234 1 88.19 173 PRO B O 1
ATOM 2949 N N . ASN B 1 174 ? -8.258 48.188 14.094 1 92 174 ASN B N 1
ATOM 2950 C CA . ASN B 1 174 ? -9.344 47.312 13.68 1 92 174 ASN B CA 1
ATOM 2951 C C . ASN B 1 174 ? -8.859 45.875 13.49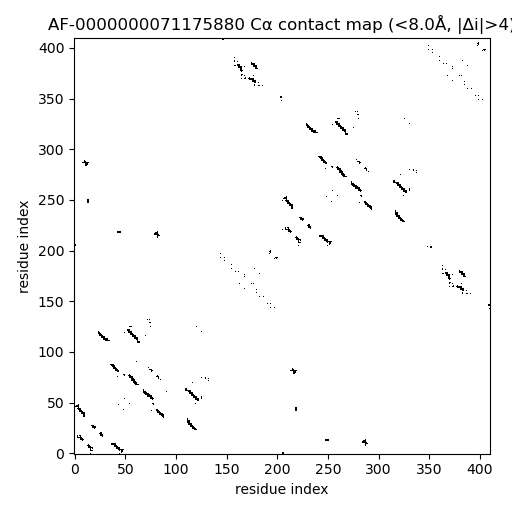2 1 92 174 ASN B C 1
ATOM 2953 O O . ASN B 1 174 ? -9.641 44.969 13.156 1 92 174 ASN B O 1
ATOM 2957 N N . GLU B 1 175 ? -7.59 45.688 13.828 1 94.12 175 GLU B N 1
ATOM 2958 C CA . GLU B 1 175 ? -6.992 44.375 13.641 1 94.12 175 GLU B CA 1
ATOM 2959 C C . GLU B 1 175 ? -6.883 43.625 14.961 1 94.12 175 GLU B C 1
ATOM 2961 O O . GLU B 1 175 ? -6.277 44.125 15.914 1 94.12 175 GLU B O 1
ATOM 2966 N N . PRO B 1 176 ? -7.625 42.406 14.984 1 94.5 176 PRO B N 1
ATOM 2967 C CA . PRO B 1 176 ? -7.367 41.562 16.156 1 94.5 176 PRO B CA 1
ATOM 2968 C C . PRO B 1 176 ? -5.988 40.906 16.125 1 94.5 176 PRO B C 1
ATOM 2970 O O . PRO B 1 176 ? -5.398 40.75 15.062 1 94.5 176 PRO B O 1
ATOM 2973 N N . TYR B 1 177 ? -5.41 40.594 17.359 1 94.62 177 TYR B N 1
ATOM 2974 C CA . TYR B 1 177 ? -4.07 40.031 17.469 1 94.62 177 TYR B CA 1
ATOM 2975 C C . TYR B 1 177 ? -4.086 38.75 18.312 1 94.62 177 TYR B C 1
ATOM 2977 O O . TYR B 1 177 ? -4.957 38.594 19.172 1 94.62 177 TYR B O 1
ATOM 2985 N N . ILE B 1 178 ? -3.135 37.906 17.969 1 94.06 178 ILE B N 1
ATOM 2986 C CA . ILE B 1 178 ? -2.977 36.656 18.688 1 94.06 178 ILE B CA 1
ATOM 2987 C C . ILE B 1 178 ? -1.654 36.656 19.453 1 94.06 178 ILE B C 1
ATOM 2989 O O . ILE B 1 178 ? -0.605 36.969 18.891 1 94.06 178 ILE B O 1
ATOM 2993 N N . PRO B 1 179 ? -1.824 36.312 20.781 1 93.81 179 PRO B N 1
ATOM 2994 C CA . PRO B 1 179 ? -0.558 36.219 21.5 1 93.81 179 PRO B CA 1
ATOM 2995 C C . PRO B 1 179 ? 0.386 35.156 20.922 1 93.81 179 PRO B C 1
ATOM 2997 O O . PRO B 1 179 ? -0.056 34.094 20.531 1 93.81 179 PRO B O 1
ATOM 3000 N N . MET B 1 180 ? 1.668 35.469 20.797 1 91.88 180 MET B N 1
ATOM 3001 C CA . MET B 1 180 ? 2.676 34.562 20.266 1 91.88 180 MET B CA 1
ATOM 3002 C C . MET B 1 180 ? 2.717 33.281 21.047 1 91.88 180 MET B C 1
ATOM 3004 O O . MET B 1 180 ? 2.984 32.219 20.484 1 91.88 180 MET B O 1
ATOM 3008 N N . SER B 1 181 ? 2.445 33.344 22.266 1 91.31 181 SER B N 1
ATOM 3009 C CA . SER B 1 181 ? 2.469 32.188 23.125 1 91.31 181 SER B CA 1
ATOM 3010 C C . SER B 1 181 ? 1.463 31.125 22.656 1 91.31 181 SER B C 1
ATOM 3012 O O . SER B 1 181 ? 1.72 29.938 22.75 1 91.31 181 SER B O 1
ATOM 3014 N N . ALA B 1 182 ? 0.349 31.609 22.125 1 88.94 182 ALA B N 1
ATOM 3015 C CA . ALA B 1 182 ? -0.66 30.688 21.625 1 88.94 182 ALA B CA 1
ATOM 3016 C C . ALA B 1 182 ? -0.147 29.938 20.391 1 88.94 182 ALA B C 1
ATOM 3018 O O . ALA B 1 182 ? -0.343 28.719 20.281 1 88.94 182 ALA B O 1
ATOM 3019 N N . ILE B 1 183 ? 0.525 30.578 19.562 1 86.44 183 ILE B N 1
ATOM 3020 C CA . ILE B 1 183 ? 1.078 29.984 18.344 1 86.44 183 ILE B CA 1
ATOM 3021 C C . ILE B 1 183 ? 2.213 29.031 18.703 1 86.44 183 ILE B C 1
ATOM 3023 O O . ILE B 1 183 ? 2.324 27.953 18.141 1 86.44 183 ILE B O 1
ATOM 3027 N N . LYS B 1 184 ? 2.975 29.453 19.609 1 88.75 184 LYS B N 1
ATOM 3028 C CA . LYS B 1 184 ? 4.078 28.609 20.062 1 88.75 184 LYS B CA 1
ATOM 3029 C C . LYS B 1 184 ? 3.559 27.312 20.672 1 88.75 184 LYS B C 1
ATOM 3031 O O . LYS B 1 184 ? 4.113 26.234 20.438 1 88.75 184 LYS B O 1
ATOM 3036 N N . ASN B 1 185 ? 2.551 27.438 21.438 1 88.56 185 ASN B N 1
ATOM 3037 C CA . ASN B 1 185 ? 1.958 26.266 22.062 1 88.56 185 ASN B CA 1
ATOM 3038 C C . ASN B 1 185 ? 1.424 25.281 21.031 1 88.56 185 ASN B C 1
ATOM 3040 O O . ASN B 1 185 ? 1.608 24.078 21.156 1 88.56 185 ASN B O 1
ATOM 3044 N N . TRP B 1 186 ? 0.8 25.844 20.125 1 82.25 186 TRP B N 1
ATOM 3045 C CA . TRP B 1 186 ? 0.3 25.016 19.031 1 82.25 186 TRP B CA 1
ATOM 3046 C C . TRP B 1 186 ? 1.447 24.328 18.312 1 82.25 186 TRP B C 1
ATOM 3048 O O . TRP B 1 186 ? 1.373 23.125 18.031 1 82.25 186 TRP B O 1
ATOM 3058 N N . TYR B 1 187 ? 2.414 25.047 17.953 1 84.19 187 TYR B N 1
ATOM 3059 C CA . TYR B 1 187 ? 3.584 24.5 17.266 1 84.19 187 TYR B CA 1
ATOM 3060 C C . TYR B 1 187 ? 4.223 23.375 18.078 1 84.19 187 TYR B C 1
ATOM 3062 O O . TYR B 1 187 ? 4.559 22.328 17.531 1 84.19 187 TYR B O 1
ATOM 3070 N N . GLU B 1 188 ? 4.34 23.562 19.328 1 86.88 188 GLU B N 1
ATOM 3071 C CA . GLU B 1 188 ? 4.941 22.562 20.203 1 86.88 188 GLU B CA 1
ATOM 3072 C C . GLU B 1 188 ? 4.082 21.312 20.281 1 86.88 188 GLU B C 1
ATOM 3074 O O . GLU B 1 188 ? 4.605 20.188 20.312 1 86.88 188 GLU B O 1
ATOM 3079 N N . THR B 1 189 ? 2.891 21.516 20.328 1 80.12 189 THR B N 1
ATOM 3080 C CA . THR B 1 189 ? 1.965 20.391 20.344 1 80.12 189 THR B CA 1
ATOM 3081 C C . THR B 1 189 ? 2.074 19.578 19.062 1 80.12 189 THR B C 1
ATOM 3083 O O . THR B 1 189 ? 2.123 18.344 19.094 1 80.12 189 THR B O 1
ATOM 3086 N N . PHE B 1 190 ? 2.123 20.25 18.016 1 77.25 190 PHE B N 1
ATOM 3087 C CA . PHE B 1 190 ? 2.258 19.594 16.719 1 77.25 190 PHE B CA 1
ATOM 3088 C C . PHE B 1 190 ? 3.559 18.797 16.641 1 77.25 190 PHE B C 1
ATOM 3090 O O . PHE B 1 190 ? 3.568 17.656 16.203 1 77.25 190 PHE B O 1
ATOM 3097 N N . ARG B 1 191 ? 4.57 19.484 17.016 1 79.19 191 ARG B N 1
ATOM 3098 C CA . ARG B 1 191 ? 5.883 18.859 16.984 1 79.19 191 ARG B CA 1
ATOM 3099 C C . ARG B 1 191 ? 5.895 17.578 17.828 1 79.19 191 ARG B C 1
ATOM 3101 O O . ARG B 1 191 ? 6.453 16.562 17.422 1 79.19 191 ARG B O 1
ATOM 3108 N N . ARG B 1 192 ? 5.312 17.672 18.922 1 81.44 192 ARG B N 1
ATOM 3109 C CA . ARG B 1 192 ? 5.238 16.516 19.812 1 81.44 192 ARG B CA 1
ATOM 3110 C C . ARG B 1 192 ? 4.449 15.375 19.172 1 81.44 192 ARG B C 1
ATOM 3112 O O . ARG B 1 192 ? 4.867 14.219 19.234 1 81.44 192 ARG B O 1
ATOM 3119 N N . LYS B 1 193 ? 3.357 15.664 18.547 1 74.31 193 LYS B N 1
ATOM 3120 C CA . LYS B 1 193 ? 2.531 14.664 17.875 1 74.31 193 LYS B CA 1
ATOM 3121 C C . LYS B 1 193 ? 3.283 14.008 16.734 1 74.31 193 LYS B C 1
ATOM 3123 O O . LYS B 1 193 ? 3.223 12.789 16.547 1 74.31 193 LYS B O 1
ATOM 3128 N N . LEU B 1 194 ? 3.938 14.836 16 1 73.19 194 LEU B N 1
ATOM 3129 C CA . LEU B 1 194 ? 4.719 14.344 14.875 1 73.19 194 LEU B CA 1
ATOM 3130 C C . LEU B 1 194 ? 5.82 13.406 15.344 1 73.19 194 LEU B C 1
ATOM 3132 O O . LEU B 1 194 ? 6.086 12.383 14.703 1 73.19 194 LEU B O 1
ATOM 3136 N N . GLU B 1 195 ? 6.434 13.82 16.438 1 74.44 195 GLU B N 1
ATOM 3137 C CA . GLU B 1 195 ? 7.5 13 17 1 74.44 195 GLU B CA 1
ATOM 3138 C C . GLU B 1 195 ? 6.965 11.648 17.469 1 74.44 195 GLU B C 1
ATOM 3140 O O . GLU B 1 195 ? 7.633 10.625 17.328 1 74.44 195 GLU B O 1
ATOM 3145 N N . LEU B 1 196 ? 5.836 11.68 17.969 1 73.25 196 LEU B N 1
ATOM 3146 C CA . LEU B 1 196 ? 5.234 10.461 18.5 1 73.25 196 LEU B CA 1
ATOM 3147 C C . LEU B 1 196 ? 4.773 9.555 17.359 1 73.25 196 LEU B C 1
ATOM 3149 O O . LEU B 1 196 ? 4.922 8.328 17.438 1 73.25 196 LEU B O 1
ATOM 3153 N N . ASN B 1 197 ? 4.207 10.039 16.359 1 71.25 197 ASN B N 1
ATOM 3154 C CA . ASN B 1 197 ? 3.719 9.289 15.211 1 71.25 197 ASN B CA 1
ATOM 3155 C C . ASN B 1 197 ? 3.852 10.102 13.922 1 71.25 197 ASN B C 1
ATOM 3157 O O . ASN B 1 197 ? 3.047 11 13.664 1 71.25 197 ASN B O 1
ATOM 3161 N N . PRO B 1 198 ? 4.926 9.641 13.25 1 65.94 198 PRO B N 1
ATOM 3162 C CA . PRO B 1 198 ? 5.145 10.398 12.016 1 65.94 198 PRO B CA 1
ATOM 3163 C C . PRO B 1 198 ? 3.945 10.344 11.07 1 65.94 198 PRO B C 1
ATOM 3165 O O . PRO B 1 198 ? 3.805 11.203 10.195 1 65.94 198 PRO B O 1
ATOM 3168 N N . ASN B 1 199 ? 3.15 9.227 11.375 1 60.66 199 ASN B N 1
ATOM 3169 C CA . ASN B 1 199 ? 1.965 9.086 10.539 1 60.66 199 ASN B CA 1
ATOM 3170 C C . ASN B 1 199 ? 0.712 9.586 11.25 1 60.66 199 ASN B C 1
ATOM 3172 O O . ASN B 1 199 ? -0.402 9.18 10.914 1 60.66 199 ASN B O 1
ATOM 3176 N N . PHE B 1 200 ? 1.002 10.344 12.297 1 61.06 200 PHE B N 1
ATOM 3177 C CA . PHE B 1 200 ? -0.118 10.773 13.125 1 61.06 200 PHE B CA 1
ATOM 3178 C C . PHE B 1 200 ? -1.167 11.492 12.289 1 61.06 200 PHE B C 1
ATOM 3180 O O . PHE B 1 200 ? -2.354 11.484 12.617 1 61.06 200 PHE B O 1
ATOM 3187 N N . TRP B 1 201 ? -0.559 12.023 11.242 1 56.59 201 TRP B N 1
ATOM 3188 C CA . TRP B 1 201 ? -1.489 12.766 10.398 1 56.59 201 TRP B CA 1
ATOM 3189 C C . TRP B 1 201 ? -2.422 11.812 9.656 1 56.59 201 TRP B C 1
ATOM 3191 O O . TRP B 1 201 ? -3.512 12.211 9.234 1 56.59 201 TRP B O 1
ATOM 3201 N N . GLN B 1 202 ? -1.838 10.633 9.453 1 53.19 202 GLN B N 1
ATOM 3202 C CA . GLN B 1 202 ? -2.699 9.625 8.852 1 53.19 202 GLN B CA 1
ATOM 3203 C C . GLN B 1 202 ? -3.795 9.18 9.82 1 53.19 202 GLN B C 1
ATOM 3205 O O . GLN B 1 202 ? -4.863 8.734 9.391 1 53.19 202 GLN B O 1
ATOM 3210 N N . ALA B 1 203 ? -3.449 9.141 11.102 1 46.59 203 ALA B N 1
ATOM 3211 C CA . ALA B 1 203 ? -4.367 8.719 12.156 1 46.59 203 ALA B CA 1
ATOM 3212 C C . ALA B 1 203 ? -5.402 9.805 12.445 1 46.59 203 ALA B C 1
ATOM 3214 O O . ALA B 1 203 ? -6.336 9.586 13.219 1 46.59 203 ALA B O 1
ATOM 3215 N N . LEU B 1 204 ? -5.125 10.914 12.086 1 43.09 204 LEU B N 1
ATOM 3216 C CA . LEU B 1 204 ? -6.117 11.945 12.383 1 43.09 204 LEU B CA 1
ATOM 3217 C C . LEU B 1 204 ? -7.461 11.594 11.758 1 43.09 204 LEU B C 1
ATOM 3219 O O . LEU B 1 204 ? -8.43 12.344 11.906 1 43.09 204 LEU B O 1
ATOM 3223 N N . ASN B 1 205 ? -7.684 10.375 11.281 1 35.38 205 ASN B N 1
ATOM 3224 C CA . ASN B 1 205 ? -9.047 9.953 10.977 1 35.38 205 ASN B CA 1
ATOM 3225 C C . ASN B 1 205 ? -9.859 9.719 12.242 1 35.38 205 ASN B C 1
ATOM 3227 O O . ASN B 1 205 ? -9.375 9.102 13.195 1 35.38 205 ASN B O 1
#

InterPro domains:
  IPR008493 Hikeshi-like, N-terminal domain [PF05603] (9-135)
  IPR031318 OPI10 family [PTHR12925] (4-203)
  IPR048364 Hikeshi-like, C-terminal domain [PF21057] (143-202)

pLDDT: mean 80.86, std 18.42, range [32.31, 98.12]

Organism: Bemisia tabaci (NCBI:txid7038)

Radius of gyration: 27.5 Å; Cα contacts (8 Å, |Δi|>4): 665; chains: 2; bounding box: 49×79×70 Å

Secondary structure (DSSP, 8-state):
-TT-SEEEEETTS--B--PEE-SSSEEEEEESSGGG--EEEEEE-SSSPPPTTEEEEEEEEE--TTS--EEEEEEEE-SSS-EEEEE-GGGGGGG--S-----SS--------EEEEEEEEEHHHHHHHHHHHHHHHHHHHHHHHHHHHHHHHHHHHHHHTT-B-HHHHTT-TT--EEEHHHHHHHHHHHHHHHHH-TTHHHHT-/-TT-SEEEEETTS--B--PEE-SSSEEEEEESSGGG--EEEEEE-SSSPPPTTEEEEEEEEE--TTS--EEEEEEEE-SSS-EEEEE-GGGGGGG--S-----SS--------EEEEEEEEEHHHHHHHHHHHHHHHHHHHHHHHHHHHHHHHHHHHHHHTT-B-HHHHTT-TT--EEEHHHHHHHHHHHHHHHHH-TTHHHHT-